Protein AF-0000000071840313 (afdb_homodimer)

Structure (mmCIF, N/CA/C/O backbone):
data_AF-0000000071840313-model_v1
#
loop_
_entity.id
_entity.type
_entity.pdbx_description
1 polymer Metalloendopeptidase
#
loop_
_atom_site.group_PDB
_atom_site.id
_atom_site.type_symbol
_atom_site.label_atom_id
_atom_site.label_alt_id
_atom_site.label_comp_id
_atom_site.label_asym_id
_atom_site.label_entity_id
_atom_site.label_seq_id
_atom_site.pdbx_PDB_ins_code
_atom_site.Cartn_x
_atom_site.Cartn_y
_atom_site.Cartn_z
_atom_site.occupancy
_atom_site.B_iso_or_equiv
_atom_site.auth_seq_id
_atom_site.auth_comp_id
_atom_site.auth_asym_id
_atom_site.auth_atom_id
_atom_site.pdbx_PDB_model_num
ATOM 1 N N . MET A 1 1 ? 75.375 -34.469 -44.5 1 18.78 1 MET A N 1
ATOM 2 C CA . MET A 1 1 ? 76.125 -34.344 -45.781 1 18.78 1 MET A CA 1
ATOM 3 C C . MET A 1 1 ? 75.25 -33.594 -46.812 1 18.78 1 MET A C 1
ATOM 5 O O . MET A 1 1 ? 75.75 -32.562 -47.344 1 18.78 1 MET A O 1
ATOM 9 N N . GLN A 1 2 ? 74.75 -34.344 -47.656 1 17 2 GLN A N 1
ATOM 10 C CA . GLN A 1 2 ? 74.75 -34.188 -49.125 1 17 2 GLN A CA 1
ATOM 11 C C . GLN A 1 2 ? 73.75 -33.156 -49.562 1 17 2 GLN A C 1
ATOM 13 O O . GLN A 1 2 ? 72.562 -33.25 -49.25 1 17 2 GLN A O 1
ATOM 18 N N . ARG A 1 3 ? 74.125 -32.031 -50.281 1 18.09 3 ARG A N 1
ATOM 19 C CA . ARG A 1 3 ? 74.188 -30.625 -50.656 1 18.09 3 ARG A CA 1
ATOM 20 C C . ARG A 1 3 ? 73.312 -30.359 -51.906 1 18.09 3 ARG A C 1
ATOM 22 O O . ARG A 1 3 ? 73.312 -29.25 -52.438 1 18.09 3 ARG A O 1
ATOM 29 N N . MET A 1 4 ? 72.938 -31.531 -52.5 1 16.64 4 MET A N 1
ATOM 30 C CA . MET A 1 4 ? 72.938 -31.453 -53.938 1 16.64 4 MET A CA 1
ATOM 31 C C . MET A 1 4 ? 72 -30.328 -54.406 1 16.64 4 MET A C 1
ATOM 33 O O . MET A 1 4 ? 71.25 -29.781 -53.625 1 16.64 4 MET A O 1
ATOM 37 N N . HIS A 1 5 ? 71.375 -30.516 -55.5 1 17.69 5 HIS A N 1
ATOM 38 C CA . HIS A 1 5 ? 71.312 -30.234 -56.938 1 17.69 5 HIS A CA 1
ATOM 39 C C . HIS A 1 5 ? 70.125 -29.328 -57.219 1 17.69 5 HIS A C 1
ATOM 41 O O . HIS A 1 5 ? 69 -29.516 -56.688 1 17.69 5 HIS A O 1
ATOM 47 N N . ARG A 1 6 ? 70.188 -28.234 -57.969 1 18.05 6 ARG A N 1
ATOM 48 C CA . ARG A 1 6 ? 70.125 -26.844 -58.406 1 18.05 6 ARG A CA 1
ATOM 49 C C . ARG A 1 6 ? 69.062 -26.609 -59.406 1 18.05 6 ARG A C 1
ATOM 51 O O . ARG A 1 6 ? 68.938 -25.516 -59.969 1 18.05 6 ARG A O 1
ATOM 58 N N . CYS A 1 7 ? 68.25 -27.781 -59.75 1 16.8 7 CYS A N 1
ATOM 59 C CA . CYS A 1 7 ? 68.125 -27.828 -61.219 1 16.8 7 CYS A CA 1
ATOM 60 C C . CYS A 1 7 ? 67.5 -26.516 -61.719 1 16.8 7 CYS A C 1
ATOM 62 O O . CYS A 1 7 ? 66.625 -25.953 -61.094 1 16.8 7 CYS A O 1
ATOM 64 N N . SER A 1 8 ? 67.688 -26.219 -62.969 1 17.03 8 SER A N 1
ATOM 65 C CA . SER A 1 8 ? 68 -25.266 -64.062 1 17.03 8 SER A CA 1
ATOM 66 C C . SER A 1 8 ? 66.75 -24.562 -64.5 1 17.03 8 SER A C 1
ATOM 68 O O . SER A 1 8 ? 66.75 -23.344 -64.75 1 17.03 8 SER A O 1
ATOM 70 N N . GLN A 1 9 ? 65.812 -25.438 -65.125 1 17.47 9 GLN A N 1
ATOM 71 C CA . GLN A 1 9 ? 65.562 -25.094 -66.5 1 17.47 9 GLN A CA 1
ATOM 72 C C . GLN A 1 9 ? 64.812 -23.766 -66.625 1 17.47 9 GLN A C 1
ATOM 74 O O . GLN A 1 9 ? 64.062 -23.375 -65.688 1 17.47 9 GLN A O 1
ATOM 79 N N . LEU A 1 10 ? 64.75 -23.062 -67.75 1 18.58 10 LEU A N 1
ATOM 80 C CA . LEU A 1 10 ? 65 -21.875 -68.562 1 18.58 10 LEU A CA 1
ATOM 81 C C . LEU A 1 10 ? 63.719 -21.062 -68.75 1 18.58 10 LEU A C 1
ATOM 83 O O . LEU A 1 10 ? 63.719 -19.844 -68.5 1 18.58 10 LEU A O 1
ATOM 87 N N . LEU A 1 11 ? 62.719 -21.688 -69.5 1 18.52 11 LEU A N 1
ATOM 88 C CA . LEU A 1 11 ? 62.469 -20.969 -70.75 1 18.52 11 LEU A CA 1
ATOM 89 C C . LEU A 1 11 ? 61.656 -19.703 -70.5 1 18.52 11 LEU A C 1
ATOM 91 O O . LEU A 1 11 ? 60.969 -19.594 -69.5 1 18.52 11 LEU A O 1
ATOM 95 N N . SER A 1 12 ? 61.5 -18.781 -71.438 1 17.52 12 SER A N 1
ATOM 96 C CA . SER A 1 12 ? 61.656 -17.406 -71.938 1 17.52 12 SER A CA 1
ATOM 97 C C . SER A 1 12 ? 60.344 -16.625 -71.812 1 17.52 12 SER A C 1
ATOM 99 O O . SER A 1 12 ? 60.344 -15.484 -71.375 1 17.52 12 SER A O 1
ATOM 101 N N . TRP A 1 13 ? 59.188 -17.219 -72.438 1 19.3 13 TRP A N 1
ATOM 102 C CA . TRP A 1 13 ? 58.688 -16.312 -73.438 1 19.3 13 TRP A CA 1
ATOM 103 C C . TRP A 1 13 ? 57.969 -15.117 -72.812 1 19.3 13 TRP A C 1
ATOM 105 O O . TRP A 1 13 ? 57.406 -15.227 -71.75 1 19.3 13 TRP A O 1
ATOM 115 N N . LEU A 1 14 ? 57.969 -13.875 -73.438 1 20.94 14 LEU A N 1
ATOM 116 C CA . LEU A 1 14 ? 57.969 -12.422 -73.438 1 20.94 14 LEU A CA 1
ATOM 117 C C . LEU A 1 14 ? 56.562 -11.859 -73.25 1 20.94 14 LEU A C 1
ATOM 119 O O . LEU A 1 14 ? 56.406 -10.68 -72.938 1 20.94 14 LEU A O 1
ATOM 123 N N . GLN A 1 15 ? 55.438 -12.703 -73.5 1 20.19 15 GLN A N 1
ATOM 124 C CA . GLN A 1 15 ? 54.5 -11.914 -74.312 1 20.19 15 GLN A CA 1
ATOM 125 C C . GLN A 1 15 ? 54.031 -10.68 -73.562 1 20.19 15 GLN A C 1
ATOM 127 O O . GLN A 1 15 ? 53.719 -10.766 -72.375 1 20.19 15 GLN A O 1
ATOM 132 N N . LEU A 1 16 ? 53.969 -9.523 -74.188 1 21.5 16 LEU A N 1
ATOM 133 C CA . LEU A 1 16 ? 53.906 -8.062 -74.125 1 21.5 16 LEU A CA 1
ATOM 134 C C . LEU A 1 16 ? 52.562 -7.602 -73.562 1 21.5 16 LEU A C 1
ATOM 136 O O . LEU A 1 16 ? 52.25 -6.414 -73.625 1 21.5 16 LEU A O 1
ATOM 140 N N . CYS A 1 17 ? 51.844 -8.477 -72.875 1 22.34 17 CYS A N 1
ATOM 141 C CA . CYS A 1 17 ? 50.469 -8.039 -72.938 1 22.34 17 CYS A CA 1
ATOM 142 C C . CYS A 1 17 ? 50.312 -6.59 -72.5 1 22.34 17 CYS A C 1
ATOM 144 O O . CYS A 1 17 ? 50.812 -6.223 -71.375 1 22.34 17 CYS A O 1
ATOM 146 N N . GLY A 1 18 ? 49.812 -5.793 -73.375 1 19.72 18 GLY A N 1
ATOM 147 C CA . GLY A 1 18 ? 49.656 -4.359 -73.5 1 19.72 18 GLY A CA 1
ATOM 148 C C . GLY A 1 18 ? 49.125 -3.668 -72.25 1 19.72 18 GLY A C 1
ATOM 149 O O . GLY A 1 18 ? 48.75 -4.328 -71.312 1 19.72 18 GLY A O 1
ATOM 150 N N . ILE A 1 19 ? 48.25 -2.572 -72.5 1 21.91 19 ILE A N 1
ATOM 151 C CA . ILE A 1 19 ? 48.344 -1.127 -72.312 1 21.91 19 ILE A CA 1
ATOM 152 C C . ILE A 1 19 ? 47.656 -0.728 -71 1 21.91 19 ILE A C 1
ATOM 154 O O . ILE A 1 19 ? 48.281 -0.032 -70.188 1 21.91 19 ILE A O 1
ATOM 158 N N . MET A 1 20 ? 46.219 -0.73 -70.812 1 23.23 20 MET A N 1
ATOM 159 C CA . MET A 1 20 ? 45.594 0.594 -70.75 1 23.23 20 MET A CA 1
ATOM 160 C C . MET A 1 20 ? 45.531 1.094 -69.312 1 23.23 20 MET A C 1
ATOM 162 O O . MET A 1 20 ? 45.375 0.301 -68.375 1 23.23 20 MET A O 1
ATOM 166 N N . TRP A 1 21 ? 45.562 2.502 -69.062 1 24.03 21 TRP A N 1
ATOM 167 C CA . TRP A 1 21 ? 45.906 3.551 -68.062 1 24.03 21 TRP A CA 1
ATOM 168 C C . TRP A 1 21 ? 44.812 3.707 -67.062 1 24.03 21 TRP A C 1
ATOM 170 O O . TRP A 1 21 ? 44.906 4.574 -66.188 1 24.03 21 TRP A O 1
ATOM 180 N N . PHE A 1 22 ? 43.719 2.91 -66.938 1 28.16 22 PHE A N 1
ATOM 181 C CA . PHE A 1 22 ? 42.594 3.73 -66.5 1 28.16 22 PHE A CA 1
ATOM 182 C C . PHE A 1 22 ? 42.906 4.359 -65.125 1 28.16 22 PHE A C 1
ATOM 184 O O . PHE A 1 22 ? 43.469 3.711 -64.25 1 28.16 22 PHE A O 1
ATOM 191 N N . LEU A 1 23 ? 42.688 5.723 -65 1 23.97 23 LEU A N 1
ATOM 192 C CA . LEU A 1 23 ? 42.938 6.859 -64.125 1 23.97 23 LEU A CA 1
ATOM 193 C C . LEU A 1 23 ? 42.156 6.691 -62.812 1 23.97 23 LEU A C 1
ATOM 195 O O . LEU A 1 23 ? 40.969 6.438 -62.844 1 23.97 23 LEU A O 1
ATOM 199 N N . THR A 1 24 ? 42.781 6.289 -61.75 1 27.94 24 THR A N 1
ATOM 200 C CA . THR A 1 24 ? 42.375 6.113 -60.375 1 27.94 24 THR A CA 1
ATOM 201 C C . THR A 1 24 ? 41.938 7.441 -59.75 1 27.94 24 THR A C 1
ATOM 203 O O . THR A 1 24 ? 42.75 8.289 -59.438 1 27.94 24 THR A O 1
ATOM 206 N N . PHE A 1 25 ? 40.938 8.156 -60.531 1 25.28 25 PHE A N 1
ATOM 207 C CA . PHE A 1 25 ? 40.625 9.453 -59.938 1 25.28 25 PHE A CA 1
ATOM 208 C C . PHE A 1 25 ? 40.281 9.312 -58.469 1 25.28 25 PHE A C 1
ATOM 210 O O . PHE A 1 25 ? 39.406 8.516 -58.094 1 25.28 25 PHE A O 1
ATOM 217 N N . VAL A 1 26 ? 41.25 9.531 -57.625 1 28.67 26 VAL A N 1
ATOM 218 C CA . VAL A 1 26 ? 41.25 9.586 -56.156 1 28.67 26 VAL A CA 1
ATOM 219 C C . VAL A 1 26 ? 40.25 10.625 -55.688 1 28.67 26 VAL A C 1
ATOM 221 O O . VAL A 1 26 ? 40.5 11.828 -55.781 1 28.67 26 VAL A O 1
ATOM 224 N N . CYS A 1 27 ? 39 10.578 -56.344 1 24.73 27 CYS A N 1
ATOM 225 C CA . CYS A 1 27 ? 38.125 11.664 -55.938 1 24.73 27 CYS A CA 1
ATOM 226 C C . CYS A 1 27 ? 38.094 11.797 -54.406 1 24.73 27 CYS A C 1
ATOM 228 O O . CYS A 1 27 ? 37.781 10.844 -53.719 1 24.73 27 CYS A O 1
ATOM 230 N N . THR A 1 28 ? 39 12.641 -53.906 1 28.7 28 THR A N 1
ATOM 231 C CA . THR A 1 28 ? 39.125 13.141 -52.531 1 28.7 28 THR A CA 1
ATOM 232 C C . THR A 1 28 ? 37.781 13.633 -52.031 1 28.7 28 THR A C 1
ATOM 234 O O . THR A 1 28 ? 37.281 14.672 -52.469 1 28.7 28 THR A O 1
ATOM 237 N N . LEU A 1 29 ? 36.719 12.797 -52.219 1 27.97 29 LEU A N 1
ATOM 238 C CA . LEU A 1 29 ? 35.438 13.328 -51.719 1 27.97 29 LEU A CA 1
ATOM 239 C C . LEU A 1 29 ? 35.594 13.93 -50.344 1 27.97 29 LEU A C 1
ATOM 241 O O . LEU A 1 29 ? 36 13.242 -49.406 1 27.97 29 LEU A O 1
ATOM 245 N N . THR A 1 30 ? 36.188 15.164 -50.281 1 29.45 30 THR A N 1
ATOM 246 C CA . THR A 1 30 ? 36.188 15.953 -49.062 1 29.45 30 THR A CA 1
ATOM 247 C C . THR A 1 30 ? 34.812 15.961 -48.406 1 29.45 30 THR A C 1
ATOM 249 O O . THR A 1 30 ? 33.875 16.516 -48.938 1 29.45 30 THR A O 1
ATOM 252 N N . VAL A 1 31 ? 34.281 14.852 -48.062 1 30.95 31 VAL A N 1
ATOM 253 C CA . VAL A 1 31 ? 32.969 14.906 -47.406 1 30.95 31 VAL A CA 1
ATOM 254 C C . VAL A 1 31 ? 33 15.914 -46.25 1 30.95 31 VAL A C 1
ATOM 256 O O . VAL A 1 31 ? 33.75 15.758 -45.312 1 30.95 31 VAL A O 1
ATOM 259 N N . ALA A 1 32 ? 32.906 17.266 -46.656 1 30.44 32 ALA A N 1
ATOM 260 C CA . ALA A 1 32 ? 32.688 18.25 -45.594 1 30.44 32 ALA A CA 1
ATOM 261 C C . ALA A 1 32 ? 31.656 17.766 -44.594 1 30.44 32 ALA A C 1
ATOM 263 O O . ALA A 1 32 ? 30.531 17.422 -44.969 1 30.44 32 ALA A O 1
ATOM 264 N N . VAL A 1 33 ? 32.094 16.984 -43.594 1 30.48 33 VAL A N 1
ATOM 265 C CA . VAL A 1 33 ? 31.25 16.609 -42.469 1 30.48 33 VAL A CA 1
ATOM 266 C C . VAL A 1 33 ? 30.516 17.828 -41.938 1 30.48 33 VAL A C 1
ATOM 268 O O . VAL A 1 33 ? 31.141 18.781 -41.438 1 30.48 33 VAL A O 1
ATOM 271 N N . VAL A 1 34 ? 29.594 18.406 -42.719 1 32.41 34 VAL A N 1
ATOM 272 C CA . VAL A 1 34 ? 28.812 19.453 -42.094 1 32.41 34 VAL A CA 1
ATOM 273 C C . VAL A 1 34 ? 28.375 19.031 -40.688 1 32.41 34 VAL A C 1
ATOM 275 O O . VAL A 1 34 ? 27.906 17.906 -40.5 1 32.41 34 VAL A O 1
ATOM 278 N N . PRO A 1 35 ? 29.031 19.703 -39.688 1 30.94 35 PRO A N 1
ATOM 279 C CA . PRO A 1 35 ? 28.641 19.422 -38.312 1 30.94 35 PRO A CA 1
ATOM 280 C C . PRO A 1 35 ? 27.141 19.375 -38.125 1 30.94 35 PRO A C 1
ATOM 282 O O . PRO A 1 35 ? 26.422 20.297 -38.531 1 30.94 35 PRO A O 1
ATOM 285 N N . GLN A 1 36 ? 26.516 18.266 -38.5 1 28.81 36 GLN A N 1
ATOM 286 C CA . GLN A 1 36 ? 25.094 18.25 -38.188 1 28.81 36 GLN A CA 1
ATOM 287 C C . GLN A 1 36 ? 24.828 18.797 -36.781 1 28.81 36 GLN A C 1
ATOM 289 O O . GLN A 1 36 ? 25.469 18.359 -35.812 1 28.81 36 GLN A O 1
ATOM 294 N N . ASN A 1 37 ? 24.641 20.094 -36.781 1 28.78 37 ASN A N 1
ATOM 295 C CA . ASN A 1 37 ? 24.125 20.641 -35.531 1 28.78 37 ASN A CA 1
ATOM 296 C C . ASN A 1 37 ? 23.062 19.75 -34.906 1 28.78 37 ASN A C 1
ATOM 298 O O . ASN A 1 37 ? 22.016 19.5 -35.531 1 28.78 37 ASN A O 1
ATOM 302 N N . VAL A 1 38 ? 23.531 18.672 -34.25 1 29.47 38 VAL A N 1
ATOM 303 C CA . VAL A 1 38 ? 22.594 17.922 -33.406 1 29.47 38 VAL A CA 1
ATOM 304 C C . VAL A 1 38 ? 21.594 18.859 -32.75 1 29.47 38 VAL A C 1
ATOM 306 O O . VAL A 1 38 ? 21.984 19.766 -32.031 1 29.47 38 VAL A O 1
ATOM 309 N N . THR A 1 39 ? 20.656 19.344 -33.531 1 29.22 39 THR A N 1
ATOM 310 C CA . THR A 1 39 ? 19.562 20.031 -32.875 1 29.22 39 THR A CA 1
ATOM 311 C C . THR A 1 39 ? 19.141 19.281 -31.609 1 29.22 39 THR A C 1
ATOM 313 O O . THR A 1 39 ? 19 18.047 -31.625 1 29.22 39 THR A O 1
ATOM 316 N N . ASN A 1 40 ? 19.656 19.812 -30.531 1 29.34 40 ASN A N 1
ATOM 317 C CA . ASN A 1 40 ? 19.266 19.406 -29.172 1 29.34 40 ASN A CA 1
ATOM 318 C C . ASN A 1 40 ? 17.781 19.016 -29.109 1 29.34 40 ASN A C 1
ATOM 320 O O . ASN A 1 40 ? 16.906 19.812 -29.453 1 29.34 40 ASN A O 1
ATOM 324 N N . PRO A 1 41 ? 17.547 17.719 -29.438 1 29.88 41 PRO A N 1
ATOM 325 C CA . PRO A 1 41 ? 16.125 17.438 -29.281 1 29.88 41 PRO A CA 1
ATOM 326 C C . PRO A 1 41 ? 15.492 18.219 -28.141 1 29.88 41 PRO A C 1
ATOM 328 O O . PRO A 1 41 ? 16.094 18.359 -27.062 1 29.88 41 PRO A O 1
ATOM 331 N N . THR A 1 42 ? 14.883 19.281 -28.484 1 26.55 42 THR A N 1
ATOM 332 C CA . THR A 1 42 ? 14.023 19.984 -27.531 1 26.55 42 THR A CA 1
ATOM 333 C C . THR A 1 42 ? 13.312 19 -26.609 1 26.55 42 THR A C 1
ATOM 335 O O . THR A 1 42 ? 12.703 18.031 -27.078 1 26.55 42 THR A O 1
ATOM 338 N N . ALA A 1 43 ? 13.914 18.828 -25.438 1 29.44 43 ALA A N 1
ATOM 339 C CA . ALA A 1 43 ? 13.258 18.172 -24.297 1 29.44 43 ALA A CA 1
ATOM 340 C C . ALA A 1 43 ? 11.742 18.266 -24.406 1 29.44 43 ALA A C 1
ATOM 342 O O . ALA A 1 43 ? 11.203 19.344 -24.688 1 29.44 43 ALA A O 1
ATOM 343 N N . ASP A 1 44 ? 11.133 17.281 -25 1 30.36 44 ASP A N 1
ATOM 344 C CA . ASP A 1 44 ? 9.68 17.234 -24.922 1 30.36 44 ASP A CA 1
ATOM 345 C C . ASP A 1 44 ? 9.172 17.922 -23.656 1 30.36 44 ASP A C 1
ATOM 347 O O . ASP A 1 44 ? 9.695 17.672 -22.562 1 30.36 44 ASP A O 1
ATOM 351 N N . PRO A 1 45 ? 8.648 19.109 -23.781 1 27.31 45 PRO A N 1
ATOM 352 C CA . PRO A 1 45 ? 8.117 19.734 -22.562 1 27.31 45 PRO A CA 1
ATOM 353 C C . PRO A 1 45 ? 7.414 18.75 -21.641 1 27.31 45 PRO A C 1
ATOM 355 O O . PRO A 1 45 ? 6.531 18 -22.078 1 27.31 45 PRO A O 1
ATOM 358 N N . VAL A 1 46 ? 8.18 18.047 -20.812 1 31.8 46 VAL A N 1
ATOM 359 C CA . VAL A 1 46 ? 7.402 17.547 -19.688 1 31.8 46 VAL A CA 1
ATOM 360 C C . VAL A 1 46 ? 6.141 18.391 -19.5 1 31.8 46 VAL A C 1
ATOM 362 O O . VAL A 1 46 ? 6.227 19.594 -19.266 1 31.8 46 VAL A O 1
ATOM 365 N N . THR A 1 47 ? 5.18 18.156 -20.328 1 29.56 47 THR A N 1
ATOM 366 C CA . THR A 1 47 ? 3.908 18.828 -20.047 1 29.56 47 THR A CA 1
ATOM 367 C C . THR A 1 47 ? 3.744 19.094 -18.562 1 29.56 47 THR A C 1
ATOM 369 O O . THR A 1 47 ? 3.666 18.156 -17.766 1 29.56 47 THR A O 1
ATOM 372 N N . SER A 1 48 ? 4.422 20.031 -18.047 1 29.56 48 SER A N 1
ATOM 373 C CA . SER A 1 48 ? 3.957 20.672 -16.828 1 29.56 48 SER A CA 1
ATOM 374 C C . SER A 1 48 ? 2.439 20.594 -16.703 1 29.56 48 SER A C 1
ATOM 376 O O . SER A 1 48 ? 1.719 21.297 -17.422 1 29.56 48 SER A O 1
ATOM 378 N N . MET A 1 49 ? 1.865 19.406 -16.688 1 32.22 49 MET A N 1
ATOM 379 C CA . MET A 1 49 ? 0.462 19.609 -16.328 1 32.22 49 MET A CA 1
ATOM 380 C C . MET A 1 49 ? 0.295 20.828 -15.445 1 32.22 49 MET A C 1
ATOM 382 O O . MET A 1 49 ? 0.977 20.969 -14.43 1 32.22 49 MET A O 1
ATOM 386 N N . LEU A 1 50 ? 0.004 21.891 -15.875 1 33.16 50 LEU A N 1
ATOM 387 C CA . LEU A 1 50 ? -0.472 23.094 -15.203 1 33.16 50 LEU A CA 1
ATOM 388 C C . LEU A 1 50 ? -1.075 22.75 -13.844 1 33.16 50 LEU A C 1
ATOM 390 O O . LEU A 1 50 ? -1.971 21.906 -13.75 1 33.16 50 LEU A O 1
ATOM 394 N N . LYS A 1 51 ? -0.287 22.859 -12.742 1 43.78 51 LYS A N 1
ATOM 395 C CA . LYS A 1 51 ? -0.757 22.812 -11.359 1 43.78 51 LYS A CA 1
ATOM 396 C C . LYS A 1 51 ? -2.086 23.547 -11.211 1 43.78 51 LYS A C 1
ATOM 398 O O . LYS A 1 51 ? -2.17 24.75 -11.461 1 43.78 51 LYS A O 1
ATOM 403 N N . PRO A 1 52 ? -3.146 22.906 -11.344 1 41.81 52 PRO A N 1
ATOM 404 C CA . PRO A 1 52 ? -4.238 23.828 -11.008 1 41.81 52 PRO A CA 1
ATOM 405 C C . PRO A 1 52 ? -3.961 24.641 -9.75 1 41.81 52 PRO A C 1
ATOM 407 O O . PRO A 1 52 ? -3.225 24.188 -8.867 1 41.81 52 PRO A O 1
ATOM 410 N N . ASN A 1 53 ? -4.168 25.875 -9.711 1 41.97 53 ASN A N 1
ATOM 411 C CA . ASN A 1 53 ? -4.25 26.766 -8.57 1 41.97 53 ASN A CA 1
ATOM 412 C C . ASN A 1 53 ? -4.906 26.094 -7.367 1 41.97 53 ASN A C 1
ATOM 414 O O . ASN A 1 53 ? -6.047 25.641 -7.453 1 41.97 53 ASN A O 1
ATOM 418 N N . GLY A 1 54 ? -4.117 25.609 -6.332 1 51.09 54 GLY A N 1
ATOM 419 C CA . GLY A 1 54 ? -4.617 25.094 -5.066 1 51.09 54 GLY A CA 1
ATOM 420 C C . GLY A 1 54 ? -4.082 23.719 -4.727 1 51.09 54 GLY A C 1
ATOM 421 O O . GLY A 1 54 ? -4.605 23.031 -3.842 1 51.09 54 GLY A O 1
ATOM 422 N N . THR A 1 55 ? -3.223 23.203 -5.488 1 63.53 55 THR A N 1
ATOM 423 C CA . THR A 1 55 ? -2.785 21.828 -5.234 1 63.53 55 THR A CA 1
ATOM 424 C C . THR A 1 55 ? -1.691 21.797 -4.172 1 63.53 55 THR A C 1
ATOM 426 O O . THR A 1 55 ? -0.751 22.594 -4.215 1 63.53 55 THR A O 1
ATOM 429 N N . SER A 1 56 ? -1.999 21.172 -3.057 1 76.25 56 SER A N 1
ATOM 430 C CA . SER A 1 56 ? -1.03 20.969 -1.986 1 76.25 56 SER A CA 1
ATOM 431 C C . SER A 1 56 ? 0.066 20 -2.416 1 76.25 56 SER A C 1
ATOM 433 O O . SER A 1 56 ? -0.16 19.125 -3.264 1 76.25 56 SER A O 1
ATOM 435 N N . ALA A 1 57 ? 1.288 20.219 -1.928 1 74.94 57 ALA A N 1
ATOM 436 C CA . ALA A 1 57 ? 2.486 19.453 -2.268 1 74.94 57 ALA A CA 1
ATOM 437 C C . ALA A 1 57 ? 2.268 17.969 -2.039 1 74.94 57 ALA A C 1
ATOM 439 O O . ALA A 1 57 ? 2.941 17.125 -2.65 1 74.94 57 ALA A O 1
ATOM 440 N N . GLU A 1 58 ? 1.355 17.609 -1.176 1 74.75 58 GLU A N 1
ATOM 441 C CA . GLU A 1 58 ? 1.09 16.203 -0.908 1 74.75 58 GLU A CA 1
ATOM 442 C C . GLU A 1 58 ? 0.322 15.547 -2.057 1 74.75 58 GLU A C 1
ATOM 444 O O . GLU A 1 58 ? 0.192 14.328 -2.113 1 74.75 58 GLU A O 1
ATOM 449 N N . THR A 1 59 ? -0.206 16.391 -2.936 1 72 59 THR A N 1
ATOM 450 C CA . THR A 1 59 ? -0.981 15.859 -4.051 1 72 59 THR A CA 1
ATOM 451 C C . THR A 1 59 ? -0.098 15.664 -5.277 1 72 59 THR A C 1
ATOM 453 O O . THR A 1 59 ? -0.582 15.266 -6.34 1 72 59 THR A O 1
ATOM 456 N N . LEU A 1 60 ? 1.09 16.109 -5.062 1 59.41 60 LEU A N 1
ATOM 457 C CA . LEU A 1 60 ? 2.004 15.977 -6.191 1 59.41 60 LEU A CA 1
ATOM 458 C C . LEU A 1 60 ? 2.145 14.516 -6.617 1 59.41 60 LEU A C 1
ATOM 460 O O . LEU A 1 60 ? 2.107 13.617 -5.773 1 59.41 60 LEU A O 1
ATOM 464 N N . GLU A 1 61 ? 1.473 14.164 -7.691 1 57.16 61 GLU A N 1
ATOM 465 C CA . GLU A 1 61 ? 1.31 12.852 -8.305 1 57.16 61 GLU A CA 1
ATOM 466 C C . GLU A 1 61 ? 2.408 11.891 -7.859 1 57.16 61 GLU A C 1
ATOM 468 O O . GLU A 1 61 ? 2.127 10.875 -7.223 1 57.16 61 GLU A O 1
ATOM 473 N N . ASP A 1 62 ? 3.387 11.68 -8.75 1 52.19 62 ASP A N 1
ATOM 474 C CA . ASP A 1 62 ? 4.062 10.414 -9.016 1 52.19 62 ASP A CA 1
ATOM 475 C C . ASP A 1 62 ? 5.164 10.156 -7.992 1 52.19 62 ASP A C 1
ATOM 477 O O . ASP A 1 62 ? 6.289 10.641 -8.148 1 52.19 62 ASP A O 1
ATOM 481 N N . PHE A 1 63 ? 4.684 10.18 -6.711 1 50.72 63 PHE A N 1
ATOM 482 C CA . PHE A 1 63 ? 5.84 9.602 -6.035 1 50.72 63 PHE A CA 1
ATOM 483 C C . PHE A 1 63 ? 6.41 8.445 -6.836 1 50.72 63 PHE A C 1
ATOM 485 O O . PHE A 1 63 ? 5.879 7.328 -6.797 1 50.72 63 PHE A O 1
ATOM 492 N N . ARG A 1 64 ? 6.68 8.898 -8.148 1 45.22 64 ARG A N 1
ATOM 493 C CA . ARG A 1 64 ? 7.309 7.965 -9.07 1 45.22 64 ARG A CA 1
ATOM 494 C C . ARG A 1 64 ? 8.477 7.242 -8.406 1 45.22 64 ARG A C 1
ATOM 496 O O . ARG A 1 64 ? 9.234 6.535 -9.07 1 45.22 64 ARG A O 1
ATOM 503 N N . GLY A 1 65 ? 8.664 7.539 -7.078 1 54.03 65 GLY A N 1
ATOM 504 C CA . GLY A 1 65 ? 9.734 6.676 -6.613 1 54.03 65 GLY A CA 1
ATOM 505 C C . GLY A 1 65 ? 9.312 5.227 -6.453 1 54.03 65 GLY A C 1
ATOM 506 O O . GLY A 1 65 ? 8.266 4.824 -6.965 1 54.03 65 GLY A O 1
ATOM 507 N N . ASN A 1 66 ? 10.164 4.41 -6.059 1 64.56 66 ASN A N 1
ATOM 508 C CA . ASN A 1 66 ? 10.125 2.957 -5.926 1 64.56 66 ASN A CA 1
ATOM 509 C C . ASN A 1 66 ? 9.258 2.521 -4.75 1 64.56 66 ASN A C 1
ATOM 511 O O . ASN A 1 66 ? 9.305 1.363 -4.332 1 64.56 66 ASN A O 1
ATOM 515 N N . ARG A 1 67 ? 8.445 3.633 -4.211 1 76.62 67 ARG A N 1
ATOM 516 C CA . ARG A 1 67 ? 7.676 3.229 -3.039 1 76.62 67 ARG A CA 1
ATOM 517 C C . ARG A 1 67 ? 6.176 3.344 -3.301 1 76.62 67 ARG A C 1
ATOM 519 O O . ARG A 1 67 ? 5.738 4.211 -4.062 1 76.62 67 ARG A O 1
ATOM 526 N N . LEU A 1 68 ? 5.402 2.48 -2.705 1 81.31 68 LEU A N 1
ATOM 527 C CA . LEU A 1 68 ? 3.947 2.553 -2.738 1 81.31 68 LEU A CA 1
ATOM 528 C C . LEU A 1 68 ? 3.436 3.668 -1.832 1 81.31 68 LEU A C 1
ATOM 530 O O . LEU A 1 68 ? 3.934 3.844 -0.718 1 81.31 68 LEU A O 1
ATOM 534 N N . VAL A 1 69 ? 2.57 4.492 -2.365 1 82.75 69 VAL A N 1
ATOM 535 C CA . VAL A 1 69 ? 2.008 5.617 -1.625 1 82.75 69 VAL A CA 1
ATOM 536 C C . VAL A 1 69 ? 0.482 5.539 -1.649 1 82.75 69 VAL A C 1
ATOM 538 O O . VAL A 1 69 ? -0.119 5.34 -2.707 1 82.75 69 VAL A O 1
ATOM 541 N N . GLY A 1 70 ? -0.142 5.574 -0.47 1 85.19 70 GLY A N 1
ATOM 542 C CA . GLY A 1 70 ? -1.584 5.68 -0.315 1 85.19 70 GLY A CA 1
ATOM 543 C C . GLY A 1 70 ? -2.045 7.082 0.037 1 85.19 70 GLY A C 1
ATOM 544 O O . GLY A 1 70 ? -1.295 7.855 0.637 1 85.19 70 GLY A O 1
ATOM 545 N N . GLU A 1 71 ? -3.244 7.383 -0.382 1 86.88 71 GLU A N 1
ATOM 546 C CA . GLU A 1 71 ? -3.875 8.648 -0.03 1 86.88 71 GLU A CA 1
ATOM 547 C C . GLU A 1 71 ? -2.986 9.836 -0.411 1 86.88 71 GLU A C 1
ATOM 549 O O . GLU A 1 71 ? -2.969 10.852 0.283 1 86.88 71 GLU A O 1
ATOM 554 N N . GLY A 1 72 ? -2.162 9.609 -1.361 1 85.25 72 GLY A N 1
ATOM 555 C CA . GLY A 1 72 ? -1.382 10.695 -1.93 1 85.25 72 GLY A CA 1
ATOM 556 C C . GLY A 1 72 ? -0.049 10.898 -1.235 1 85.25 72 GLY A C 1
ATOM 557 O O . GLY A 1 72 ? 0.932 11.297 -1.868 1 85.25 72 GLY A O 1
ATOM 558 N N . ASP A 1 73 ? 0.002 10.617 0.156 1 91 73 ASP A N 1
ATOM 559 C CA . ASP A 1 73 ? 1.244 10.969 0.837 1 91 73 ASP A CA 1
ATOM 560 C C . ASP A 1 73 ? 1.579 9.953 1.929 1 91 73 ASP A C 1
ATOM 562 O O . ASP A 1 73 ? 2.457 10.195 2.76 1 91 73 ASP A O 1
ATOM 566 N N . ILE A 1 74 ? 0.917 8.867 1.996 1 88.88 74 ILE A N 1
ATOM 567 C CA . ILE A 1 74 ? 1.207 7.859 3.014 1 88.88 74 ILE A CA 1
ATOM 568 C C . ILE A 1 74 ? 2.068 6.754 2.414 1 88.88 74 ILE A C 1
ATOM 570 O O . ILE A 1 74 ? 1.624 6.023 1.525 1 88.88 74 ILE A O 1
ATOM 574 N N . LEU A 1 75 ? 3.229 6.641 2.945 1 87.25 75 LEU A N 1
ATOM 575 C CA . LEU A 1 75 ? 4.102 5.547 2.529 1 87.25 75 LEU A CA 1
ATOM 576 C C . LEU A 1 75 ? 3.609 4.219 3.088 1 87.25 75 LEU A C 1
ATOM 578 O O . LEU A 1 75 ? 3.189 4.141 4.242 1 87.25 75 LEU A O 1
ATOM 582 N N . ILE A 1 76 ? 3.674 3.223 2.295 1 84.12 76 ILE A N 1
ATOM 583 C CA . ILE A 1 76 ? 3.232 1.888 2.684 1 84.12 76 ILE A CA 1
ATOM 584 C C . ILE A 1 76 ? 4.445 0.981 2.881 1 84.12 76 ILE A C 1
ATOM 586 O O . ILE A 1 76 ? 5.34 0.938 2.033 1 84.12 76 ILE A O 1
ATOM 590 N N . SER A 1 77 ? 4.473 0.348 4.051 1 77.5 77 SER A N 1
ATOM 591 C CA . SER A 1 77 ? 5.57 -0.564 4.344 1 77.5 77 SER A CA 1
ATOM 592 C C . SER A 1 77 ? 5.539 -1.781 3.424 1 77.5 77 SER A C 1
ATOM 594 O O . SER A 1 77 ? 4.469 -2.332 3.152 1 77.5 77 SER A O 1
ATOM 596 N N . GLU A 1 78 ? 6.707 -2.148 2.967 1 73 78 GLU A N 1
ATOM 597 C CA . GLU A 1 78 ? 6.84 -3.314 2.1 1 73 78 GLU A CA 1
ATOM 598 C C . GLU A 1 78 ? 7.492 -4.48 2.836 1 73 78 GLU A C 1
ATOM 600 O O . GLU A 1 78 ? 7.844 -5.492 2.223 1 73 78 GLU A O 1
ATOM 605 N N . ASP A 1 79 ? 7.625 -4.371 4.18 1 69.88 79 ASP A N 1
ATOM 606 C CA . ASP A 1 79 ? 8.258 -5.422 4.973 1 69.88 79 ASP A CA 1
ATOM 607 C C . ASP A 1 79 ? 7.367 -6.66 5.055 1 69.88 79 ASP A C 1
ATOM 609 O O . ASP A 1 79 ? 6.309 -6.629 5.68 1 69.88 79 ASP A O 1
ATOM 613 N N . ARG A 1 80 ? 7.871 -7.691 4.492 1 70.75 80 ARG A N 1
ATOM 614 C CA . ARG A 1 80 ? 7.117 -8.938 4.367 1 70.75 80 ARG A CA 1
ATOM 615 C C . ARG A 1 80 ? 7.191 -9.75 5.656 1 70.75 80 ARG A C 1
ATOM 617 O O . ARG A 1 80 ? 6.473 -10.734 5.812 1 70.75 80 ARG A O 1
ATOM 624 N N . ASN A 1 81 ? 8.195 -9.367 6.414 1 61.81 81 ASN A N 1
ATOM 625 C CA . ASN A 1 81 ? 8.305 -10.109 7.664 1 61.81 81 ASN A CA 1
ATOM 626 C C . ASN A 1 81 ? 7.266 -9.656 8.68 1 61.81 81 ASN A C 1
ATOM 628 O O . ASN A 1 81 ? 7.121 -10.273 9.742 1 61.81 81 ASN A O 1
ATOM 632 N N . ALA A 1 82 ? 6.695 -8.578 8.195 1 53.44 82 ALA A N 1
ATOM 633 C CA . ALA A 1 82 ? 5.566 -8.203 9.039 1 53.44 82 ALA A CA 1
ATOM 634 C C . ALA A 1 82 ? 4.477 -9.273 9 1 53.44 82 ALA A C 1
ATOM 636 O O . ALA A 1 82 ? 4.344 -10 8.016 1 53.44 82 ALA A O 1
ATOM 637 N N . VAL A 1 83 ? 3.824 -9.523 10.055 1 47.47 83 VAL A N 1
ATOM 638 C CA . VAL A 1 83 ? 3.029 -10.672 10.469 1 47.47 83 VAL A CA 1
ATOM 639 C C . VAL A 1 83 ? 2.043 -11.047 9.359 1 47.47 83 VAL A C 1
ATOM 641 O O . VAL A 1 83 ? 1.134 -10.273 9.047 1 47.47 83 VAL A O 1
ATOM 644 N N . SER A 1 84 ? 2.484 -11.523 8.156 1 60.25 84 SER A N 1
ATOM 645 C CA . SER A 1 84 ? 1.463 -12.234 7.387 1 60.25 84 SER A CA 1
ATOM 646 C C . SER A 1 84 ? 1.024 -13.508 8.094 1 60.25 84 SER A C 1
ATOM 648 O O . SER A 1 84 ? 1.861 -14.312 8.508 1 60.25 84 SER A O 1
ATOM 650 N N . ASN A 1 85 ? -0.24 -13.57 8.469 1 81.38 85 ASN A N 1
ATOM 651 C CA . ASN A 1 85 ? -0.832 -14.711 9.148 1 81.38 85 ASN A CA 1
ATOM 652 C C . ASN A 1 85 ? -1.154 -15.844 8.172 1 81.38 85 ASN A C 1
ATOM 654 O O . ASN A 1 85 ? -1.479 -15.586 7.012 1 81.38 85 ASN A O 1
ATOM 658 N N . LEU A 1 86 ? -0.753 -16.984 8.516 1 93.81 86 LEU A N 1
ATOM 659 C CA . LEU A 1 86 ? -1.094 -18.188 7.746 1 93.81 86 LEU A CA 1
ATOM 660 C C . LEU A 1 86 ? -2.486 -18.688 8.109 1 93.81 86 LEU A C 1
ATOM 662 O O . LEU A 1 86 ? -3.051 -18.281 9.133 1 93.81 86 LEU A O 1
ATOM 666 N N . TRP A 1 87 ? -2.996 -19.469 7.246 1 96.19 87 TRP A N 1
ATOM 667 C CA . TRP A 1 87 ? -4.297 -20.078 7.488 1 96.19 87 TRP A CA 1
ATOM 668 C C . TRP A 1 87 ? -4.172 -21.25 8.461 1 96.19 87 TRP A C 1
ATOM 670 O O . TRP A 1 87 ? -3.307 -22.109 8.297 1 96.19 87 TRP A O 1
ATOM 680 N N . LEU A 1 88 ? -5.023 -21.234 9.383 1 93.38 88 LEU A N 1
ATOM 681 C CA . LEU A 1 88 ? -4.984 -22.234 10.438 1 93.38 88 LEU A CA 1
ATOM 682 C C . LEU A 1 88 ? -5.227 -23.625 9.867 1 93.38 88 LEU A C 1
ATOM 684 O O . LEU A 1 88 ? -6.102 -23.812 9.023 1 93.38 88 LEU A O 1
ATOM 688 N N . ASP A 1 89 ? -4.395 -24.625 10.289 1 94.5 89 ASP A N 1
ATOM 689 C CA . ASP A 1 89 ? -4.516 -26.047 9.969 1 94.5 89 ASP A CA 1
ATOM 690 C C . ASP A 1 89 ? -4.418 -26.281 8.461 1 94.5 89 ASP A C 1
ATOM 692 O O . ASP A 1 89 ? -4.93 -27.281 7.945 1 94.5 89 ASP A O 1
ATOM 696 N N . ALA A 1 90 ? -3.91 -25.359 7.699 1 97.06 90 ALA A N 1
ATOM 697 C CA . ALA A 1 90 ? -3.74 -25.438 6.254 1 97.06 90 ALA A CA 1
ATOM 698 C C . ALA A 1 90 ? -5.086 -25.578 5.551 1 97.06 90 ALA A C 1
ATOM 700 O O . ALA A 1 90 ? -5.199 -26.281 4.543 1 97.06 90 ALA A O 1
ATOM 701 N N . ILE A 1 91 ? -6.059 -24.984 6.145 1 97.94 91 ILE A N 1
ATOM 702 C CA . ILE A 1 91 ? -7.395 -24.984 5.562 1 97.94 91 ILE A CA 1
ATOM 703 C C . ILE A 1 91 ? -7.797 -23.547 5.203 1 97.94 91 ILE A C 1
ATOM 705 O O . ILE A 1 91 ? -7.742 -22.656 6.047 1 97.94 91 ILE A O 1
ATOM 709 N N . MET A 1 92 ? -8.195 -23.359 3.988 1 98.38 92 MET A N 1
ATOM 710 C CA . MET A 1 92 ? -8.664 -22.062 3.521 1 98.38 92 MET A CA 1
ATOM 711 C C . MET A 1 92 ? -10.125 -22.141 3.092 1 98.38 92 MET A C 1
ATOM 713 O O . MET A 1 92 ? -10.438 -22.656 2.021 1 98.38 92 MET A O 1
ATOM 717 N N . PRO A 1 93 ? -10.992 -21.672 3.943 1 98.69 93 PRO A N 1
ATOM 718 C CA . PRO A 1 93 ? -12.391 -21.578 3.506 1 98.69 93 PRO A CA 1
ATOM 719 C C . PRO A 1 93 ? -12.586 -20.578 2.377 1 98.69 93 PRO A C 1
ATOM 721 O O . PRO A 1 93 ? -11.867 -19.578 2.305 1 98.69 93 PRO A O 1
ATOM 724 N N . TYR A 1 94 ? -13.641 -20.875 1.518 1 98.75 94 TYR A N 1
ATOM 725 C CA . TYR A 1 94 ? -13.852 -19.984 0.388 1 98.75 94 TYR A CA 1
ATOM 726 C C . TYR A 1 94 ? -15.336 -19.797 0.102 1 98.75 94 TYR A C 1
ATOM 728 O O . TYR A 1 94 ? -16.141 -20.688 0.41 1 98.75 94 TYR A O 1
ATOM 736 N N . ALA A 1 95 ? -15.633 -18.641 -0.415 1 98.5 95 ALA A N 1
ATOM 737 C CA . ALA A 1 95 ? -16.922 -18.328 -1.007 1 98.5 95 ALA A CA 1
ATOM 738 C C . ALA A 1 95 ? -16.766 -17.766 -2.414 1 98.5 95 ALA A C 1
ATOM 740 O O . ALA A 1 95 ? -15.82 -17.031 -2.691 1 98.5 95 ALA A O 1
ATOM 741 N N . ILE A 1 96 ? -17.734 -18.141 -3.262 1 97.88 96 ILE A N 1
ATOM 742 C CA . ILE A 1 96 ? -17.734 -17.641 -4.633 1 97.88 96 ILE A CA 1
ATOM 743 C C . ILE A 1 96 ? -18.938 -16.719 -4.844 1 97.88 96 ILE A C 1
ATOM 745 O O . ILE A 1 96 ? -20.094 -17.141 -4.656 1 97.88 96 ILE A O 1
ATOM 749 N N . SER A 1 97 ? -18.594 -15.516 -5.207 1 96.25 97 SER A N 1
ATOM 750 C CA . SER A 1 97 ? -19.672 -14.578 -5.48 1 96.25 97 SER A CA 1
ATOM 751 C C . SER A 1 97 ? -20.516 -15.031 -6.664 1 96.25 97 SER A C 1
ATOM 753 O O . SER A 1 97 ? -20.016 -15.703 -7.57 1 96.25 97 SER A O 1
ATOM 755 N N . SER A 1 98 ? -21.703 -14.609 -6.672 1 95.81 98 SER A N 1
ATOM 756 C CA . SER A 1 98 ? -22.641 -15.031 -7.715 1 95.81 98 SER A CA 1
ATOM 757 C C . SER A 1 98 ? -22.203 -14.516 -9.086 1 95.81 98 SER A C 1
ATOM 759 O O . SER A 1 98 ? -22.484 -15.156 -10.102 1 95.81 98 SER A O 1
ATOM 761 N N . GLU A 1 99 ? -21.547 -13.461 -9.141 1 94.44 99 GLU A N 1
ATOM 762 C CA . GLU A 1 99 ? -21.062 -12.883 -10.391 1 94.44 99 GLU A CA 1
ATOM 763 C C . GLU A 1 99 ? -20.062 -13.805 -11.07 1 94.44 99 GLU A C 1
ATOM 765 O O . GLU A 1 99 ? -19.797 -13.672 -12.273 1 94.44 99 GLU A O 1
ATOM 770 N N . LEU A 1 100 ? -19.516 -14.703 -10.297 1 96.25 100 LEU A N 1
ATOM 771 C CA . LEU A 1 100 ? -18.469 -15.578 -10.828 1 96.25 100 LEU A CA 1
ATOM 772 C C . LEU A 1 100 ? -19 -17 -11.023 1 96.25 100 LEU A C 1
ATOM 774 O O . LEU A 1 100 ? -18.219 -17.938 -11.109 1 96.25 100 LEU A O 1
ATOM 778 N N . ALA A 1 101 ? -20.266 -17.156 -11.062 1 95.12 101 ALA A N 1
ATOM 779 C CA . ALA A 1 101 ? -20.859 -18.484 -11.211 1 95.12 101 ALA A CA 1
ATOM 780 C C . ALA A 1 101 ? -20.328 -19.188 -12.461 1 95.12 101 ALA A C 1
ATOM 782 O O . ALA A 1 101 ? -20.078 -20.406 -12.438 1 95.12 101 ALA A O 1
ATOM 783 N N . ASN A 1 102 ? -20.125 -18.469 -13.523 1 95.75 102 ASN A N 1
ATOM 784 C CA . ASN A 1 102 ? -19.672 -19.047 -14.781 1 95.75 102 ASN A CA 1
ATOM 785 C C . ASN A 1 102 ? -18.172 -19.375 -14.734 1 95.75 102 ASN A C 1
ATOM 787 O O . ASN A 1 102 ? -17.641 -19.984 -15.672 1 95.75 102 ASN A O 1
ATOM 791 N N . ARG A 1 103 ? -17.5 -19.062 -13.688 1 96.88 103 ARG A N 1
ATOM 792 C CA . ARG A 1 103 ? -16.062 -19.297 -13.57 1 96.88 103 ARG A CA 1
ATOM 793 C C . ARG A 1 103 ? -15.766 -20.328 -12.492 1 96.88 103 ARG A C 1
ATOM 795 O O . ARG A 1 103 ? -14.602 -20.594 -12.188 1 96.88 103 ARG A O 1
ATOM 802 N N . GLU A 1 104 ? -16.75 -20.922 -11.922 1 97.25 104 GLU A N 1
ATOM 803 C CA . GLU A 1 104 ? -16.594 -21.828 -10.781 1 97.25 104 GLU A CA 1
ATOM 804 C C . GLU A 1 104 ? -15.656 -22.984 -11.117 1 97.25 104 GLU A C 1
ATOM 806 O O . GLU A 1 104 ? -14.828 -23.375 -10.289 1 97.25 104 GLU A O 1
ATOM 811 N N . SER A 1 105 ? -15.773 -23.531 -12.297 1 97.38 105 SER A N 1
ATOM 812 C CA . SER A 1 105 ? -14.922 -24.656 -12.672 1 97.38 105 SER A CA 1
ATOM 813 C C . SER A 1 105 ? -13.453 -24.266 -12.672 1 97.38 105 SER A C 1
ATOM 815 O O . SER A 1 105 ? -12.594 -25.031 -12.227 1 97.38 105 SER A O 1
ATOM 817 N N . HIS A 1 106 ? -13.109 -23.062 -13.188 1 97 106 HIS A N 1
ATOM 818 C CA . HIS A 1 106 ? -11.742 -22.562 -13.188 1 97 106 HIS A CA 1
ATOM 819 C C . HIS A 1 106 ? -11.211 -22.391 -11.766 1 97 106 HIS A C 1
ATOM 821 O O . HIS A 1 106 ? -10.039 -22.672 -11.5 1 97 106 HIS A O 1
ATOM 827 N N . ILE A 1 107 ? -12.125 -21.953 -10.891 1 98.12 107 ILE A N 1
ATOM 828 C CA . ILE A 1 107 ? -11.766 -21.75 -9.484 1 98.12 107 ILE A CA 1
ATOM 829 C C . ILE A 1 107 ? -11.445 -23.094 -8.836 1 98.12 107 ILE A C 1
ATOM 831 O O . ILE A 1 107 ? -10.406 -23.234 -8.188 1 98.12 107 ILE A O 1
ATOM 835 N N . LEU A 1 108 ? -12.242 -24.047 -9.078 1 98.25 108 LEU A N 1
ATOM 836 C CA . LEU A 1 108 ? -12.039 -25.375 -8.492 1 98.25 108 LEU A CA 1
ATOM 837 C C . LEU A 1 108 ? -10.789 -26.031 -9.07 1 98.25 108 LEU A C 1
ATOM 839 O O . LEU A 1 108 ? -10.078 -26.75 -8.359 1 98.25 108 LEU A O 1
ATOM 843 N N . ASP A 1 109 ? -10.555 -25.781 -10.336 1 98.5 109 ASP A N 1
ATOM 844 C CA . ASP A 1 109 ? -9.344 -26.312 -10.961 1 98.5 109 ASP A CA 1
ATOM 845 C C . ASP A 1 109 ? -8.094 -25.719 -10.305 1 98.5 109 ASP A C 1
ATOM 847 O O . ASP A 1 109 ? -7.102 -26.422 -10.102 1 98.5 109 ASP A O 1
ATOM 851 N N . ALA A 1 110 ? -8.125 -24.469 -10.031 1 98.62 110 ALA A N 1
ATOM 852 C CA . ALA A 1 110 ? -6.992 -23.828 -9.359 1 98.62 110 ALA A CA 1
ATOM 853 C C . ALA A 1 110 ? -6.793 -24.406 -7.961 1 98.62 110 ALA A C 1
ATOM 855 O O . ALA A 1 110 ? -5.66 -24.672 -7.551 1 98.62 110 ALA A O 1
ATOM 856 N N . PHE A 1 111 ? -7.906 -24.609 -7.266 1 98.75 111 PHE A N 1
ATOM 857 C CA . PHE A 1 111 ? -7.832 -25.25 -5.961 1 98.75 111 PHE A CA 1
ATOM 858 C C . PHE A 1 111 ? -7.191 -26.625 -6.066 1 98.75 111 PHE A C 1
ATOM 860 O O . PHE A 1 111 ? -6.316 -26.969 -5.27 1 98.75 111 PHE A O 1
ATOM 867 N N . LYS A 1 112 ? -7.617 -27.312 -7.012 1 98.62 112 LYS A N 1
ATOM 868 C CA . LYS A 1 112 ? -7.141 -28.688 -7.195 1 98.62 112 LYS A CA 1
ATOM 869 C C . LYS A 1 112 ? -5.645 -28.703 -7.504 1 98.62 112 LYS A C 1
ATOM 871 O O . LYS A 1 112 ? -4.918 -29.578 -7.016 1 98.62 112 LYS A O 1
ATOM 876 N N . MET A 1 113 ? -5.223 -27.828 -8.32 1 98.56 113 MET A N 1
ATOM 877 C CA . MET A 1 113 ? -3.801 -27.719 -8.641 1 98.56 113 MET A CA 1
ATOM 878 C C . MET A 1 113 ? -2.965 -27.609 -7.375 1 98.56 113 MET A C 1
ATOM 880 O O . MET A 1 113 ? -1.898 -28.219 -7.273 1 98.56 113 MET A O 1
ATOM 884 N N . ILE A 1 114 ? -3.441 -26.891 -6.387 1 98.81 114 ILE A N 1
ATOM 885 C CA . ILE A 1 114 ? -2.723 -26.641 -5.145 1 98.81 114 ILE A CA 1
ATOM 886 C C . ILE A 1 114 ? -2.896 -27.812 -4.195 1 98.81 114 ILE A C 1
ATOM 888 O O . ILE A 1 114 ? -1.918 -28.328 -3.648 1 98.81 114 ILE A O 1
ATOM 892 N N . SER A 1 115 ? -4.117 -28.312 -4.059 1 98.56 115 SER A N 1
ATOM 893 C CA . SER A 1 115 ? -4.406 -29.375 -3.098 1 98.56 115 SER A CA 1
ATOM 894 C C . SER A 1 115 ? -3.756 -30.688 -3.51 1 98.56 115 SER A C 1
ATOM 896 O O . SER A 1 115 ? -3.352 -31.484 -2.658 1 98.56 115 SER A O 1
ATOM 898 N N . ASP A 1 116 ? -3.623 -30.844 -4.789 1 98.19 116 ASP A N 1
ATOM 899 C CA . ASP A 1 116 ? -3 -32.062 -5.277 1 98.19 116 ASP A CA 1
ATOM 900 C C . ASP A 1 116 ? -1.51 -32.094 -4.941 1 98.19 116 ASP A C 1
ATOM 902 O O . ASP A 1 116 ? -0.909 -33.188 -4.848 1 98.19 116 ASP A O 1
ATOM 906 N N . ALA A 1 117 ? -0.958 -30.984 -4.707 1 97.94 117 ALA A N 1
ATOM 907 C CA . ALA A 1 117 ? 0.497 -30.906 -4.598 1 97.94 117 ALA A CA 1
ATOM 908 C C . ALA A 1 117 ? 0.921 -30.516 -3.186 1 97.94 117 ALA A C 1
ATOM 910 O O . ALA A 1 117 ? 2.111 -30.328 -2.918 1 97.94 117 ALA A O 1
ATOM 911 N N . SER A 1 118 ? -0.045 -30.375 -2.291 1 98.06 118 SER A N 1
ATOM 912 C CA . SER A 1 118 ? 0.254 -29.891 -0.949 1 98.06 118 SER A CA 1
ATOM 913 C C . SER A 1 118 ? -0.761 -30.406 0.066 1 98.06 118 SER A C 1
ATOM 915 O O . SER A 1 118 ? -1.645 -31.188 -0.276 1 98.06 118 SER A O 1
ATOM 917 N N . CYS A 1 119 ? -0.544 -29.984 1.328 1 98.06 119 CYS A N 1
ATOM 918 C CA . CYS A 1 119 ? -1.474 -30.375 2.385 1 98.06 119 CYS A CA 1
ATOM 919 C C . CYS A 1 119 ? -2.613 -29.359 2.502 1 98.06 119 CYS A C 1
ATOM 921 O O . CYS A 1 119 ? -3.455 -29.469 3.396 1 98.06 119 CYS A O 1
ATOM 923 N N . ILE A 1 120 ? -2.641 -28.359 1.646 1 98.44 120 ILE A N 1
ATOM 924 C CA . ILE A 1 120 ? -3.658 -27.328 1.698 1 98.44 120 ILE A CA 1
ATOM 925 C C . ILE A 1 120 ? -5.02 -27.906 1.325 1 98.44 120 ILE A C 1
ATOM 927 O O . ILE A 1 120 ? -5.133 -28.656 0.352 1 98.44 120 ILE A O 1
ATOM 931 N N . ARG A 1 121 ? -5.953 -27.562 2.062 1 98.5 121 ARG A N 1
ATOM 932 C CA . ARG A 1 121 ? -7.332 -27.938 1.763 1 98.5 121 ARG A CA 1
ATOM 933 C C . ARG A 1 121 ? -8.219 -26.703 1.618 1 98.5 121 ARG A C 1
ATOM 935 O O . ARG A 1 121 ? -8.062 -25.734 2.365 1 98.5 121 ARG A O 1
ATOM 942 N N . PHE A 1 122 ? -9.156 -26.781 0.698 1 98.69 122 PHE A N 1
ATOM 943 C CA . PHE A 1 122 ? -10.141 -25.734 0.47 1 98.69 122 PHE A CA 1
ATOM 944 C C . PHE A 1 122 ? -11.547 -26.234 0.795 1 98.69 122 PHE A C 1
ATOM 946 O O . PHE A 1 122 ? -11.945 -27.312 0.358 1 98.69 122 PHE A O 1
ATOM 953 N N . GLU A 1 123 ? -12.227 -25.453 1.535 1 98.25 123 GLU A N 1
ATOM 954 C CA . GLU A 1 123 ? -13.578 -25.859 1.891 1 98.25 123 GLU A CA 1
ATOM 955 C C . GLU A 1 123 ? -14.562 -24.703 1.728 1 98.25 123 GLU A C 1
ATOM 957 O O . GLU A 1 123 ? -14.219 -23.547 2.01 1 98.25 123 GLU A O 1
ATOM 962 N N . PRO A 1 124 ? -15.805 -25.016 1.329 1 98.25 124 PRO A N 1
ATOM 963 C CA . PRO A 1 124 ? -16.797 -23.953 1.275 1 98.25 124 PRO A CA 1
ATOM 964 C C . PRO A 1 124 ? -17.031 -23.281 2.631 1 98.25 124 PRO A C 1
ATOM 966 O O . PRO A 1 124 ? -17.047 -23.969 3.66 1 98.25 124 PRO A O 1
ATOM 969 N N . HIS A 1 125 ? -17.125 -21.938 2.551 1 98.12 125 HIS A N 1
ATOM 970 C CA . HIS A 1 125 ? -17.359 -21.172 3.766 1 98.12 125 HIS A CA 1
ATOM 971 C C . HIS A 1 125 ? -18.734 -21.453 4.348 1 98.12 125 HIS A C 1
ATOM 973 O O . HIS A 1 125 ? -19.734 -21.469 3.615 1 98.12 125 HIS A O 1
ATOM 979 N N . THR A 1 126 ? -18.766 -21.625 5.621 1 96.44 126 THR A N 1
ATOM 980 C CA . THR A 1 126 ? -20.031 -21.734 6.352 1 96.44 126 THR A CA 1
ATOM 981 C C . THR A 1 126 ? -20.062 -20.75 7.512 1 96.44 126 THR A C 1
ATOM 983 O O . THR A 1 126 ? -20.531 -19.625 7.359 1 96.44 126 THR A O 1
ATOM 986 N N . THR A 1 127 ? -19.266 -21.109 8.625 1 95.38 127 THR A N 1
ATOM 987 C CA . THR A 1 127 ? -19.297 -20.266 9.812 1 95.38 127 THR A CA 1
ATOM 988 C C . THR A 1 127 ? -17.906 -19.75 10.156 1 95.38 127 THR A C 1
ATOM 990 O O . THR A 1 127 ? -17.719 -19 11.125 1 95.38 127 THR A O 1
ATOM 993 N N . GLN A 1 128 ? -16.969 -20.219 9.391 1 95.81 128 GLN A N 1
ATOM 994 C CA . GLN A 1 128 ? -15.594 -19.812 9.688 1 95.81 128 GLN A CA 1
ATOM 995 C C . GLN A 1 128 ? -15.445 -18.297 9.695 1 95.81 128 GLN A C 1
ATOM 997 O O . GLN A 1 128 ? -16.031 -17.609 8.852 1 95.81 128 GLN A O 1
ATOM 1002 N N . LEU A 1 129 ? -14.656 -17.797 10.578 1 94 129 LEU A N 1
ATOM 1003 C CA . LEU A 1 129 ? -14.438 -16.359 10.703 1 94 129 LEU A CA 1
ATOM 1004 C C . LEU A 1 129 ? -13.672 -15.828 9.492 1 94 129 LEU A C 1
ATOM 1006 O O . LEU A 1 129 ? -14.016 -14.766 8.961 1 94 129 LEU A O 1
ATOM 1010 N N . ASN A 1 130 ? -12.664 -16.547 9.203 1 94.81 130 ASN A N 1
ATOM 1011 C CA . ASN A 1 130 ? -11.812 -16.125 8.094 1 94.81 130 ASN A CA 1
ATOM 1012 C C . ASN A 1 130 ? -12.047 -16.969 6.848 1 94.81 130 ASN A C 1
ATOM 1014 O O . ASN A 1 130 ? -12.117 -18.203 6.934 1 94.81 130 ASN A O 1
ATOM 1018 N N . TYR A 1 131 ? -12.211 -16.297 5.699 1 97.5 131 TYR A N 1
ATOM 1019 C CA . TYR A 1 131 ? -12.32 -16.984 4.418 1 97.5 131 TYR A CA 1
ATOM 1020 C C . TYR A 1 131 ? -11.984 -16.047 3.264 1 97.5 131 TYR A C 1
ATOM 1022 O O . TYR A 1 131 ? -11.969 -14.828 3.43 1 97.5 131 TYR A O 1
ATOM 1030 N N . ILE A 1 132 ? -11.664 -16.656 2.139 1 98.12 132 ILE A N 1
ATOM 1031 C CA . ILE A 1 132 ? -11.508 -15.828 0.946 1 98.12 132 ILE A CA 1
ATOM 1032 C C . ILE A 1 132 ? -12.844 -15.727 0.211 1 98.12 132 ILE A C 1
ATOM 1034 O O . ILE A 1 132 ? -13.617 -16.688 0.184 1 98.12 132 ILE A O 1
ATOM 1038 N N . GLU A 1 133 ? -13.102 -14.562 -0.245 1 97.88 133 GLU A N 1
ATOM 1039 C CA . GLU A 1 133 ? -14.242 -14.328 -1.128 1 97.88 133 GLU A CA 1
ATOM 1040 C C . GLU A 1 133 ? -13.781 -14.047 -2.557 1 97.88 133 GLU A C 1
ATOM 1042 O O . GLU A 1 133 ? -13.211 -12.984 -2.832 1 97.88 133 GLU A O 1
ATOM 1047 N N . LEU A 1 134 ? -14.062 -14.984 -3.412 1 97.94 134 LEU A N 1
ATOM 1048 C CA . LEU A 1 134 ? -13.758 -14.773 -4.824 1 97.94 134 LEU A CA 1
ATOM 1049 C C . LEU A 1 134 ? -14.82 -13.898 -5.48 1 97.94 134 LEU A C 1
ATOM 1051 O O . LEU A 1 134 ? -16 -14.25 -5.492 1 97.94 134 LEU A O 1
ATOM 1055 N N . SER A 1 135 ? -14.352 -12.789 -5.965 1 94.69 135 SER A N 1
ATOM 1056 C CA . SER A 1 135 ? -15.281 -11.797 -6.5 1 94.69 135 SER A CA 1
ATOM 1057 C C . SER A 1 135 ? -14.758 -11.188 -7.797 1 94.69 135 SER A C 1
ATOM 1059 O O . SER A 1 135 ? -13.562 -11.234 -8.07 1 94.69 135 SER A O 1
ATOM 1061 N N . GLU A 1 136 ? -15.711 -10.664 -8.516 1 91.06 136 GLU A N 1
ATOM 1062 C CA . GLU A 1 136 ? -15.328 -9.977 -9.75 1 91.06 136 GLU A CA 1
ATOM 1063 C C . GLU A 1 136 ? -14.625 -8.656 -9.453 1 91.06 136 GLU A C 1
ATOM 1065 O O . GLU A 1 136 ? -15.031 -7.914 -8.555 1 91.06 136 GLU A O 1
ATOM 1070 N N . GLY A 1 137 ? -13.547 -8.492 -10.156 1 86.06 137 GLY A N 1
ATOM 1071 C CA . GLY A 1 137 ? -12.805 -7.242 -10.078 1 86.06 137 GLY A CA 1
ATOM 1072 C C . GLY A 1 137 ? -12.328 -6.742 -11.43 1 86.06 137 GLY A C 1
ATOM 1073 O O . GLY A 1 137 ? -12.93 -7.051 -12.453 1 86.06 137 GLY A O 1
ATOM 1074 N N . ARG A 1 138 ? -11.359 -5.879 -11.484 1 80.19 138 ARG A N 1
ATOM 1075 C CA . ARG A 1 138 ? -10.836 -5.32 -12.727 1 80.19 138 ARG A CA 1
ATOM 1076 C C . ARG A 1 138 ? -9.539 -6.008 -13.125 1 80.19 138 ARG A C 1
ATOM 1078 O O . ARG A 1 138 ? -8.914 -5.641 -14.125 1 80.19 138 ARG A O 1
ATOM 1085 N N . GLY A 1 139 ? -9.195 -7.004 -12.453 1 87.12 139 GLY A N 1
ATOM 1086 C CA . GLY A 1 139 ? -8.008 -7.82 -12.641 1 87.12 139 GLY A CA 1
ATOM 1087 C C . GLY A 1 139 ? -7.898 -8.953 -11.633 1 87.12 139 GLY A C 1
ATOM 1088 O O . GLY A 1 139 ? -8.859 -9.242 -10.906 1 87.12 139 GLY A O 1
ATOM 1089 N N . CYS A 1 140 ? -6.785 -9.594 -11.711 1 92.44 140 CYS A N 1
ATOM 1090 C CA . CYS A 1 140 ? -6.516 -10.633 -10.719 1 92.44 140 CYS A CA 1
ATOM 1091 C C . CYS A 1 140 ? -5.684 -10.078 -9.57 1 92.44 140 CYS A C 1
ATOM 1093 O O . CYS A 1 140 ? -4.617 -9.5 -9.789 1 92.44 140 CYS A O 1
ATOM 1095 N N . ALA A 1 141 ? -6.168 -10.234 -8.383 1 93.31 141 ALA A N 1
ATOM 1096 C CA . ALA A 1 141 ? -5.461 -9.656 -7.246 1 93.31 141 ALA A CA 1
ATOM 1097 C C . ALA A 1 141 ? -5.844 -10.367 -5.945 1 93.31 141 ALA A C 1
ATOM 1099 O O . ALA A 1 141 ? -6.934 -10.93 -5.844 1 93.31 141 ALA A O 1
ATOM 1100 N N . SER A 1 142 ? -4.922 -10.297 -5.023 1 94.06 142 SER A N 1
ATOM 1101 C CA . SER A 1 142 ? -5.129 -10.914 -3.715 1 94.06 142 SER A CA 1
ATOM 1102 C C . SER A 1 142 ? -4.238 -10.273 -2.656 1 94.06 142 SER A C 1
ATOM 1104 O O . SER A 1 142 ? -3.219 -9.656 -2.982 1 94.06 142 SER A O 1
ATOM 1106 N N . PHE A 1 143 ? -4.684 -10.391 -1.469 1 91.56 143 PHE A N 1
ATOM 1107 C CA . PHE A 1 143 ? -3.779 -10.117 -0.359 1 91.56 143 PHE A CA 1
ATOM 1108 C C . PHE A 1 143 ? -2.748 -11.227 -0.207 1 91.56 143 PHE A C 1
ATOM 1110 O O . PHE A 1 143 ? -2.906 -12.312 -0.779 1 91.56 143 PHE A O 1
ATOM 1117 N N . VAL A 1 144 ? -1.743 -10.859 0.552 1 92.38 144 VAL A N 1
ATOM 1118 C CA . VAL A 1 144 ? -0.793 -11.906 0.927 1 92.38 144 VAL A CA 1
ATOM 1119 C C . VAL A 1 144 ? -1.124 -12.43 2.322 1 92.38 144 VAL A C 1
ATOM 1121 O O . VAL A 1 144 ? -1.207 -11.648 3.279 1 92.38 144 VAL A O 1
ATOM 1124 N N . GLY A 1 145 ? -1.388 -13.75 2.377 1 93.69 145 GLY A N 1
ATOM 1125 C CA . GLY A 1 145 ? -1.689 -14.359 3.662 1 93.69 145 GLY A CA 1
ATOM 1126 C C . GLY A 1 145 ? -3.119 -14.125 4.113 1 93.69 145 GLY A C 1
ATOM 1127 O O . GLY A 1 145 ? -3.93 -13.578 3.363 1 93.69 145 GLY A O 1
ATOM 1128 N N . CYS A 1 146 ? -3.389 -14.586 5.316 1 92.75 146 CYS A N 1
ATOM 1129 C CA . CYS A 1 146 ? -4.703 -14.438 5.934 1 92.75 146 CYS A CA 1
ATOM 1130 C C . CYS A 1 146 ? -4.828 -13.078 6.609 1 92.75 146 CYS A C 1
ATOM 1132 O O . CYS A 1 146 ? -4.129 -12.789 7.582 1 92.75 146 CYS A O 1
ATOM 1134 N N . GLN A 1 147 ? -5.766 -12.328 6.145 1 86.25 147 GLN A N 1
ATOM 1135 C CA . GLN A 1 147 ? -5.949 -10.969 6.645 1 86.25 147 GLN A CA 1
ATOM 1136 C C . GLN A 1 147 ? -7 -10.93 7.754 1 86.25 147 GLN A C 1
ATOM 1138 O O . GLN A 1 147 ? -7.055 -9.977 8.531 1 86.25 147 GLN A O 1
ATOM 1143 N N . GLY A 1 148 ? -7.883 -11.953 7.688 1 84.88 148 GLY A N 1
ATOM 1144 C CA . GLY A 1 148 ? -9.023 -11.953 8.586 1 84.88 148 GLY A CA 1
ATOM 1145 C C . GLY A 1 148 ? -10.328 -11.602 7.898 1 84.88 148 GLY A C 1
ATOM 1146 O O . GLY A 1 148 ? -10.328 -10.906 6.875 1 84.88 148 GLY A O 1
ATOM 1147 N N . GLY A 1 149 ? -11.453 -12.148 8.422 1 91.44 149 GLY A N 1
ATOM 1148 C CA . GLY A 1 149 ? -12.758 -11.883 7.836 1 91.44 149 GLY A CA 1
ATOM 1149 C C . GLY A 1 149 ? -12.898 -12.414 6.422 1 91.44 149 GLY A C 1
ATOM 1150 O O . GLY A 1 149 ? -12.25 -13.391 6.051 1 91.44 149 GLY A O 1
ATOM 1151 N N . ALA A 1 150 ? -13.828 -11.773 5.738 1 94.12 150 ALA A N 1
ATOM 1152 C CA . ALA A 1 150 ? -13.969 -12.07 4.312 1 94.12 150 ALA A CA 1
ATOM 1153 C C . ALA A 1 150 ? -12.961 -11.281 3.486 1 94.12 150 ALA A C 1
ATOM 1155 O O . ALA A 1 150 ? -13.125 -10.078 3.271 1 94.12 150 ALA A O 1
ATOM 1156 N N . GLN A 1 151 ? -11.875 -11.906 3.141 1 93.06 151 GLN A N 1
ATOM 1157 C CA . GLN A 1 151 ? -10.898 -11.195 2.32 1 93.06 151 GLN A CA 1
ATOM 1158 C C . GLN A 1 151 ? -11.078 -11.531 0.842 1 93.06 151 GLN A C 1
ATOM 1160 O O . GLN A 1 151 ? -11.281 -12.688 0.481 1 93.06 151 GLN A O 1
ATOM 1165 N N . PRO A 1 152 ? -10.977 -10.562 0.016 1 93.62 152 PRO A N 1
ATOM 1166 C CA . PRO A 1 152 ? -11.281 -10.789 -1.399 1 93.62 152 PRO A CA 1
ATOM 1167 C C . PRO A 1 152 ? -10.109 -11.406 -2.162 1 93.62 152 PRO A C 1
ATOM 1169 O O . PRO A 1 152 ? -8.953 -11.148 -1.832 1 93.62 152 PRO A O 1
ATOM 1172 N N . VAL A 1 153 ? -10.391 -12.203 -3.062 1 95.94 153 VAL A N 1
ATOM 1173 C CA . VAL A 1 153 ? -9.578 -12.562 -4.219 1 95.94 153 VAL A CA 1
ATOM 1174 C C . VAL A 1 153 ? -10.297 -12.164 -5.504 1 95.94 153 VAL A C 1
ATOM 1176 O O . VAL A 1 153 ? -11.359 -12.695 -5.816 1 95.94 153 VAL A O 1
ATOM 1179 N N . TYR A 1 154 ? -9.672 -11.258 -6.238 1 92.88 154 TYR A N 1
ATOM 1180 C CA . TYR A 1 154 ? -10.336 -10.711 -7.414 1 92.88 154 TYR A CA 1
ATOM 1181 C C . TYR A 1 154 ? -9.93 -11.461 -8.672 1 92.88 154 TYR A C 1
ATOM 1183 O O . TYR A 1 154 ? -8.766 -11.852 -8.82 1 92.88 154 TYR A O 1
ATOM 1191 N N . MET A 1 155 ? -10.922 -11.609 -9.516 1 93 155 MET A N 1
ATOM 1192 C CA . MET A 1 155 ? -10.641 -12.18 -10.828 1 93 155 MET A CA 1
ATOM 1193 C C . MET A 1 155 ? -11.562 -11.586 -11.891 1 93 155 MET A C 1
ATOM 1195 O O . MET A 1 155 ? -12.633 -11.07 -11.562 1 93 155 MET A O 1
ATOM 1199 N N . THR A 1 156 ? -11.078 -11.586 -13.086 1 89.12 156 THR A N 1
ATOM 1200 C CA . THR A 1 156 ? -11.859 -11.266 -14.273 1 89.12 156 THR A CA 1
ATOM 1201 C C . THR A 1 156 ? -11.836 -12.422 -15.266 1 89.12 156 THR A C 1
ATOM 1203 O O . THR A 1 156 ? -11.203 -13.453 -15.008 1 89.12 156 THR A O 1
ATOM 1206 N N . ASP A 1 157 ? -12.531 -12.219 -16.328 1 89.31 157 ASP A N 1
ATOM 1207 C CA . ASP A 1 157 ? -12.562 -13.25 -17.359 1 89.31 157 ASP A CA 1
ATOM 1208 C C . ASP A 1 157 ? -11.18 -13.453 -17.984 1 89.31 157 ASP A C 1
ATOM 1210 O O . ASP A 1 157 ? -10.883 -14.531 -18.516 1 89.31 157 ASP A O 1
ATOM 1214 N N . GLU A 1 158 ? -10.391 -12.531 -17.875 1 89.44 158 GLU A N 1
ATOM 1215 C CA . GLU A 1 158 ? -9.062 -12.609 -18.469 1 89.44 158 GLU A CA 1
ATOM 1216 C C . GLU A 1 158 ? -8.102 -13.391 -17.578 1 89.44 158 GLU A C 1
ATOM 1218 O O . GLU A 1 158 ? -7.012 -13.766 -18.016 1 89.44 158 GLU A O 1
ATOM 1223 N N . CYS A 1 159 ? -8.508 -13.648 -16.391 1 92.94 159 CYS A N 1
ATOM 1224 C CA . CYS A 1 159 ? -7.656 -14.414 -15.492 1 92.94 159 CYS A CA 1
ATOM 1225 C C . CYS A 1 159 ? -7.766 -15.906 -15.773 1 92.94 159 CYS A C 1
ATOM 1227 O O . CYS A 1 159 ? -8.828 -16.5 -15.586 1 92.94 159 CYS A O 1
ATOM 1229 N N . SER A 1 160 ? -6.637 -16.484 -16.203 1 95.31 160 SER A N 1
ATOM 1230 C CA . SER A 1 160 ? -6.59 -17.938 -16.422 1 95.31 160 SER A CA 1
ATOM 1231 C C . SER A 1 160 ? -6.602 -18.703 -15.109 1 95.31 160 SER A C 1
ATOM 1233 O O . SER A 1 160 ? -6.508 -18.094 -14.031 1 95.31 160 SER A O 1
ATOM 1235 N N . THR A 1 161 ? -6.793 -19.969 -15.242 1 96.88 161 THR A N 1
ATOM 1236 C CA . THR A 1 161 ? -6.695 -20.828 -14.07 1 96.88 161 THR A CA 1
ATOM 1237 C C . THR A 1 161 ? -5.34 -20.656 -13.383 1 96.88 161 THR A C 1
ATOM 1239 O O . THR A 1 161 ? -5.258 -20.641 -12.156 1 96.88 161 THR A O 1
ATOM 1242 N N . GLY A 1 162 ? -4.312 -20.531 -14.188 1 97.25 162 GLY A N 1
ATOM 1243 C CA . GLY A 1 162 ? -2.984 -20.312 -13.633 1 97.25 162 GLY A CA 1
ATOM 1244 C C . GLY A 1 162 ? -2.857 -19 -12.898 1 97.25 162 GLY A C 1
ATOM 1245 O O . GLY A 1 162 ? -2.184 -18.922 -11.875 1 97.25 162 GLY A O 1
ATOM 1246 N N . ASN A 1 163 ? -3.506 -17.922 -13.422 1 96.25 163 ASN A N 1
ATOM 1247 C CA . ASN A 1 163 ? -3.543 -16.656 -12.711 1 96.25 163 ASN A CA 1
ATOM 1248 C C . ASN A 1 163 ? -4.246 -16.781 -11.367 1 96.25 163 ASN A C 1
ATOM 1250 O O . ASN A 1 163 ? -3.809 -16.188 -10.375 1 96.25 163 ASN A O 1
ATOM 1254 N N . LEU A 1 164 ? -5.328 -17.5 -11.398 1 96.75 164 LEU A N 1
ATOM 1255 C CA . LEU A 1 164 ? -6.07 -17.688 -10.156 1 96.75 164 LEU A CA 1
ATOM 1256 C C . LEU A 1 164 ? -5.242 -18.469 -9.141 1 96.75 164 LEU A C 1
ATOM 1258 O O . LEU A 1 164 ? -5.207 -18.109 -7.961 1 96.75 164 LEU A O 1
ATOM 1262 N N . CYS A 1 165 ? -4.586 -19.516 -9.609 1 98.31 165 CYS A N 1
ATOM 1263 C CA . CYS A 1 165 ? -3.678 -20.25 -8.742 1 98.31 165 CYS A CA 1
ATOM 1264 C C . CYS A 1 165 ? -2.633 -19.344 -8.125 1 98.31 165 CYS A C 1
ATOM 1266 O O . CYS A 1 165 ? -2.387 -19.391 -6.922 1 98.31 165 CYS A O 1
ATOM 1268 N N . HIS A 1 166 ? -2.061 -18.484 -8.906 1 98.25 166 HIS A N 1
ATOM 1269 C CA . HIS A 1 166 ? -1.094 -17.484 -8.477 1 98.25 166 HIS A CA 1
ATOM 1270 C C . HIS A 1 166 ? -1.666 -16.625 -7.363 1 98.25 166 HIS A C 1
ATOM 1272 O O . HIS A 1 166 ? -1.042 -16.453 -6.312 1 98.25 166 HIS A O 1
ATOM 1278 N N . GLU A 1 167 ? -2.91 -16.094 -7.52 1 97.44 167 GLU A N 1
ATOM 1279 C CA . GLU A 1 167 ? -3.545 -15.234 -6.52 1 97.44 167 GLU A CA 1
ATOM 1280 C C . GLU A 1 167 ? -3.828 -16 -5.234 1 97.44 167 GLU A C 1
ATOM 1282 O O . GLU A 1 167 ? -3.695 -15.461 -4.137 1 97.44 167 GLU A O 1
ATOM 1287 N N . ILE A 1 168 ? -4.227 -17.234 -5.406 1 98.38 168 ILE A N 1
ATOM 1288 C CA . ILE A 1 168 ? -4.527 -18.047 -4.238 1 98.38 168 ILE A CA 1
ATOM 1289 C C . ILE A 1 168 ? -3.24 -18.328 -3.465 1 98.38 168 ILE A C 1
ATOM 1291 O O . ILE A 1 168 ? -3.24 -18.359 -2.232 1 98.38 168 ILE A O 1
ATOM 1295 N N . LEU A 1 169 ? -2.143 -18.547 -4.184 1 98.31 169 LEU A N 1
ATOM 1296 C CA . LEU A 1 169 ? -0.86 -18.75 -3.516 1 98.31 169 LEU A CA 1
ATOM 1297 C C . LEU A 1 169 ? -0.451 -17.484 -2.752 1 98.31 169 LEU A C 1
ATOM 1299 O O . LEU A 1 169 ? 0.132 -17.578 -1.67 1 98.31 169 LEU A O 1
ATOM 1303 N N . HIS A 1 170 ? -0.72 -16.281 -3.297 1 96.31 170 HIS A N 1
ATOM 1304 C CA . HIS A 1 170 ? -0.556 -15.07 -2.51 1 96.31 170 HIS A CA 1
ATOM 1305 C C . HIS A 1 170 ? -1.366 -15.133 -1.22 1 96.31 170 HIS A C 1
ATOM 1307 O O . HIS A 1 170 ? -0.836 -14.883 -0.135 1 96.31 170 HIS A O 1
ATOM 1313 N N . ALA A 1 171 ? -2.623 -15.523 -1.369 1 96.69 171 ALA A N 1
ATOM 1314 C CA . ALA A 1 171 ? -3.502 -15.594 -0.205 1 96.69 171 ALA A CA 1
ATOM 1315 C C . ALA A 1 171 ? -2.984 -16.609 0.811 1 96.69 171 ALA A C 1
ATOM 1317 O O . ALA A 1 171 ? -3.238 -16.484 2.012 1 96.69 171 ALA A O 1
ATOM 1318 N N . LEU A 1 172 ? -2.254 -17.516 0.3 1 97.06 172 LEU A N 1
ATOM 1319 C CA . LEU A 1 172 ? -1.687 -18.531 1.18 1 97.06 172 LEU A CA 1
ATOM 1320 C C . LEU A 1 172 ? -0.373 -18.047 1.788 1 97.06 172 LEU A C 1
ATOM 1322 O O . LEU A 1 172 ? 0.188 -18.719 2.664 1 97.06 172 LEU A O 1
ATOM 1326 N N . GLY A 1 173 ? 0.166 -16.984 1.272 1 94.81 173 GLY A N 1
ATOM 1327 C CA . GLY A 1 173 ? 1.29 -16.391 1.98 1 94.81 173 GLY A CA 1
ATOM 1328 C C . GLY A 1 173 ? 2.533 -16.266 1.121 1 94.81 173 GLY A C 1
ATOM 1329 O O . GLY A 1 173 ? 3.561 -15.758 1.58 1 94.81 173 GLY A O 1
ATOM 1330 N N . LEU A 1 174 ? 2.488 -16.672 -0.084 1 95.25 174 LEU A N 1
ATOM 1331 C CA . LEU A 1 174 ? 3.668 -16.594 -0.938 1 95.25 174 LEU A CA 1
ATOM 1332 C C . LEU A 1 174 ? 3.768 -15.227 -1.607 1 95.25 174 LEU A C 1
ATOM 1334 O O . LEU A 1 174 ? 2.756 -14.664 -2.029 1 95.25 174 LEU A O 1
ATOM 1338 N N . HIS A 1 175 ? 4.98 -14.766 -1.735 1 94.31 175 HIS A N 1
ATOM 1339 C CA . HIS A 1 175 ? 5.285 -13.516 -2.414 1 94.31 175 HIS A CA 1
ATOM 1340 C C . HIS A 1 175 ? 5.84 -13.766 -3.811 1 94.31 175 HIS A C 1
ATOM 1342 O O . HIS A 1 175 ? 6.141 -14.906 -4.168 1 94.31 175 HIS A O 1
ATOM 1348 N N . HIS A 1 176 ? 5.945 -12.703 -4.535 1 96.38 176 HIS A N 1
ATOM 1349 C CA . HIS A 1 176 ? 6.516 -12.828 -5.875 1 96.38 176 HIS A CA 1
ATOM 1350 C C . HIS A 1 176 ? 7.969 -13.281 -5.812 1 96.38 176 HIS A C 1
ATOM 1352 O O . HIS A 1 176 ? 8.758 -12.734 -5.039 1 96.38 176 HIS A O 1
ATOM 1358 N N . GLU A 1 177 ? 8.258 -14.125 -6.68 1 97.19 177 GLU A N 1
ATOM 1359 C CA . GLU A 1 177 ? 9.602 -14.695 -6.766 1 97.19 177 GLU A CA 1
ATOM 1360 C C . GLU A 1 177 ? 10.609 -13.656 -7.234 1 97.19 177 GLU A C 1
ATOM 1362 O O . GLU A 1 177 ? 11.719 -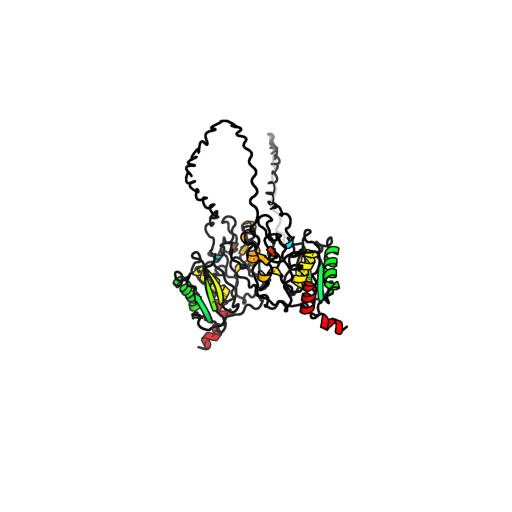13.57 -6.695 1 97.19 177 GLU A O 1
ATOM 1367 N N . HIS A 1 178 ? 10.219 -12.781 -8.125 1 96.44 178 HIS A N 1
ATOM 1368 C CA . HIS A 1 178 ? 11.164 -11.883 -8.773 1 96.44 178 HIS A CA 1
ATOM 1369 C C . HIS A 1 178 ? 11.625 -10.781 -7.82 1 96.44 178 HIS A C 1
ATOM 1371 O O . HIS A 1 178 ? 12.562 -10.047 -8.117 1 96.44 178 HIS A O 1
ATOM 1377 N N . THR A 1 179 ? 11.016 -10.695 -6.703 1 95.44 179 THR A N 1
ATOM 1378 C CA . THR A 1 179 ? 11.367 -9.625 -5.777 1 95.44 179 THR A CA 1
ATOM 1379 C C . THR A 1 179 ? 12.406 -10.109 -4.766 1 95.44 179 THR A C 1
ATOM 1381 O O . THR A 1 179 ? 12.812 -9.352 -3.883 1 95.44 179 THR A O 1
ATOM 1384 N N . ARG A 1 180 ? 12.836 -11.273 -4.859 1 95.31 180 ARG A N 1
ATOM 1385 C CA . ARG A 1 180 ? 13.805 -11.852 -3.924 1 95.31 180 ARG A CA 1
ATOM 1386 C C . ARG A 1 180 ? 15.109 -11.062 -3.932 1 95.31 180 ARG A C 1
ATOM 1388 O O . ARG A 1 180 ? 15.508 -10.523 -4.965 1 95.31 180 ARG A O 1
ATOM 1395 N N . ARG A 1 181 ? 15.812 -11.133 -2.811 1 93.31 181 ARG A N 1
ATOM 1396 C CA . ARG A 1 181 ? 17.062 -10.406 -2.623 1 93.31 181 ARG A CA 1
ATOM 1397 C C . ARG A 1 181 ? 18.141 -10.93 -3.557 1 93.31 181 ARG A C 1
ATOM 1399 O O . ARG A 1 181 ? 19.031 -10.18 -3.982 1 93.31 181 ARG A O 1
ATOM 1406 N N . ASP A 1 182 ? 18.141 -12.242 -3.922 1 96.19 182 ASP A N 1
ATOM 1407 C CA . ASP A 1 182 ? 19.188 -12.844 -4.734 1 96.19 182 ASP A CA 1
ATOM 1408 C C . ASP A 1 182 ? 18.812 -12.844 -6.211 1 96.19 182 ASP A C 1
ATOM 1410 O O . ASP A 1 182 ? 19.484 -13.469 -7.031 1 96.19 182 ASP A O 1
ATOM 1414 N N . ARG A 1 183 ? 17.734 -12.156 -6.516 1 96.12 183 ARG A N 1
ATOM 1415 C CA . ARG A 1 183 ? 17.156 -12.211 -7.852 1 96.12 183 ARG A CA 1
ATOM 1416 C C . ARG A 1 183 ? 18.172 -11.805 -8.906 1 96.12 183 ARG A C 1
ATOM 1418 O O . ARG A 1 183 ? 18.219 -12.391 -9.992 1 96.12 183 ARG A O 1
ATOM 1425 N N . ASP A 1 184 ? 19.047 -10.805 -8.648 1 96.56 184 ASP A N 1
ATOM 1426 C CA . ASP A 1 184 ? 19.922 -10.227 -9.664 1 96.56 184 ASP A CA 1
ATOM 1427 C C . ASP A 1 184 ? 21.047 -11.188 -10.031 1 96.56 184 ASP A C 1
ATOM 1429 O O . ASP A 1 184 ? 21.75 -10.977 -11.023 1 96.56 184 ASP A O 1
ATOM 1433 N N . GLN A 1 185 ? 21.172 -12.242 -9.289 1 96 185 GLN A N 1
ATOM 1434 C CA . GLN A 1 185 ? 22.094 -13.305 -9.664 1 96 185 GLN A CA 1
ATOM 1435 C C . GLN A 1 185 ? 21.516 -14.148 -10.797 1 96 185 GLN A C 1
ATOM 1437 O O . GLN A 1 185 ? 22.25 -14.867 -11.477 1 96 185 GLN A O 1
ATOM 1442 N N . TYR A 1 186 ? 20.234 -14.047 -11.086 1 96.38 186 TYR A N 1
ATOM 1443 C CA . TYR A 1 186 ? 19.594 -15.016 -11.969 1 96.38 186 TYR A CA 1
ATOM 1444 C C . TYR A 1 186 ? 18.891 -14.32 -13.125 1 96.38 186 TYR A C 1
ATOM 1446 O O . TYR A 1 186 ? 18.656 -14.922 -14.172 1 96.38 186 TYR A O 1
ATOM 1454 N N . VAL A 1 187 ? 18.5 -13.102 -12.852 1 97.38 187 VAL A N 1
ATOM 1455 C CA . VAL A 1 187 ? 17.812 -12.359 -13.898 1 97.38 187 VAL A CA 1
ATOM 1456 C C . VAL A 1 187 ? 18.359 -10.938 -13.969 1 97.38 187 VAL A C 1
ATOM 1458 O O . VAL A 1 187 ? 18.984 -10.453 -13.023 1 97.38 187 VAL A O 1
ATOM 1461 N N . SER A 1 188 ? 18.125 -10.336 -15.133 1 96.94 188 SER A N 1
ATOM 1462 C CA . SER A 1 188 ? 18.391 -8.914 -15.328 1 96.94 188 SER A CA 1
ATOM 1463 C C . SER A 1 188 ? 17.109 -8.148 -15.625 1 96.94 188 SER A C 1
ATOM 1465 O O . SER A 1 188 ? 16.297 -8.57 -16.469 1 96.94 188 SER A O 1
ATOM 1467 N N . VAL A 1 189 ? 16.984 -7.113 -14.914 1 97.38 189 VAL A N 1
ATOM 1468 C CA . VAL A 1 189 ? 15.852 -6.234 -15.18 1 97.38 189 VAL A CA 1
ATOM 1469 C C . VAL A 1 189 ? 16.219 -5.203 -16.234 1 97.38 189 VAL A C 1
ATOM 1471 O O . VAL A 1 189 ? 17.25 -4.531 -16.125 1 97.38 189 VAL A O 1
ATOM 1474 N N . GLN A 1 190 ? 15.359 -5.145 -17.234 1 97.44 190 GLN A N 1
ATOM 1475 C CA . GLN A 1 190 ? 15.539 -4.137 -18.281 1 97.44 190 GLN A CA 1
ATOM 1476 C C . GLN A 1 190 ? 14.734 -2.875 -17.969 1 97.44 190 GLN A C 1
ATOM 1478 O O . GLN A 1 190 ? 13.672 -2.648 -18.547 1 97.44 190 GLN A O 1
ATOM 1483 N N . TRP A 1 191 ? 15.289 -1.998 -17.203 1 96.19 191 TRP A N 1
ATOM 1484 C CA . TRP A 1 191 ? 14.602 -0.854 -16.609 1 96.19 191 TRP A CA 1
ATOM 1485 C C . TRP A 1 191 ? 14.055 0.071 -17.688 1 96.19 191 TRP A C 1
ATOM 1487 O O . TRP A 1 191 ? 12.977 0.647 -17.531 1 96.19 191 TRP A O 1
ATOM 1497 N N . GLU A 1 192 ? 14.75 0.218 -18.75 1 96.38 192 GLU A N 1
ATOM 1498 C CA . GLU A 1 192 ? 14.367 1.13 -19.812 1 96.38 192 GLU A CA 1
ATOM 1499 C C . GLU A 1 192 ? 13.117 0.628 -20.547 1 96.38 192 GLU A C 1
ATOM 1501 O O . GLU A 1 192 ? 12.453 1.394 -21.25 1 96.38 192 GLU A O 1
ATOM 1506 N N . ASN A 1 193 ? 12.906 -0.656 -20.391 1 96.62 193 ASN A N 1
ATOM 1507 C CA . ASN A 1 193 ? 11.781 -1.254 -21.094 1 96.62 193 ASN A CA 1
ATOM 1508 C C . ASN A 1 193 ? 10.516 -1.242 -20.25 1 96.62 193 ASN A C 1
ATOM 1510 O O . ASN A 1 193 ? 9.438 -1.588 -20.734 1 96.62 193 ASN A O 1
ATOM 1514 N N . ILE A 1 194 ? 10.562 -0.804 -19.047 1 93.38 194 ILE A N 1
ATOM 1515 C CA . ILE A 1 194 ? 9.438 -0.834 -18.109 1 93.38 194 ILE A CA 1
ATOM 1516 C C . ILE A 1 194 ? 8.547 0.386 -18.344 1 93.38 194 ILE A C 1
ATOM 1518 O O . ILE A 1 194 ? 9.047 1.497 -18.547 1 93.38 194 ILE A O 1
ATOM 1522 N N . ALA A 1 195 ? 7.23 0.16 -18.344 1 88.12 195 ALA A N 1
ATOM 1523 C CA . ALA A 1 195 ? 6.266 1.241 -18.516 1 88.12 195 ALA A CA 1
ATOM 1524 C C . ALA A 1 195 ? 6.445 2.314 -17.453 1 88.12 195 ALA A C 1
ATOM 1526 O O . ALA A 1 195 ? 6.781 2.008 -16.312 1 88.12 195 ALA A O 1
ATOM 1527 N N . PRO A 1 196 ? 6.199 3.566 -17.812 1 82.5 196 PRO A N 1
ATOM 1528 C CA . PRO A 1 196 ? 6.297 4.629 -16.797 1 82.5 196 PRO A CA 1
ATOM 1529 C C . PRO A 1 196 ? 5.434 4.359 -15.57 1 82.5 196 PRO A C 1
ATOM 1531 O O . PRO A 1 196 ? 4.293 3.9 -15.703 1 82.5 196 PRO A O 1
ATOM 1534 N N . GLY A 1 197 ? 5.996 4.539 -14.398 1 79 197 GLY A N 1
ATOM 1535 C CA . GLY A 1 197 ? 5.266 4.41 -13.148 1 79 197 GLY A CA 1
ATOM 1536 C C . GLY A 1 197 ? 5.242 2.99 -12.617 1 79 197 GLY A C 1
ATOM 1537 O O . GLY A 1 197 ? 4.699 2.734 -11.539 1 79 197 GLY A O 1
ATOM 1538 N N . LYS A 1 198 ? 5.879 2.084 -13.305 1 87.06 198 LYS A N 1
ATOM 1539 C CA . LYS A 1 198 ? 5.754 0.685 -12.914 1 87.06 198 LYS A CA 1
ATOM 1540 C C . LYS A 1 198 ? 7.094 0.122 -12.445 1 87.06 198 LYS A C 1
ATOM 1542 O O . LYS A 1 198 ? 7.195 -1.064 -12.133 1 87.06 198 LYS A O 1
ATOM 1547 N N . LYS A 1 199 ? 8.094 0.931 -12.32 1 89.19 199 LYS A N 1
ATOM 1548 C CA . LYS A 1 199 ? 9.422 0.459 -11.938 1 89.19 199 LYS A CA 1
ATOM 1549 C C . LYS A 1 199 ? 9.414 -0.1 -10.516 1 89.19 199 LYS A C 1
ATOM 1551 O O . LYS A 1 199 ? 10.164 -1.027 -10.203 1 89.19 199 LYS A O 1
ATOM 1556 N N . GLY A 1 200 ? 8.547 0.418 -9.703 1 87.62 200 GLY A N 1
ATOM 1557 C CA . GLY A 1 200 ? 8.445 -0.059 -8.336 1 87.62 200 GLY A CA 1
ATOM 1558 C C . GLY A 1 200 ? 8.047 -1.521 -8.234 1 87.62 200 GLY A C 1
ATOM 1559 O O . GLY A 1 200 ? 8.352 -2.189 -7.246 1 87.62 200 GLY A O 1
ATOM 1560 N N . ASN A 1 201 ? 7.426 -2.006 -9.242 1 90.31 201 ASN A N 1
ATOM 1561 C CA . ASN A 1 201 ? 6.98 -3.395 -9.266 1 90.31 201 ASN A CA 1
ATOM 1562 C C . ASN A 1 201 ? 8.164 -4.363 -9.32 1 90.31 201 ASN A C 1
ATOM 1564 O O . ASN A 1 201 ? 7.996 -5.562 -9.102 1 90.31 201 ASN A O 1
ATOM 1568 N N . PHE A 1 202 ? 9.328 -3.854 -9.602 1 94.06 202 PHE A N 1
ATOM 1569 C CA . PHE A 1 202 ? 10.484 -4.703 -9.828 1 94.06 202 PHE A CA 1
ATOM 1570 C C . PHE A 1 202 ? 11.508 -4.535 -8.711 1 94.06 202 PHE A C 1
ATOM 1572 O O . PHE A 1 202 ? 12.641 -5.004 -8.82 1 94.06 202 PHE A O 1
ATOM 1579 N N . LYS A 1 203 ? 11.148 -3.932 -7.73 1 90.56 203 LYS A N 1
ATOM 1580 C CA . LYS A 1 203 ? 12.07 -3.729 -6.617 1 90.56 203 LYS A CA 1
ATOM 1581 C C . LYS A 1 203 ? 12.305 -5.031 -5.855 1 90.56 203 LYS A C 1
ATOM 1583 O O . LYS A 1 203 ? 11.414 -5.879 -5.777 1 90.56 203 LYS A O 1
ATOM 1588 N N . ILE A 1 204 ? 13.484 -5.066 -5.352 1 92.5 204 ILE A N 1
ATOM 1589 C CA . ILE A 1 204 ? 13.828 -6.164 -4.453 1 92.5 204 ILE A CA 1
ATOM 1590 C C . ILE A 1 204 ? 13.258 -5.887 -3.061 1 92.5 204 ILE A C 1
ATOM 1592 O O . ILE A 1 204 ? 13.336 -4.758 -2.57 1 92.5 204 ILE A O 1
ATOM 1596 N N . VAL A 1 205 ? 12.648 -6.879 -2.545 1 88.75 205 VAL A N 1
ATOM 1597 C CA . VAL A 1 205 ? 12.062 -6.77 -1.213 1 88.75 205 VAL A CA 1
ATOM 1598 C C . VAL A 1 205 ? 12.641 -7.852 -0.303 1 88.75 205 VAL A C 1
ATOM 1600 O O . VAL A 1 205 ? 12.719 -9.023 -0.687 1 88.75 205 VAL A O 1
ATOM 1603 N N . SER A 1 206 ? 13.031 -7.395 0.91 1 84.62 206 SER A N 1
ATOM 1604 C CA . SER A 1 206 ? 13.578 -8.352 1.861 1 84.62 206 SER A CA 1
ATOM 1605 C C . SER A 1 206 ? 12.5 -9.297 2.377 1 84.62 206 SER A C 1
ATOM 1607 O O . SER A 1 206 ? 11.375 -8.875 2.652 1 84.62 206 SER A O 1
ATOM 1609 N N . GLY A 1 207 ? 12.836 -10.594 2.42 1 85.25 207 GLY A N 1
ATOM 1610 C CA . GLY A 1 207 ? 11.93 -11.609 2.922 1 85.25 207 GLY A CA 1
ATOM 1611 C C . GLY A 1 207 ? 12.586 -12.969 3.078 1 85.25 207 GLY A C 1
ATOM 1612 O O . GLY A 1 207 ? 13.719 -13.172 2.648 1 85.25 207 GLY A O 1
ATOM 1613 N N . GLU A 1 208 ? 11.828 -13.797 3.697 1 83.38 208 GLU A N 1
ATOM 1614 C CA . GLU A 1 208 ? 12.328 -15.141 3.932 1 83.38 208 GLU A CA 1
ATOM 1615 C C . GLU A 1 208 ? 12.273 -15.984 2.658 1 83.38 208 GLU A C 1
ATOM 1617 O O . GLU A 1 208 ? 11.211 -16.094 2.033 1 83.38 208 GLU A O 1
ATOM 1622 N N . THR A 1 209 ? 13.344 -16.594 2.312 1 87.88 209 THR A N 1
ATOM 1623 C CA . THR A 1 209 ? 13.422 -17.422 1.118 1 87.88 209 THR A CA 1
ATOM 1624 C C . THR A 1 209 ? 13.203 -18.891 1.471 1 87.88 209 THR A C 1
ATOM 1626 O O . THR A 1 209 ? 13.047 -19.734 0.583 1 87.88 209 THR A O 1
ATOM 1629 N N . LEU A 1 210 ? 13.203 -19.25 2.762 1 89.75 210 LEU A N 1
ATOM 1630 C CA . LEU A 1 210 ? 13.102 -20.609 3.285 1 89.75 210 LEU A CA 1
ATOM 1631 C C . LEU A 1 210 ? 14.266 -21.453 2.795 1 89.75 210 LEU A C 1
ATOM 1633 O O . LEU A 1 210 ? 14.117 -22.672 2.598 1 89.75 210 LEU A O 1
ATOM 1637 N N . ASN A 1 211 ? 15.344 -20.766 2.387 1 93 211 ASN A N 1
ATOM 1638 C CA . ASN A 1 211 ? 16.594 -21.375 1.945 1 93 211 ASN A CA 1
ATOM 1639 C C . ASN A 1 211 ? 16.406 -22.188 0.67 1 93 211 ASN A C 1
ATOM 1641 O O . ASN A 1 211 ? 17.047 -23.219 0.491 1 93 211 ASN A O 1
ATOM 1645 N N . LEU A 1 212 ? 15.492 -21.938 -0.119 1 96.62 212 LEU A N 1
ATOM 1646 C CA . LEU A 1 212 ? 15.273 -22.578 -1.413 1 96.62 212 LEU A CA 1
ATOM 1647 C C . LEU A 1 212 ? 15.906 -21.75 -2.535 1 96.62 212 LEU A C 1
ATOM 1649 O O . LEU A 1 212 ? 16.016 -20.531 -2.436 1 96.62 212 LEU A O 1
ATOM 1653 N N . PRO A 1 213 ? 16.312 -22.469 -3.617 1 96.44 213 PRO A N 1
ATOM 1654 C CA . PRO A 1 213 ? 16.906 -21.734 -4.738 1 96.44 213 PRO A CA 1
ATOM 1655 C C . PRO A 1 213 ? 15.906 -20.844 -5.469 1 96.44 213 PRO A C 1
ATOM 1657 O O . PRO A 1 213 ? 14.695 -20.984 -5.285 1 96.44 213 PRO A O 1
ATOM 1660 N N . TYR A 1 214 ? 16.547 -19.922 -6.152 1 96.75 214 TYR A N 1
ATOM 1661 C CA . TYR A 1 214 ? 15.734 -19.078 -7.016 1 96.75 214 TYR A CA 1
ATOM 1662 C C . TYR A 1 214 ? 15.039 -19.906 -8.094 1 96.75 214 TYR A C 1
ATOM 1664 O O . TYR A 1 214 ? 15.641 -20.812 -8.672 1 96.75 214 TYR A O 1
ATOM 1672 N N . ASP A 1 215 ? 13.727 -19.531 -8.398 1 97 215 ASP A N 1
ATOM 1673 C CA . ASP A 1 215 ? 12.898 -20.359 -9.273 1 97 215 ASP A CA 1
ATOM 1674 C C . ASP A 1 215 ? 12.445 -19.562 -10.5 1 97 215 ASP A C 1
ATOM 1676 O O . ASP A 1 215 ? 11.398 -18.922 -10.477 1 97 215 ASP A O 1
ATOM 1680 N N . LEU A 1 216 ? 13.148 -19.766 -11.562 1 96.56 216 LEU A N 1
ATOM 1681 C CA . LEU A 1 216 ? 12.852 -19.016 -12.789 1 96.56 216 LEU A CA 1
ATOM 1682 C C . LEU A 1 216 ? 11.492 -19.422 -13.344 1 96.56 216 LEU A C 1
ATOM 1684 O O . LEU A 1 216 ? 10.836 -18.609 -14.008 1 96.56 216 LEU A O 1
ATOM 1688 N N . GLU A 1 217 ? 11.039 -20.547 -13.023 1 95.62 217 GLU A N 1
ATOM 1689 C CA . GLU A 1 217 ? 9.805 -21.062 -13.617 1 95.62 217 GLU A CA 1
ATOM 1690 C C . GLU A 1 217 ? 8.633 -20.922 -12.656 1 95.62 217 GLU A C 1
ATOM 1692 O O . GLU A 1 217 ? 7.52 -21.359 -12.953 1 95.62 217 GLU A O 1
ATOM 1697 N N . SER A 1 218 ? 8.859 -20.328 -11.555 1 97.56 218 SER A N 1
ATOM 1698 C CA . SER A 1 218 ? 7.82 -20.203 -10.547 1 97.56 218 SER A CA 1
ATOM 1699 C C . SER A 1 218 ? 6.562 -19.562 -11.117 1 97.56 218 SER A C 1
ATOM 1701 O O . SER A 1 218 ? 6.645 -18.578 -11.867 1 97.56 218 SER A O 1
ATOM 1703 N N . ILE A 1 219 ? 5.449 -20.078 -10.727 1 98 219 ILE A N 1
ATOM 1704 C CA . ILE A 1 219 ? 4.168 -19.469 -11.062 1 98 219 ILE A CA 1
ATOM 1705 C C . ILE A 1 219 ? 4.051 -18.109 -10.375 1 98 219 ILE A C 1
ATOM 1707 O O . ILE A 1 219 ? 3.201 -17.297 -10.734 1 98 219 ILE A O 1
ATOM 1711 N N . MET A 1 220 ? 4.934 -17.812 -9.422 1 97.94 220 MET A N 1
ATOM 1712 C CA . MET A 1 220 ? 4.953 -16.578 -8.664 1 97.94 220 MET A CA 1
ATOM 1713 C C . MET A 1 220 ? 5.945 -15.586 -9.266 1 97.94 220 MET A C 1
ATOM 1715 O O . MET A 1 220 ? 6.168 -14.508 -8.711 1 97.94 220 MET A O 1
ATOM 1719 N N . HIS A 1 221 ? 6.566 -15.953 -10.352 1 97.44 221 HIS A N 1
ATOM 1720 C CA . HIS A 1 221 ? 7.531 -15.094 -11.031 1 97.44 221 HIS A CA 1
ATOM 1721 C C . HIS A 1 221 ? 6.871 -14.312 -12.164 1 97.44 221 HIS A C 1
ATOM 1723 O O . HIS A 1 221 ? 6.023 -14.852 -12.883 1 97.44 221 HIS A O 1
ATOM 1729 N N . TYR A 1 222 ? 7.344 -13.031 -12.305 1 96.19 222 TYR A N 1
ATOM 1730 C CA . TYR A 1 222 ? 6.914 -12.273 -13.477 1 96.19 222 TYR A CA 1
ATOM 1731 C C . TYR A 1 222 ? 7.352 -12.969 -14.766 1 96.19 222 TYR A C 1
ATOM 1733 O O . TYR A 1 222 ? 8.406 -13.602 -14.805 1 96.19 222 TYR A O 1
ATOM 1741 N N . GLY A 1 223 ? 6.496 -12.789 -15.734 1 94 223 GLY A N 1
ATOM 1742 C CA . GLY A 1 223 ? 6.93 -13.18 -17.062 1 94 223 GLY A CA 1
ATOM 1743 C C . GLY A 1 223 ? 7.867 -12.172 -17.719 1 94 223 GLY A C 1
ATOM 1744 O O . GLY A 1 223 ? 8.078 -11.086 -17.172 1 94 223 GLY A O 1
ATOM 1745 N N . LYS A 1 224 ? 8.273 -12.523 -18.875 1 93.25 224 LYS A N 1
ATOM 1746 C CA . LYS A 1 224 ? 9.336 -11.812 -19.562 1 93.25 224 LYS A CA 1
ATOM 1747 C C . LYS A 1 224 ? 8.922 -10.383 -19.906 1 93.25 224 LYS A C 1
ATOM 1749 O O . LYS A 1 224 ? 9.75 -9.477 -19.906 1 93.25 224 LYS A O 1
ATOM 1754 N N . ASN A 1 225 ? 7.676 -10.164 -20.141 1 93.88 225 ASN A N 1
ATOM 1755 C CA . ASN A 1 225 ? 7.285 -8.875 -20.688 1 93.88 225 ASN A CA 1
ATOM 1756 C C . ASN A 1 225 ? 6.301 -8.148 -19.766 1 93.88 225 ASN A C 1
ATOM 1758 O O . ASN A 1 225 ? 5.562 -7.27 -20.203 1 93.88 225 ASN A O 1
ATOM 1762 N N . TYR A 1 226 ? 6.234 -8.539 -18.578 1 93.94 226 TYR A N 1
ATOM 1763 C CA . TYR A 1 226 ? 5.301 -7.91 -17.656 1 93.94 226 TYR A CA 1
ATOM 1764 C C . TYR A 1 226 ? 5.605 -6.426 -17.5 1 93.94 226 TYR A C 1
ATOM 1766 O O . TYR A 1 226 ? 6.758 -6.043 -17.281 1 93.94 226 TYR A O 1
ATOM 1774 N N . PHE A 1 227 ? 4.598 -5.594 -17.672 1 92.38 227 PHE A N 1
ATOM 1775 C CA . PHE A 1 227 ? 4.645 -4.148 -17.484 1 92.38 227 PHE A CA 1
ATOM 1776 C C . PHE A 1 227 ? 5.582 -3.502 -18.5 1 92.38 227 PHE A C 1
ATOM 1778 O O . PHE A 1 227 ? 6.266 -2.527 -18.188 1 92.38 227 PHE A O 1
ATOM 1785 N N . SER A 1 228 ? 5.641 -4.133 -19.609 1 94 228 SER A N 1
ATOM 1786 C CA . SER A 1 228 ? 6.449 -3.596 -20.703 1 94 228 SER A CA 1
ATOM 1787 C C . SER A 1 228 ? 5.789 -2.371 -21.328 1 94 228 SER A C 1
ATOM 1789 O O . SER A 1 228 ? 4.566 -2.338 -21.5 1 94 228 SER A O 1
ATOM 1791 N N . LYS A 1 229 ? 6.625 -1.382 -21.672 1 91.19 229 LYS A N 1
ATOM 1792 C CA . LYS A 1 229 ? 6.094 -0.169 -22.297 1 91.19 229 LYS A CA 1
ATOM 1793 C C . LYS A 1 229 ? 5.715 -0.414 -23.75 1 91.19 229 LYS A C 1
ATOM 1795 O O . LYS A 1 229 ? 4.875 0.294 -24.312 1 91.19 229 LYS A O 1
ATOM 1800 N N . ASP A 1 230 ? 6.328 -1.398 -24.391 1 93.25 230 ASP A N 1
ATOM 1801 C CA . ASP A 1 230 ? 6.09 -1.594 -25.812 1 93.25 230 ASP A CA 1
ATOM 1802 C C . ASP A 1 230 ? 6.207 -3.068 -26.188 1 93.25 230 ASP A C 1
ATOM 1804 O O . ASP A 1 230 ? 6.406 -3.398 -27.359 1 93.25 230 ASP A O 1
ATOM 1808 N N . GLY A 1 231 ? 6.215 -3.951 -25.266 1 93.06 231 GLY A N 1
ATOM 1809 C CA . GLY A 1 231 ? 6.289 -5.379 -25.547 1 93.06 231 GLY A CA 1
ATOM 1810 C C . GLY A 1 231 ? 7.695 -5.938 -25.406 1 93.06 231 GLY A C 1
ATOM 1811 O O . GLY A 1 231 ? 7.887 -7.152 -25.391 1 93.06 231 GLY A O 1
ATOM 1812 N N . SER A 1 232 ? 8.641 -5.059 -25.312 1 95.44 232 SER A N 1
ATOM 1813 C CA . SER A 1 232 ? 10.023 -5.5 -25.109 1 95.44 232 SER A CA 1
ATOM 1814 C C . SER A 1 232 ? 10.188 -6.188 -23.75 1 95.44 232 SER A C 1
ATOM 1816 O O . SER A 1 232 ? 9.422 -5.938 -22.828 1 95.44 232 SER A O 1
ATOM 1818 N N . PRO A 1 233 ? 11.117 -7.062 -23.703 1 95 233 PRO A N 1
ATOM 1819 C CA . PRO A 1 233 ? 11.297 -7.766 -22.422 1 95 233 PRO A CA 1
ATOM 1820 C C . PRO A 1 233 ? 11.695 -6.828 -21.281 1 95 233 PRO A C 1
ATOM 1822 O O . PRO A 1 233 ? 12.539 -5.945 -21.469 1 95 233 PRO A O 1
ATOM 1825 N N . THR A 1 234 ? 11.047 -7.07 -20.125 1 96.5 234 THR A N 1
ATOM 1826 C CA . THR A 1 234 ? 11.398 -6.316 -18.922 1 96.5 234 THR A CA 1
ATOM 1827 C C . THR A 1 234 ? 12.305 -7.141 -18.016 1 96.5 234 THR A C 1
ATOM 1829 O O . THR A 1 234 ? 12.984 -6.59 -17.141 1 96.5 234 THR A O 1
ATOM 1832 N N . MET A 1 235 ? 12.234 -8.438 -18.188 1 95.69 235 MET A N 1
ATOM 1833 C CA . MET A 1 235 ? 13.094 -9.336 -17.422 1 95.69 235 MET A CA 1
ATOM 1834 C C . MET A 1 235 ? 13.695 -10.414 -18.328 1 95.69 235 MET A C 1
ATOM 1836 O O . MET A 1 235 ? 13 -11 -19.156 1 95.69 235 MET A O 1
ATOM 1840 N N . LEU A 1 236 ? 14.992 -10.617 -18.094 1 95.94 236 LEU A N 1
ATOM 1841 C CA . LEU A 1 236 ? 15.695 -11.641 -18.859 1 95.94 236 LEU A CA 1
ATOM 1842 C C . LEU A 1 236 ? 16.484 -12.562 -17.938 1 95.94 236 LEU A C 1
ATOM 1844 O O . LEU A 1 236 ? 17.188 -12.102 -17.031 1 95.94 236 LEU A O 1
ATOM 1848 N N . PRO A 1 237 ? 16.312 -13.867 -18.203 1 96 237 PRO A N 1
ATOM 1849 C CA . PRO A 1 237 ? 17.156 -14.781 -17.422 1 96 237 PRO A CA 1
ATOM 1850 C C . PRO A 1 237 ? 18.641 -14.68 -17.797 1 96 237 PRO A C 1
ATOM 1852 O O . PRO A 1 237 ? 18.969 -14.453 -18.953 1 96 237 PRO A O 1
ATOM 1855 N N . LYS A 1 238 ? 19.469 -14.766 -16.875 1 94.25 238 LYS A N 1
ATOM 1856 C CA . LYS A 1 238 ? 20.906 -14.727 -17.141 1 94.25 238 LYS A CA 1
ATOM 1857 C C . LYS A 1 238 ? 21.422 -16.078 -17.641 1 94.25 238 LYS A C 1
ATOM 1859 O O . LYS A 1 238 ? 22.453 -16.141 -18.312 1 94.25 238 LYS A O 1
ATOM 1864 N N . GLN A 1 239 ? 20.844 -17.062 -17.297 1 87.44 239 GLN A N 1
ATOM 1865 C CA . GLN A 1 239 ? 21.141 -18.375 -17.828 1 87.44 239 GLN A CA 1
ATOM 1866 C C . GLN A 1 239 ? 20.016 -18.891 -18.719 1 87.44 239 GLN A C 1
ATOM 1868 O O . GLN A 1 239 ? 18.875 -18.422 -18.609 1 87.44 239 GLN A O 1
ATOM 1873 N N . SER A 1 240 ? 20.438 -19.719 -19.625 1 79.94 240 SER A N 1
ATOM 1874 C CA . SER A 1 240 ? 19.438 -20.266 -20.516 1 79.94 240 SER A CA 1
ATOM 1875 C C . SER A 1 240 ? 18.297 -20.922 -19.75 1 79.94 240 SER A C 1
ATOM 1877 O O . SER A 1 240 ? 18.516 -21.797 -18.906 1 79.94 240 SER A O 1
ATOM 1879 N N . ALA A 1 241 ? 17.203 -20.312 -19.812 1 70.56 241 ALA A N 1
ATOM 1880 C CA . ALA A 1 241 ? 15.992 -20.875 -19.219 1 70.56 241 ALA A CA 1
ATOM 1881 C C . ALA A 1 241 ? 14.828 -20.812 -20.203 1 70.56 241 ALA A C 1
ATOM 1883 O O . ALA A 1 241 ? 14.562 -19.781 -20.812 1 70.56 241 ALA A O 1
ATOM 1884 N N . PRO A 1 242 ? 14.281 -21.938 -20.328 1 71.62 242 PRO A N 1
ATOM 1885 C CA . PRO A 1 242 ? 13.18 -21.984 -21.281 1 71.62 242 PRO A CA 1
ATOM 1886 C C . PRO A 1 242 ? 12 -21.109 -20.859 1 71.62 242 PRO A C 1
ATOM 1888 O O . PRO A 1 242 ? 11.289 -20.578 -21.719 1 71.62 242 PRO A O 1
ATOM 1891 N N . LEU A 1 243 ? 11.742 -21.047 -19.547 1 82.25 243 LEU A N 1
ATOM 1892 C CA . LEU A 1 243 ? 10.594 -20.266 -19.094 1 82.25 243 LEU A CA 1
ATOM 1893 C C . LEU A 1 243 ? 10.992 -19.312 -17.984 1 82.25 243 LEU A C 1
ATOM 1895 O O . LEU A 1 243 ? 11.867 -19.625 -17.172 1 82.25 243 LEU A O 1
ATOM 1899 N N . LEU A 1 244 ? 10.508 -18.125 -18.141 1 92.44 244 LEU A N 1
ATOM 1900 C CA . LEU A 1 244 ? 10.594 -17.141 -17.062 1 92.44 244 LEU A CA 1
ATOM 1901 C C . LEU A 1 244 ? 9.203 -16.766 -16.547 1 92.44 244 LEU A C 1
ATOM 1903 O O . LEU A 1 244 ? 8.453 -16.094 -17.25 1 92.44 244 LEU A O 1
ATOM 1907 N N . GLY A 1 245 ? 8.914 -17.219 -15.352 1 93.62 245 GLY A N 1
ATOM 1908 C CA . GLY A 1 245 ? 7.566 -16.969 -14.867 1 93.62 245 GLY A CA 1
ATOM 1909 C C . GLY A 1 245 ? 6.492 -17.516 -15.789 1 93.62 245 GLY A C 1
ATOM 1910 O O . GLY A 1 245 ? 6.504 -17.25 -16.984 1 93.62 245 GLY A O 1
ATOM 1911 N N . GLN A 1 246 ? 5.68 -18.359 -15.281 1 93.75 246 GLN A N 1
ATOM 1912 C CA . GLN A 1 246 ? 4.598 -18.938 -16.078 1 93.75 246 GLN A CA 1
ATOM 1913 C C . GLN A 1 246 ? 3.322 -19.078 -15.25 1 93.75 246 GLN A C 1
ATOM 1915 O O . GLN A 1 246 ? 3.334 -18.844 -14.039 1 93.75 246 GLN A O 1
ATOM 1920 N N . ARG A 1 247 ? 2.225 -19.328 -15.977 1 96.44 247 ARG A N 1
ATOM 1921 C CA . ARG A 1 247 ? 0.914 -19.422 -15.344 1 96.44 247 ARG A CA 1
ATOM 1922 C C . ARG A 1 247 ? 0.198 -20.703 -15.758 1 96.44 247 ARG A C 1
ATOM 1924 O O . ARG A 1 247 ? -1.013 -20.703 -15.984 1 96.44 247 ARG A O 1
ATOM 1931 N N . LYS A 1 248 ? 0.92 -21.766 -15.82 1 95.38 248 LYS A N 1
ATOM 1932 C CA . LYS A 1 248 ? 0.321 -23 -16.297 1 95.38 248 LYS A CA 1
ATOM 1933 C C . LYS A 1 248 ? 0.31 -24.062 -15.211 1 95.38 248 LYS A C 1
ATOM 1935 O O . LYS A 1 248 ? -0.573 -24.922 -15.18 1 95.38 248 LYS A O 1
ATOM 1940 N N . ARG A 1 249 ? 1.345 -24 -14.398 1 96.75 249 ARG A N 1
ATOM 1941 C CA . ARG A 1 249 ? 1.5 -25.047 -13.391 1 96.75 249 ARG A CA 1
ATOM 1942 C C . ARG A 1 249 ? 2.326 -24.547 -12.211 1 96.75 249 ARG A C 1
ATOM 1944 O O . ARG A 1 249 ? 3.023 -23.531 -12.32 1 96.75 249 ARG A O 1
ATOM 1951 N N . LEU A 1 250 ? 2.24 -25.344 -11.125 1 98.5 250 LEU A N 1
ATOM 1952 C CA . LEU A 1 250 ? 3.184 -25.156 -10.031 1 98.5 250 LEU A CA 1
ATOM 1953 C C . LEU A 1 250 ? 4.539 -25.766 -10.367 1 98.5 250 LEU A C 1
ATOM 1955 O O . LEU A 1 250 ? 4.613 -26.922 -10.781 1 98.5 250 LEU A O 1
ATOM 1959 N N . SER A 1 251 ? 5.566 -24.984 -10.188 1 97.75 251 SER A N 1
ATOM 1960 C CA . SER A 1 251 ? 6.891 -25.594 -10.258 1 97.75 251 SER A CA 1
ATOM 1961 C C . SER A 1 251 ? 7.164 -26.453 -9.031 1 97.75 251 SER A C 1
ATOM 1963 O O . SER A 1 251 ? 6.441 -26.391 -8.039 1 97.75 251 SER A O 1
ATOM 1965 N N . GLN A 1 252 ? 8.195 -27.297 -9.188 1 97.81 252 GLN A N 1
ATOM 1966 C CA . GLN A 1 252 ? 8.578 -28.109 -8.039 1 97.81 252 GLN A CA 1
ATOM 1967 C C . GLN A 1 252 ? 8.961 -27.25 -6.844 1 97.81 252 GLN A C 1
ATOM 1969 O O . GLN A 1 252 ? 8.664 -27.594 -5.699 1 97.81 252 GLN A O 1
ATOM 1974 N N . LEU A 1 253 ? 9.602 -26.156 -7.094 1 98 253 LEU A N 1
ATOM 1975 C CA . LEU A 1 253 ? 10.031 -25.281 -6.008 1 98 253 LEU A CA 1
ATOM 1976 C C . LEU A 1 253 ? 8.844 -24.5 -5.434 1 98 253 LEU A C 1
ATOM 1978 O O . LEU A 1 253 ? 8.828 -24.172 -4.246 1 98 253 LEU A O 1
ATOM 1982 N N . ASP A 1 254 ? 7.84 -24.188 -6.227 1 98.25 254 ASP A N 1
ATOM 1983 C CA . ASP A 1 254 ? 6.594 -23.641 -5.688 1 98.25 254 ASP A CA 1
ATOM 1984 C C . ASP A 1 254 ? 5.996 -24.594 -4.645 1 98.25 254 ASP A C 1
ATOM 1986 O O . ASP A 1 254 ? 5.609 -24.156 -3.559 1 98.25 254 ASP A O 1
ATOM 1990 N N . ILE A 1 255 ? 5.906 -25.812 -5.055 1 98.44 255 ILE A N 1
ATOM 1991 C CA . ILE A 1 255 ? 5.324 -26.859 -4.211 1 98.44 255 ILE A CA 1
ATOM 1992 C C . ILE A 1 255 ? 6.129 -26.984 -2.92 1 98.44 255 ILE A C 1
ATOM 1994 O O . ILE A 1 255 ? 5.559 -27 -1.825 1 98.44 255 ILE A O 1
ATOM 1998 N N . LYS A 1 256 ? 7.402 -27.062 -3.07 1 98.12 256 LYS A N 1
ATOM 1999 C CA . LYS A 1 256 ? 8.266 -27.203 -1.901 1 98.12 256 LYS A CA 1
ATOM 2000 C C . LYS A 1 256 ? 8.102 -26.016 -0.955 1 98.12 256 LYS A C 1
ATOM 2002 O O . LYS A 1 256 ? 8.008 -26.203 0.262 1 98.12 256 LYS A O 1
ATOM 2007 N N . ARG A 1 257 ? 8.062 -24.875 -1.465 1 97.19 257 ARG A N 1
ATOM 2008 C CA . ARG A 1 257 ? 7.906 -23.672 -0.651 1 97.19 257 ARG A CA 1
ATOM 2009 C C . ARG A 1 257 ? 6.594 -23.703 0.124 1 97.19 257 ARG A C 1
ATOM 2011 O O . ARG A 1 257 ? 6.57 -23.406 1.322 1 97.19 257 ARG A O 1
ATOM 2018 N N . LEU A 1 258 ? 5.562 -24 -0.579 1 97.38 258 LEU A N 1
ATOM 2019 C CA . LEU A 1 258 ? 4.25 -24.047 0.053 1 97.38 258 LEU A CA 1
ATOM 2020 C C . LEU A 1 258 ? 4.223 -25.094 1.17 1 97.38 258 LEU A C 1
ATOM 2022 O O . LEU A 1 258 ? 3.732 -24.812 2.268 1 97.38 258 LEU A O 1
ATOM 2026 N N . ASN A 1 259 ? 4.77 -26.188 0.901 1 97.31 259 ASN A N 1
ATOM 2027 C CA . ASN A 1 259 ? 4.758 -27.281 1.873 1 97.31 259 ASN A CA 1
ATOM 2028 C C . ASN A 1 259 ? 5.629 -26.953 3.084 1 97.31 259 ASN A C 1
ATOM 2030 O O . ASN A 1 259 ? 5.309 -27.359 4.207 1 97.31 259 ASN A O 1
ATOM 2034 N N . LEU A 1 260 ? 6.758 -26.312 2.861 1 96.12 260 LEU A N 1
ATOM 2035 C CA . LEU A 1 260 ? 7.59 -25.875 3.973 1 96.12 260 LEU A CA 1
ATOM 2036 C C . LEU A 1 260 ? 6.863 -24.828 4.812 1 96.12 260 LEU A C 1
ATOM 2038 O O . LEU A 1 260 ? 6.887 -24.891 6.043 1 96.12 260 LEU A O 1
ATOM 2042 N N . LEU A 1 261 ? 6.223 -23.922 4.145 1 94.19 261 LEU A N 1
ATOM 2043 C CA . LEU A 1 261 ? 5.527 -22.844 4.82 1 94.19 261 LEU A CA 1
ATOM 2044 C C . LEU A 1 261 ? 4.438 -23.375 5.738 1 94.19 261 LEU A C 1
ATOM 2046 O O . LEU A 1 261 ? 4.246 -22.875 6.848 1 94.19 261 LEU A O 1
ATOM 2050 N N . TYR A 1 262 ? 3.721 -24.422 5.359 1 95.25 262 TYR A N 1
ATOM 2051 C CA . TYR A 1 262 ? 2.59 -24.953 6.113 1 95.25 262 TYR A CA 1
ATOM 2052 C C . TYR A 1 262 ? 2.973 -26.234 6.844 1 95.25 262 TYR A C 1
ATOM 2054 O O . TYR A 1 262 ? 2.109 -26.922 7.387 1 95.25 262 TYR A O 1
ATOM 2062 N N . HIS A 1 263 ? 4.238 -26.594 6.766 1 94.94 263 HIS A N 1
ATOM 2063 C CA . HIS A 1 263 ? 4.75 -27.766 7.461 1 94.94 263 HIS A CA 1
ATOM 2064 C C . HIS A 1 263 ? 3.969 -29.016 7.082 1 94.94 263 HIS A C 1
ATOM 2066 O O . HIS A 1 263 ? 3.518 -29.75 7.957 1 94.94 263 HIS A O 1
ATOM 2072 N N . CYS A 1 264 ? 3.852 -29.219 5.848 1 96 264 CYS A N 1
ATOM 2073 C CA . CYS A 1 264 ? 3.031 -30.312 5.336 1 96 264 CYS A CA 1
ATOM 2074 C C . CYS A 1 264 ? 3.639 -31.672 5.691 1 96 264 CYS A C 1
ATOM 2076 O O . CYS A 1 264 ? 2.916 -32.656 5.895 1 96 264 CYS A O 1
ATOM 2078 N N . ASP A 1 265 ? 4.891 -31.812 5.746 1 92.62 265 ASP A N 1
ATOM 2079 C CA . ASP A 1 265 ? 5.523 -33.062 6.113 1 92.62 265 ASP A CA 1
ATOM 2080 C C . ASP A 1 265 ? 5.148 -33.469 7.531 1 92.62 265 ASP A C 1
ATOM 2082 O O . ASP A 1 265 ? 5.039 -34.688 7.828 1 92.62 265 ASP A O 1
ATOM 2086 N N . ASP A 1 266 ? 4.906 -32.562 8.344 1 89.5 266 ASP A N 1
ATOM 2087 C CA . ASP A 1 266 ? 4.539 -32.844 9.734 1 89.5 266 ASP A CA 1
ATOM 2088 C C . ASP A 1 266 ? 3.064 -33.219 9.852 1 89.5 266 ASP A C 1
ATOM 2090 O O . ASP A 1 266 ? 2.652 -33.812 10.828 1 89.5 266 ASP A O 1
ATOM 2094 N N . ARG A 1 267 ? 2.324 -32.812 8.977 1 86.06 267 ARG A N 1
ATOM 2095 C CA . ARG A 1 267 ? 0.882 -33 9.031 1 86.06 267 ARG A CA 1
ATOM 2096 C C . ARG A 1 267 ? 0.512 -34.375 8.477 1 86.06 267 ARG A C 1
ATOM 2098 O O . ARG A 1 267 ? -0.508 -34.969 8.867 1 86.06 267 ARG A O 1
ATOM 2105 N N . THR A 1 268 ? 1.069 -34.812 7.453 1 73.5 268 THR A N 1
ATOM 2106 C CA . THR A 1 268 ? 0.823 -36.156 6.887 1 73.5 268 THR A CA 1
ATOM 2107 C C . THR A 1 268 ? 1.183 -37.25 7.887 1 73.5 268 THR A C 1
ATOM 2109 O O . THR A 1 268 ? 0.573 -38.312 7.891 1 73.5 268 THR A O 1
ATOM 2112 N N . GLN A 1 269 ? 2.092 -36.938 8.672 1 59.59 269 GLN A N 1
ATOM 2113 C CA . GLN A 1 269 ? 2.436 -37.969 9.672 1 59.59 269 GLN A CA 1
ATOM 2114 C C . GLN A 1 269 ? 1.339 -38.094 10.719 1 59.59 269 GLN A C 1
ATOM 2116 O O . GLN A 1 269 ? 1.172 -39.156 11.32 1 59.59 269 GLN A O 1
ATOM 2121 N N . GLU A 1 270 ? 0.598 -37.094 10.867 1 50 270 GLU A N 1
ATOM 2122 C CA . GLU A 1 270 ? -0.461 -37.188 11.867 1 50 270 GLU A CA 1
ATOM 2123 C C . GLU A 1 270 ? -1.7 -37.875 11.297 1 50 270 GLU A C 1
ATOM 2125 O O . GLU A 1 270 ? -2.568 -38.312 12.047 1 50 270 GLU A O 1
ATOM 2130 N N . GLN A 1 271 ? -1.749 -37.969 10.023 1 42.94 271 GLN A N 1
ATOM 2131 C CA . GLN A 1 271 ? -2.867 -38.781 9.547 1 42.94 271 GLN A CA 1
ATOM 2132 C C . GLN A 1 271 ? -2.477 -40.25 9.438 1 42.94 271 GLN A C 1
ATOM 2134 O O . GLN A 1 271 ? -1.366 -40.562 9.008 1 42.94 271 GLN A O 1
ATOM 2139 N N . MET B 1 1 ? -84.625 29.516 26.594 1 20.73 1 MET B N 1
ATOM 2140 C CA . MET B 1 1 ? -85.688 30.234 25.891 1 20.73 1 MET B CA 1
ATOM 2141 C C . MET B 1 1 ? -85.25 30.719 24.531 1 20.73 1 MET B C 1
ATOM 2143 O O . MET B 1 1 ? -84 30.859 24.297 1 20.73 1 MET B O 1
ATOM 2147 N N . GLN B 1 2 ? -86.125 31.312 23.578 1 18.23 2 GLN B N 1
ATOM 2148 C CA . GLN B 1 2 ? -86.688 31.203 22.219 1 18.23 2 GLN B CA 1
ATOM 2149 C C . GLN B 1 2 ? -86 32.188 21.281 1 18.23 2 GLN B C 1
ATOM 2151 O O . GLN B 1 2 ? -86.375 32.344 20.125 1 18.23 2 GLN B O 1
ATOM 2156 N N . ARG B 1 3 ? -85 32.906 21.516 1 18.42 3 ARG B N 1
ATOM 2157 C CA . ARG B 1 3 ? -85 34.219 20.844 1 18.42 3 ARG B CA 1
ATOM 2158 C C . ARG B 1 3 ? -84.875 34.062 19.328 1 18.42 3 ARG B C 1
ATOM 2160 O O . ARG B 1 3 ? -83.938 33.5 18.828 1 18.42 3 ARG B O 1
ATOM 2167 N N . MET B 1 4 ? -85.875 34.219 18.5 1 18.92 4 MET B N 1
ATOM 2168 C CA . MET B 1 4 ? -86.625 33.938 17.266 1 18.92 4 MET B CA 1
ATOM 2169 C C . MET B 1 4 ? -85.875 34.531 16.062 1 18.92 4 MET B C 1
ATOM 2171 O O . MET B 1 4 ? -84.875 35.188 16.203 1 18.92 4 MET B O 1
ATOM 2175 N N . HIS B 1 5 ? -86.438 35.5 15.219 1 16.97 5 HIS B N 1
ATOM 2176 C CA . HIS B 1 5 ? -87.188 35.438 13.969 1 16.97 5 HIS B CA 1
ATOM 2177 C C . HIS B 1 5 ? -86.5 36.219 12.859 1 16.97 5 HIS B C 1
ATOM 2179 O O . HIS B 1 5 ? -86.875 36.156 11.695 1 16.97 5 HIS B O 1
ATOM 2185 N N . ARG B 1 6 ? -85.688 37.312 13.031 1 16.52 6 ARG B N 1
ATOM 2186 C CA . ARG B 1 6 ? -86.125 38.469 12.211 1 16.52 6 ARG B CA 1
ATOM 2187 C C . ARG B 1 6 ? -85.938 38.156 10.727 1 16.52 6 ARG B C 1
ATOM 2189 O O . ARG B 1 6 ? -85.125 37.281 10.352 1 16.52 6 ARG B O 1
ATOM 2196 N N . CYS B 1 7 ? -85.875 39.188 9.867 1 17.06 7 CYS B N 1
ATOM 2197 C CA . CYS B 1 7 ? -86.625 39.75 8.711 1 17.06 7 CYS B CA 1
ATOM 2198 C C . CYS B 1 7 ? -85.938 39.312 7.41 1 17.06 7 CYS B C 1
ATOM 2200 O O . CYS B 1 7 ? -84.688 39.188 7.332 1 17.06 7 CYS B O 1
ATOM 2202 N N . SER B 1 8 ? -86.5 39.438 6.086 1 17.58 8 SER B N 1
ATOM 2203 C CA . SER B 1 8 ? -87.188 38.906 4.906 1 17.58 8 SER B CA 1
ATOM 2204 C C . SER B 1 8 ? -86.375 39.156 3.639 1 17.58 8 SER B C 1
ATOM 2206 O O . SER B 1 8 ? -86.062 38.25 2.891 1 17.58 8 SER B O 1
ATOM 2208 N N . GLN B 1 9 ? -86.812 40.125 2.621 1 16.42 9 GLN B N 1
ATOM 2209 C CA . GLN B 1 9 ? -87.5 39.844 1.385 1 16.42 9 GLN B CA 1
ATOM 2210 C C . GLN B 1 9 ? -86.625 40 0.17 1 16.42 9 GLN B C 1
ATOM 2212 O O . GLN B 1 9 ? -86.5 39.094 -0.67 1 16.42 9 GLN B O 1
ATOM 2217 N N . LEU B 1 10 ? -86.438 41.281 -0.546 1 18.05 10 LEU B N 1
ATOM 2218 C CA . LEU B 1 10 ? -87.062 41.562 -1.837 1 18.05 10 LEU B CA 1
ATOM 2219 C C . LEU B 1 10 ? -86.188 41.156 -2.982 1 18.05 10 LEU B C 1
ATOM 2221 O O . LEU B 1 10 ? -84.938 41.125 -2.811 1 18.05 10 LEU B O 1
ATOM 2225 N N . LEU B 1 11 ? -86.438 41.406 -4.367 1 17.28 11 LEU B N 1
ATOM 2226 C CA . LEU B 1 11 ? -86.875 40.781 -5.605 1 17.28 11 LEU B CA 1
ATOM 2227 C C . LEU B 1 11 ? -85.812 40.875 -6.668 1 17.28 11 LEU B C 1
ATOM 2229 O O . LEU B 1 11 ? -85.438 39.844 -7.258 1 17.28 11 LEU B O 1
ATOM 2233 N N . SER B 1 12 ? -85.75 41.969 -7.602 1 17.23 12 SER B N 1
ATOM 2234 C CA . SER B 1 12 ? -86.188 41.844 -8.984 1 17.23 12 SER B CA 1
ATOM 2235 C C . SER B 1 12 ? -85.062 41.5 -9.914 1 17.23 12 SER B C 1
ATOM 2237 O O . SER B 1 12 ? -83.875 41.656 -9.539 1 17.23 12 SER B O 1
ATOM 2239 N N . TRP B 1 13 ? -84.938 42.125 -11.266 1 17.75 13 TRP B N 1
ATOM 2240 C CA . TRP B 1 13 ? -85.188 41.625 -12.609 1 17.75 13 TRP B CA 1
ATOM 2241 C C . TRP B 1 13 ? -83.875 41.344 -13.344 1 17.75 13 TRP B C 1
ATOM 2243 O O . TRP B 1 13 ? -82.812 41.719 -12.867 1 17.75 13 TRP B O 1
ATOM 2253 N N . LEU B 1 14 ? -83.562 42.094 -14.633 1 19.58 14 LEU B N 1
ATOM 2254 C CA . LEU B 1 14 ? -83.688 41.656 -16.016 1 19.58 14 LEU B CA 1
ATOM 2255 C C . LEU B 1 14 ? -82.312 41.281 -16.578 1 19.58 14 LEU B C 1
ATOM 2257 O O . LEU B 1 14 ? -81.25 41.562 -15.953 1 19.58 14 LEU B O 1
ATOM 2261 N N . GLN B 1 15 ? -81.812 41.906 -17.844 1 17.52 15 GLN B N 1
ATOM 2262 C CA . GLN B 1 15 ? -81.75 41.344 -19.188 1 17.52 15 GLN B CA 1
ATOM 2263 C C . GLN B 1 15 ? -80.375 40.875 -19.547 1 17.52 15 GLN B C 1
ATOM 2265 O O . GLN B 1 15 ? -80.188 39.75 -20 1 17.52 15 GLN B O 1
ATOM 2270 N N . LEU B 1 16 ? -79.5 41.781 -20.328 1 21.52 16 LEU B N 1
ATOM 2271 C CA . LEU B 1 16 ? -79.125 41.625 -21.719 1 21.52 16 LEU B CA 1
ATOM 2272 C C . LEU B 1 16 ? -77.812 40.875 -21.844 1 21.52 16 LEU B C 1
ATOM 2274 O O . LEU B 1 16 ? -76.938 40.938 -20.953 1 21.52 16 LEU B O 1
ATOM 2278 N N . CYS B 1 17 ? -77.438 40.188 -23.062 1 20.78 17 CYS B N 1
ATOM 2279 C CA . CYS B 1 17 ? -76.938 38.969 -23.703 1 20.78 17 CYS B CA 1
ATOM 2280 C C . CYS B 1 17 ? -75.438 39.031 -23.859 1 20.78 17 CYS B C 1
ATOM 2282 O O . CYS B 1 17 ? -74.75 37.969 -23.891 1 20.78 17 CYS B O 1
ATOM 2284 N N . GLY B 1 18 ? -74.75 40.188 -24.062 1 23 18 GLY B N 1
ATOM 2285 C CA . GLY B 1 18 ? -73.938 40.094 -25.266 1 23 18 GLY B CA 1
ATOM 2286 C C . GLY B 1 18 ? -72.812 39.125 -25.141 1 23 18 GLY B C 1
ATOM 2287 O O . GLY B 1 18 ? -72.125 39.094 -24.109 1 23 18 GLY B O 1
ATOM 2288 N N . ILE B 1 19 ? -72.562 38.062 -25.953 1 24.06 19 ILE B N 1
ATOM 2289 C CA . ILE B 1 19 ? -72 36.719 -26.141 1 24.06 19 ILE B CA 1
ATOM 2290 C C . ILE B 1 19 ? -70.5 36.844 -26.312 1 24.06 19 ILE B C 1
ATOM 2292 O O . ILE B 1 19 ? -69.75 35.875 -26.203 1 24.06 19 ILE B O 1
ATOM 2296 N N . MET B 1 20 ? -69.875 38.062 -26.375 1 25.7 20 MET B N 1
ATOM 2297 C CA . MET B 1 20 ? -68.812 37.969 -27.422 1 25.7 20 MET B CA 1
ATOM 2298 C C . MET B 1 20 ? -67.812 36.844 -27.109 1 25.7 20 MET B C 1
ATOM 2300 O O . MET B 1 20 ? -67.438 36.688 -25.953 1 25.7 20 MET B O 1
ATOM 2304 N N . TRP B 1 21 ? -67.312 36.062 -28.172 1 24.27 21 TRP B N 1
ATOM 2305 C CA . TRP B 1 21 ? -66.75 34.781 -28.562 1 24.27 21 TRP B CA 1
ATOM 2306 C C . TRP B 1 21 ? -65.312 34.688 -28.047 1 24.27 21 TRP B C 1
ATOM 2308 O O . TRP B 1 21 ? -64.562 35.656 -28.094 1 24.27 21 TRP B O 1
ATOM 2318 N N . PHE B 1 22 ? -64.938 33.719 -27.172 1 25.62 22 PHE B N 1
ATOM 2319 C CA . PHE B 1 22 ? -63.844 33.188 -26.375 1 25.62 22 PHE B CA 1
ATOM 2320 C C . PHE B 1 22 ? -62.719 32.719 -27.281 1 25.62 22 PHE B C 1
ATOM 2322 O O . PHE B 1 22 ? -62.531 31.531 -27.484 1 25.62 22 PHE B O 1
ATOM 2329 N N . LEU B 1 23 ? -62.531 33.406 -28.438 1 25.58 23 LEU B N 1
ATOM 2330 C CA . LEU B 1 23 ? -61.781 32.531 -29.328 1 25.58 23 LEU B CA 1
ATOM 2331 C C . LEU B 1 23 ? -60.406 32.219 -28.719 1 25.58 23 LEU B C 1
ATOM 2333 O O . LEU B 1 23 ? -59.594 33.094 -28.484 1 25.58 23 LEU B O 1
ATOM 2337 N N . THR B 1 24 ? -60.312 31.266 -27.797 1 27.52 24 THR B N 1
ATOM 2338 C CA . THR B 1 24 ? -59.156 30.75 -27.094 1 27.52 24 THR B CA 1
ATOM 2339 C C . THR B 1 24 ? -58.125 30.203 -28.078 1 27.52 24 THR B C 1
ATOM 2341 O O . THR B 1 24 ? -58.375 29.172 -28.719 1 27.52 24 THR B O 1
ATOM 2344 N N . PHE B 1 25 ? -57.656 31.062 -28.984 1 25.39 25 PHE B N 1
ATOM 2345 C CA . PHE B 1 25 ? -56.75 30.531 -29.984 1 25.39 25 PHE B CA 1
ATOM 2346 C C . PHE B 1 25 ? -55.656 29.703 -29.328 1 25.39 25 PHE B C 1
ATOM 2348 O O . PHE B 1 25 ? -54.875 30.234 -28.516 1 25.39 25 PHE B O 1
ATOM 2355 N N . VAL B 1 26 ? -55.875 28.406 -29.047 1 28.67 26 VAL B N 1
ATOM 2356 C CA . VAL B 1 26 ? -55.031 27.359 -28.5 1 28.67 26 VAL B CA 1
ATOM 2357 C C . VAL B 1 26 ? -53.75 27.234 -29.344 1 28.67 26 VAL B C 1
ATOM 2359 O O . VAL B 1 26 ? -53.812 26.75 -30.469 1 28.67 26 VAL B O 1
ATOM 2362 N N . CYS B 1 27 ? -53.094 28.328 -29.562 1 25.05 27 CYS B N 1
ATOM 2363 C CA . CYS B 1 27 ? -51.938 28.172 -30.438 1 25.05 27 CYS B CA 1
ATOM 2364 C C . CYS B 1 27 ? -51.094 26.969 -30 1 25.05 27 CYS B C 1
ATOM 2366 O O . CYS B 1 27 ? -50.562 26.938 -28.875 1 25.05 27 CYS B O 1
ATOM 2368 N N . THR B 1 28 ? -51.469 25.734 -30.391 1 29.25 28 THR B N 1
ATOM 2369 C CA . THR B 1 28 ? -50.781 24.469 -30.188 1 29.25 28 THR B CA 1
ATOM 2370 C C . THR B 1 28 ? -49.312 24.562 -30.656 1 29.25 28 THR B C 1
ATOM 2372 O O . THR B 1 28 ? -49.062 24.703 -31.859 1 29.25 28 THR B O 1
ATOM 2375 N N . LEU B 1 29 ? -48.562 25.516 -30.188 1 29.23 29 LEU B N 1
ATOM 2376 C CA . LEU B 1 29 ? -47.188 25.547 -30.625 1 29.23 29 LEU B CA 1
ATOM 2377 C C . LEU B 1 29 ? -46.562 24.141 -30.562 1 29.23 29 LEU B C 1
ATOM 2379 O O . LEU B 1 29 ? -46.5 23.531 -29.5 1 29.23 29 LEU B O 1
ATOM 2383 N N . THR B 1 30 ? -46.812 23.266 -31.562 1 29.44 30 THR B N 1
ATOM 2384 C CA . THR B 1 30 ? -46.188 21.969 -31.719 1 29.44 30 THR B CA 1
ATOM 2385 C C . THR B 1 30 ? -44.656 22.078 -31.609 1 29.44 30 THR B C 1
ATOM 2387 O O . THR B 1 30 ? -44.031 22.75 -32.438 1 29.44 30 THR B O 1
ATOM 2390 N N . VAL B 1 31 ? -44.094 22.328 -30.453 1 31.44 31 VAL B N 1
ATOM 2391 C CA . VAL B 1 31 ? -42.656 22.312 -30.281 1 31.44 31 VAL B CA 1
ATOM 2392 C C . VAL B 1 31 ? -42.062 21.031 -30.859 1 31.44 31 VAL B C 1
ATOM 2394 O O . VAL B 1 31 ? -42.344 19.938 -30.359 1 31.44 31 VAL B O 1
ATOM 2397 N N . ALA B 1 32 ? -41.969 20.875 -32.219 1 31.11 32 ALA B N 1
ATOM 2398 C CA . ALA B 1 32 ? -41.25 19.719 -32.75 1 31.11 32 ALA B CA 1
ATOM 2399 C C . ALA B 1 32 ? -39.906 19.516 -32.031 1 31.11 32 ALA B C 1
ATOM 2401 O O . ALA B 1 32 ? -39.062 20.391 -32.062 1 31.11 32 ALA B O 1
ATOM 2402 N N . VAL B 1 33 ? -39.938 19 -30.797 1 30.48 33 VAL B N 1
ATOM 2403 C CA . VAL B 1 33 ? -38.688 18.641 -30.156 1 30.48 33 VAL B CA 1
ATOM 2404 C C . VAL B 1 33 ? -37.812 17.828 -31.109 1 30.48 33 VAL B C 1
ATOM 2406 O O . VAL B 1 33 ? -38.25 16.75 -31.562 1 30.48 33 VAL B O 1
ATOM 2409 N N . VAL B 1 34 ? -37.188 18.453 -32.094 1 32.72 34 VAL B N 1
ATOM 2410 C CA . VAL B 1 34 ? -36.219 17.688 -32.844 1 32.72 34 VAL B CA 1
ATOM 2411 C C . VAL B 1 34 ? -35.375 16.828 -31.891 1 32.72 34 VAL B C 1
ATOM 2413 O O . VAL B 1 34 ? -34.875 17.328 -30.891 1 32.72 34 VAL B O 1
ATOM 2416 N N . PRO B 1 35 ? -35.719 15.516 -31.875 1 30.66 35 PRO B N 1
ATOM 2417 C CA . PRO B 1 35 ? -34.844 14.68 -31.031 1 30.66 35 PRO B CA 1
ATOM 2418 C C . PRO B 1 35 ? -33.375 14.977 -31.219 1 30.66 35 PRO B C 1
ATOM 2420 O O . PRO B 1 35 ? -32.906 15.07 -32.344 1 30.66 35 PRO B O 1
ATOM 2423 N N . GLN B 1 36 ? -32.875 16.062 -30.609 1 30 36 GLN B N 1
ATOM 2424 C CA . GLN B 1 36 ? -31.438 16.156 -30.719 1 30 36 GLN B CA 1
ATOM 2425 C C . GLN B 1 36 ? -30.781 14.781 -30.516 1 30 36 GLN B C 1
ATOM 2427 O O . GLN B 1 36 ? -31.094 14.078 -29.547 1 30 36 GLN B O 1
ATOM 2432 N N . ASN B 1 37 ? -30.672 14.078 -31.656 1 29.14 37 ASN B N 1
ATOM 2433 C CA . ASN B 1 37 ? -29.844 12.883 -31.547 1 29.14 37 ASN B CA 1
ATOM 2434 C C . ASN B 1 37 ? -28.625 13.125 -30.672 1 29.14 37 ASN B C 1
ATOM 2436 O O . ASN B 1 37 ? -27.781 13.961 -31 1 29.14 37 ASN B O 1
ATOM 2440 N N . VAL B 1 38 ? -28.859 13.258 -29.328 1 29.94 38 VAL B N 1
ATOM 2441 C CA . VAL B 1 38 ? -27.656 13.188 -28.516 1 29.94 38 VAL B CA 1
ATOM 2442 C C . VAL B 1 38 ? -26.672 12.195 -29.125 1 29.94 38 VAL B C 1
ATOM 2444 O O . VAL B 1 38 ? -26.984 11.016 -29.297 1 29.94 38 VAL B O 1
ATOM 2447 N N . THR B 1 39 ? -26.016 12.641 -30.172 1 28.97 39 THR B N 1
ATOM 2448 C CA . THR B 1 39 ? -24.875 11.812 -30.547 1 28.97 39 THR B CA 1
ATOM 2449 C C . THR B 1 39 ? -24.141 11.289 -29.328 1 28.97 39 THR B C 1
ATOM 2451 O O . THR B 1 39 ? -23.859 12.055 -28.391 1 28.97 39 THR B O 1
ATOM 2454 N N . ASN B 1 40 ? -24.625 10.086 -28.922 1 28.92 40 ASN B N 1
ATOM 2455 C CA . ASN B 1 40 ? -23.891 9.352 -27.906 1 28.92 40 ASN B CA 1
ATOM 2456 C C . ASN B 1 40 ? -22.406 9.703 -27.922 1 28.92 40 ASN B C 1
ATOM 2458 O O . ASN B 1 40 ? -21.734 9.555 -28.953 1 28.92 40 ASN B O 1
ATOM 2462 N N . PRO B 1 41 ? -22.078 10.844 -27.203 1 29.16 41 PRO B N 1
ATOM 2463 C CA . PRO B 1 41 ? -20.625 10.969 -27.266 1 29.16 41 PRO B CA 1
ATOM 2464 C C . PRO B 1 41 ? -19.922 9.617 -27.359 1 29.16 41 PRO B C 1
ATOM 2466 O O . PRO B 1 41 ? -20.328 8.656 -26.703 1 29.16 41 PRO B O 1
ATOM 2469 N N . THR B 1 42 ? -19.625 9.266 -28.547 1 26.98 42 THR B N 1
ATOM 2470 C CA . THR B 1 42 ? -18.719 8.133 -28.719 1 26.98 42 THR B CA 1
ATOM 2471 C C . THR B 1 42 ? -17.766 8.031 -27.531 1 26.98 42 THR B C 1
ATOM 2473 O O . THR B 1 42 ? -17.109 9.008 -27.172 1 26.98 42 THR B O 1
ATOM 2476 N N . ALA B 1 43 ? -18.25 7.219 -26.516 1 29.39 43 ALA B N 1
ATOM 2477 C CA . ALA B 1 43 ? -17.297 6.789 -25.484 1 29.39 43 ALA B CA 1
ATOM 2478 C C . ALA B 1 43 ? -15.859 6.914 -25.984 1 29.39 43 ALA B C 1
ATOM 2480 O O . ALA B 1 43 ? -15.539 6.492 -27.094 1 29.39 43 ALA B O 1
ATOM 2481 N N . ASP B 1 44 ? -15.289 8.086 -25.719 1 29.98 44 ASP B N 1
ATOM 2482 C CA . ASP B 1 44 ? -13.852 8.109 -25.969 1 29.98 44 ASP B CA 1
ATOM 2483 C C . ASP B 1 44 ? -13.266 6.699 -25.875 1 29.98 44 ASP B C 1
ATOM 2485 O O . ASP B 1 44 ? -13.57 5.949 -24.953 1 29.98 44 ASP B O 1
ATOM 2489 N N . PRO B 1 45 ? -13.039 6.105 -27.031 1 28.08 45 PRO B N 1
ATOM 2490 C CA . PRO B 1 45 ? -12.406 4.789 -26.906 1 28.08 45 PRO B CA 1
ATOM 2491 C C . PRO B 1 45 ? -11.492 4.68 -25.688 1 28.08 45 PRO B C 1
ATOM 2493 O O . PRO B 1 45 ? -10.641 5.543 -25.469 1 28.08 45 PRO B O 1
ATOM 2496 N N . VAL B 1 46 ? -12.125 4.371 -24.531 1 30.59 46 VAL B N 1
ATOM 2497 C CA . VAL B 1 46 ? -11.125 3.809 -23.625 1 30.59 46 VAL B CA 1
ATOM 2498 C C . VAL B 1 46 ? -9.938 3.285 -24.438 1 30.59 46 VAL B C 1
ATOM 2500 O O . VAL B 1 46 ? -10.094 2.389 -25.266 1 30.59 46 VAL B O 1
ATOM 2503 N N . THR B 1 47 ? -9.188 4.223 -24.922 1 28.95 47 THR B N 1
ATOM 2504 C CA . THR B 1 47 ? -7.961 3.703 -25.5 1 28.95 47 THR B CA 1
ATOM 2505 C C . THR B 1 47 ? -7.594 2.355 -24.891 1 28.95 47 THR B C 1
ATOM 2507 O O . THR B 1 47 ? -7.301 2.271 -23.688 1 28.95 47 THR B O 1
ATOM 2510 N N . SER B 1 48 ? -8.398 1.355 -25.203 1 30.62 48 SER B N 1
ATOM 2511 C CA . SER B 1 48 ? -7.785 0.035 -25.109 1 30.62 48 SER B CA 1
ATOM 2512 C C . SER B 1 48 ? -6.27 0.12 -25.281 1 30.62 48 SER B C 1
ATOM 2514 O O . SER B 1 48 ? -5.773 0.344 -26.375 1 30.62 48 SER B O 1
ATOM 2516 N N . MET B 1 49 ? -5.633 0.848 -24.469 1 31.48 49 MET B N 1
ATOM 2517 C CA . MET B 1 49 ? -4.215 0.58 -24.703 1 31.48 49 MET B CA 1
ATOM 2518 C C . MET B 1 49 ? -4.004 -0.852 -25.172 1 31.48 49 MET B C 1
ATOM 2520 O O . MET B 1 49 ? -4.496 -1.798 -24.562 1 31.48 49 MET B O 1
ATOM 2524 N N . LEU B 1 50 ? -3.951 -1.086 -26.375 1 30.98 50 LEU B N 1
ATOM 2525 C CA . LEU B 1 50 ? -3.467 -2.305 -27.016 1 30.98 50 LEU B CA 1
ATOM 2526 C C . LEU B 1 50 ? -2.643 -3.139 -26.047 1 30.98 50 LEU B C 1
ATOM 2528 O O . LEU B 1 50 ? -1.666 -2.646 -25.469 1 30.98 50 LEU B O 1
ATOM 2532 N N . LYS B 1 51 ? -3.307 -4.07 -25.375 1 42.06 51 LYS B N 1
ATOM 2533 C CA . LYS B 1 51 ? -2.576 -5.117 -24.672 1 42.06 51 LYS B CA 1
ATOM 2534 C C . LYS B 1 51 ? -1.325 -5.527 -25.453 1 42.06 51 LYS B C 1
ATOM 2536 O O . LYS B 1 51 ? -1.42 -6.066 -26.547 1 42.06 51 LYS B O 1
ATOM 2541 N N . PRO B 1 52 ? -0.264 -4.859 -25.25 1 41.84 52 PRO B N 1
ATOM 2542 C CA . PRO B 1 52 ? 0.781 -5.562 -26 1 41.84 52 PRO B CA 1
ATOM 2543 C C . PRO B 1 52 ? 0.677 -7.078 -25.875 1 41.84 52 PRO B C 1
ATOM 2545 O O . PRO B 1 52 ? 0.16 -7.586 -24.875 1 41.84 52 PRO B O 1
ATOM 2548 N N . ASN B 1 53 ? 0.734 -7.797 -26.844 1 41.75 53 ASN B N 1
ATOM 2549 C CA . ASN B 1 53 ? 0.945 -9.234 -26.922 1 41.75 53 ASN B CA 1
ATOM 2550 C C . ASN B 1 53 ? 1.85 -9.734 -25.797 1 41.75 53 ASN B C 1
ATOM 2552 O O . ASN B 1 53 ? 2.988 -9.281 -25.672 1 41.75 53 ASN B O 1
ATOM 2556 N N . GLY B 1 54 ? 1.288 -10.336 -24.703 1 50.22 54 GLY B N 1
ATOM 2557 C CA . GLY B 1 54 ? 2.035 -10.992 -23.641 1 50.22 54 GLY B CA 1
ATOM 2558 C C . GLY B 1 54 ? 1.671 -10.484 -22.25 1 50.22 54 GLY B C 1
ATOM 2559 O O . GLY B 1 54 ? 2.391 -10.742 -21.281 1 50.22 54 GLY B O 1
ATOM 2560 N N . THR B 1 55 ? 0.735 -9.633 -22.156 1 62.66 55 THR B N 1
ATOM 2561 C CA . THR B 1 55 ? 0.469 -9.055 -20.844 1 62.66 55 THR B CA 1
ATOM 2562 C C . THR B 1 55 ? -0.448 -9.961 -20.031 1 62.66 55 THR B C 1
ATOM 2564 O O . THR B 1 55 ? -1.442 -10.477 -20.547 1 62.66 55 THR B O 1
ATOM 2567 N N . SER B 1 56 ? 0.068 -10.469 -18.953 1 75.69 56 SER B N 1
ATOM 2568 C CA . SER B 1 56 ? -0.702 -11.266 -18 1 75.69 56 SER B CA 1
ATOM 2569 C C . SER B 1 56 ? -1.773 -10.43 -17.312 1 75.69 56 SER B C 1
ATOM 2571 O O . SER B 1 56 ? -1.623 -9.211 -17.172 1 75.69 56 SER B O 1
ATOM 2573 N N . ALA B 1 57 ? -2.92 -11.039 -17 1 74.75 57 ALA B N 1
ATOM 2574 C CA . ALA B 1 57 ? -4.094 -10.398 -16.406 1 74.75 57 ALA B CA 1
ATOM 2575 C C . ALA B 1 57 ? -3.723 -9.648 -15.133 1 74.75 57 ALA B C 1
ATOM 2577 O O . ALA B 1 57 ? -4.422 -8.719 -14.734 1 74.75 57 ALA B O 1
ATOM 2578 N N . GLU B 1 58 ? -2.654 -10.031 -14.492 1 74.25 58 GLU B N 1
ATOM 2579 C CA . GLU B 1 58 ? -2.232 -9.359 -13.273 1 74.25 58 GLU B CA 1
ATOM 2580 C C . GLU B 1 58 ? -1.626 -7.992 -13.57 1 74.25 58 GLU B C 1
ATOM 2582 O O . GLU B 1 58 ? -1.421 -7.184 -12.664 1 74.25 58 GLU B O 1
ATOM 2587 N N . THR B 1 59 ? -1.323 -7.762 -14.836 1 71.31 59 THR B N 1
ATOM 2588 C CA . THR B 1 59 ? -0.7 -6.496 -15.203 1 71.31 59 THR B CA 1
ATOM 2589 C C . THR B 1 59 ? -1.754 -5.48 -15.633 1 71.31 59 THR B C 1
ATOM 2591 O O . THR B 1 59 ? -1.418 -4.371 -16.062 1 71.31 59 THR B O 1
ATOM 2594 N N . LEU B 1 60 ? -2.904 -6 -15.609 1 58.97 60 LEU B N 1
ATOM 2595 C CA . LEU B 1 60 ? -3.977 -5.105 -16.031 1 58.97 60 LEU B CA 1
ATOM 2596 C C . LEU B 1 60 ? -4.051 -3.877 -15.133 1 58.97 60 LEU B C 1
ATOM 2598 O O . LEU B 1 60 ? -3.801 -3.967 -13.93 1 58.97 60 LEU B O 1
ATOM 2602 N N . GLU B 1 61 ? -3.508 -2.787 -15.633 1 56.66 61 GLU B N 1
ATOM 2603 C CA . GLU B 1 61 ? -3.314 -1.477 -15.016 1 56.66 61 GLU B CA 1
ATOM 2604 C C . GLU B 1 61 ? -4.238 -1.289 -13.82 1 56.66 61 GLU B C 1
ATOM 2606 O O . GLU B 1 61 ? -3.793 -0.895 -12.742 1 56.66 61 GLU B O 1
ATOM 2611 N N . ASP B 1 62 ? -5.445 -0.786 -14.133 1 52 62 ASP B N 1
ATOM 2612 C CA . ASP B 1 62 ? -6.156 0.127 -13.242 1 52 62 ASP B CA 1
ATOM 2613 C C . ASP B 1 62 ? -6.957 -0.641 -12.195 1 52 62 ASP B C 1
ATOM 2615 O O . ASP B 1 62 ? -8.117 -0.999 -12.43 1 52 62 ASP B O 1
ATOM 2619 N N . PHE B 1 63 ? -6.215 -1.616 -11.492 1 49.69 63 PHE B N 1
ATOM 2620 C CA . PHE B 1 63 ? -7.141 -1.886 -10.398 1 49.69 63 PHE B CA 1
ATOM 2621 C C . PHE B 1 63 ? -7.715 -0.588 -9.844 1 49.69 63 PHE B C 1
ATOM 2623 O O . PHE B 1 63 ? -7.113 0.039 -8.969 1 49.69 63 PHE B O 1
ATOM 2630 N N . ARG B 1 64 ? -8.203 0.214 -10.844 1 46.38 64 ARG B N 1
ATOM 2631 C CA . ARG B 1 64 ? -8.852 1.479 -10.516 1 46.38 64 ARG B CA 1
ATOM 2632 C C . ARG B 1 64 ? -9.875 1.297 -9.398 1 46.38 64 ARG B C 1
ATOM 2634 O O . ARG B 1 64 ? -10.68 2.189 -9.133 1 46.38 64 ARG B O 1
ATOM 2641 N N . GLY B 1 65 ? -9.93 0.054 -8.891 1 53.38 65 GLY B N 1
ATOM 2642 C CA . GLY B 1 65 ? -10.859 0.147 -7.777 1 53.38 65 GLY B CA 1
ATOM 2643 C C . GLY B 1 65 ? -10.312 0.956 -6.617 1 53.38 65 GLY B C 1
ATOM 2644 O O . GLY B 1 65 ? -9.336 1.692 -6.766 1 53.38 65 GLY B O 1
ATOM 2645 N N . ASN B 1 66 ? -11.039 1.057 -5.625 1 64.5 66 ASN B N 1
ATOM 2646 C CA . ASN B 1 66 ? -10.875 1.854 -4.414 1 64.5 66 ASN B CA 1
ATOM 2647 C C . ASN B 1 66 ? -9.805 1.271 -3.498 1 64.5 66 ASN B C 1
ATOM 2649 O O . ASN B 1 66 ? -9.688 1.67 -2.338 1 64.5 66 ASN B O 1
ATOM 2653 N N . ARG B 1 67 ? -8.992 0.224 -4.164 1 76.69 67 ARG B N 1
ATOM 2654 C CA . ARG B 1 67 ? -8.023 -0.389 -3.266 1 76.69 67 ARG B CA 1
ATOM 2655 C C . ARG B 1 67 ? -6.598 -0.132 -3.744 1 76.69 67 ARG B C 1
ATOM 2657 O O . ARG B 1 67 ? -6.352 -0.017 -4.945 1 76.69 67 ARG B O 1
ATOM 2664 N N . LEU B 1 68 ? -5.68 -0.009 -2.828 1 81.06 68 LEU B N 1
ATOM 2665 C CA . LEU B 1 68 ? -4.258 0.088 -3.133 1 81.06 68 LEU B CA 1
ATOM 2666 C C . LEU B 1 68 ? -3.699 -1.266 -3.559 1 81.06 68 LEU B C 1
ATOM 2668 O O . LEU B 1 68 ? -4.02 -2.291 -2.955 1 81.06 68 LEU B O 1
ATOM 2672 N N . VAL B 1 69 ? -3.006 -1.277 -4.664 1 83.06 69 VAL B N 1
ATOM 2673 C CA . VAL B 1 69 ? -2.422 -2.5 -5.207 1 83.06 69 VAL B CA 1
ATOM 2674 C C . VAL B 1 69 ? -0.92 -2.312 -5.406 1 83.06 69 VAL B C 1
ATOM 2676 O O . VAL B 1 69 ? -0.486 -1.309 -5.977 1 83.06 69 VAL B O 1
ATOM 2679 N N . GLY B 1 70 ? -0.12 -3.203 -4.84 1 85.19 70 GLY B N 1
ATOM 2680 C CA . GLY B 1 70 ? 1.314 -3.275 -5.066 1 85.19 70 GLY B CA 1
ATOM 2681 C C . GLY B 1 70 ? 1.712 -4.371 -6.035 1 85.19 70 GLY B C 1
ATOM 2682 O O . GLY B 1 70 ? 1.006 -5.375 -6.168 1 85.19 70 GLY B O 1
ATOM 2683 N N . GLU B 1 71 ? 2.805 -4.133 -6.715 1 86.94 71 GLU B N 1
ATOM 2684 C CA . GLU B 1 71 ? 3.377 -5.137 -7.605 1 86.94 71 GLU B CA 1
ATOM 2685 C C . GLU B 1 71 ? 2.348 -5.625 -8.625 1 86.94 71 GLU B C 1
ATOM 2687 O O . GLU B 1 71 ? 2.367 -6.789 -9.023 1 86.94 71 GLU B O 1
ATOM 2692 N N . GLY B 1 72 ? 1.395 -4.801 -8.859 1 85.38 72 GLY B N 1
ATOM 2693 C CA . GLY B 1 72 ? 0.445 -5.078 -9.93 1 85.38 72 GLY B CA 1
ATOM 2694 C C . GLY B 1 72 ? -0.769 -5.859 -9.461 1 85.38 72 GLY B C 1
ATOM 2695 O O . GLY B 1 72 ? -1.87 -5.676 -9.984 1 85.38 72 GLY B O 1
ATOM 2696 N N . ASP B 1 73 ? -0.565 -6.793 -8.406 1 90.75 73 ASP B N 1
ATOM 2697 C CA . ASP B 1 73 ? -1.7 -7.648 -8.078 1 90.75 73 ASP B CA 1
ATOM 2698 C C . ASP B 1 73 ? -1.769 -7.918 -6.574 1 90.75 73 ASP B C 1
ATOM 2700 O O . ASP B 1 73 ? -2.514 -8.789 -6.129 1 90.75 73 ASP B O 1
ATOM 2704 N N . ILE B 1 74 ? -1.014 -7.25 -5.781 1 89.06 74 ILE B N 1
ATOM 2705 C CA . ILE B 1 74 ? -1.051 -7.465 -4.34 1 89.06 74 ILE B CA 1
ATOM 2706 C C . ILE B 1 74 ? -1.908 -6.387 -3.68 1 89.06 74 ILE B C 1
ATOM 2708 O O . ILE B 1 74 ? -1.558 -5.207 -3.701 1 89.06 74 ILE B O 1
ATOM 2712 N N . LEU B 1 75 ? -2.953 -6.84 -3.086 1 87.25 75 LEU B N 1
ATOM 2713 C CA . LEU B 1 75 ? -3.793 -5.918 -2.33 1 87.25 75 LEU B CA 1
ATOM 2714 C C . LEU B 1 75 ? -3.113 -5.504 -1.028 1 87.25 75 LEU B C 1
ATOM 2716 O O . LEU B 1 75 ? -2.502 -6.336 -0.352 1 87.25 75 LEU B O 1
ATOM 2720 N N . ILE B 1 76 ? -3.225 -4.281 -0.708 1 83.75 76 ILE B N 1
ATOM 2721 C CA . ILE B 1 76 ? -2.621 -3.738 0.503 1 83.75 76 ILE B CA 1
ATOM 2722 C C . ILE B 1 76 ? -3.709 -3.438 1.531 1 83.75 76 ILE B C 1
ATOM 2724 O O . ILE B 1 76 ? -4.723 -2.812 1.208 1 83.75 76 ILE B O 1
ATOM 2728 N N . SER B 1 77 ? -3.5 -3.975 2.725 1 77.19 77 SER B N 1
ATOM 2729 C CA . SER B 1 77 ? -4.461 -3.74 3.795 1 77.19 77 SER B CA 1
ATOM 2730 C C . SER B 1 77 ? -4.496 -2.27 4.195 1 77.19 77 SER B C 1
ATOM 2732 O O . SER B 1 77 ? -3.449 -1.622 4.289 1 77.19 77 SER B O 1
ATOM 2734 N N . GLU B 1 78 ? -5.703 -1.773 4.406 1 72.88 78 GLU B N 1
ATOM 2735 C CA . GLU B 1 78 ? -5.891 -0.386 4.816 1 72.88 78 GLU B CA 1
ATOM 2736 C C . GLU B 1 78 ? -6.32 -0.298 6.277 1 72.88 78 GLU B C 1
ATOM 2738 O O . GLU B 1 78 ? -6.68 0.777 6.762 1 72.88 78 GLU B O 1
ATOM 2743 N N . ASP B 1 79 ? -6.238 -1.428 7.02 1 69.38 79 ASP B N 1
ATOM 2744 C CA . ASP B 1 79 ? -6.652 -1.448 8.422 1 69.38 79 ASP B CA 1
ATOM 2745 C C . ASP B 1 79 ? -5.66 -0.69 9.297 1 69.38 79 ASP B C 1
ATOM 2747 O O . ASP B 1 79 ? -4.523 -1.132 9.484 1 69.38 79 ASP B O 1
ATOM 2751 N N . ARG B 1 80 ? -6.148 0.346 9.844 1 70.25 80 ARG B N 1
ATOM 2752 C CA . ARG B 1 80 ? -5.316 1.256 10.625 1 70.25 80 ARG B CA 1
ATOM 2753 C C . ARG B 1 80 ? -5.117 0.734 12.047 1 70.25 80 ARG B C 1
ATOM 2755 O O . ARG B 1 80 ? -4.289 1.26 12.789 1 70.25 80 ARG B O 1
ATOM 2762 N N . ASN B 1 81 ? -6.023 -0.165 12.375 1 61.91 81 ASN B N 1
ATOM 2763 C CA . ASN B 1 81 ? -5.871 -0.7 13.719 1 61.91 81 ASN B CA 1
ATOM 2764 C C . ASN B 1 81 ? -4.73 -1.708 13.797 1 61.91 81 ASN B C 1
ATOM 2766 O O . ASN B 1 81 ? -4.371 -2.164 14.883 1 61.91 81 ASN B O 1
ATOM 2770 N N . ALA B 1 82 ? -4.332 -1.939 12.57 1 53.53 82 ALA B N 1
ATOM 2771 C CA . ALA B 1 82 ? -3.123 -2.758 12.586 1 53.53 82 ALA B CA 1
ATOM 2772 C C . ALA B 1 82 ? -1.958 -1.999 13.219 1 53.53 82 ALA B C 1
ATOM 2774 O O . ALA B 1 82 ? -1.922 -0.767 13.188 1 53.53 82 ALA B O 1
ATOM 2775 N N . VAL B 1 83 ? -1.121 -2.646 13.922 1 47.97 83 VAL B N 1
ATOM 2776 C CA . VAL B 1 83 ? -0.159 -2.219 14.93 1 47.97 83 VAL B CA 1
ATOM 2777 C C . VAL B 1 83 ? 0.659 -1.042 14.398 1 47.97 83 VAL B C 1
ATOM 2779 O O . VAL B 1 83 ? 1.416 -1.188 13.438 1 47.97 83 VAL B O 1
ATOM 2782 N N . SER B 1 84 ? 0.084 0.172 14.172 1 60.72 84 SER B N 1
ATOM 2783 C CA . SER B 1 84 ? 1.031 1.279 14.102 1 60.72 84 SER B CA 1
ATOM 2784 C C . SER B 1 84 ? 1.675 1.544 15.461 1 60.72 84 SER B C 1
ATOM 2786 O O . SER B 1 84 ? 0.981 1.636 16.469 1 60.72 84 SER B O 1
ATOM 2788 N N . ASN B 1 85 ? 2.986 1.395 15.523 1 81.75 85 ASN B N 1
ATOM 2789 C CA . ASN B 1 85 ? 3.771 1.597 16.734 1 81.75 85 ASN B CA 1
ATOM 2790 C C . ASN B 1 85 ? 4.027 3.078 17 1 81.75 85 ASN B C 1
ATOM 2792 O O . ASN B 1 85 ? 4.145 3.867 16.062 1 81.75 85 ASN B O 1
ATOM 2796 N N . LEU B 1 86 ? 3.789 3.463 18.188 1 93.81 86 LEU B N 1
ATOM 2797 C CA . LEU B 1 86 ? 4.098 4.82 18.625 1 93.81 86 LEU B CA 1
ATOM 2798 C C . LEU B 1 86 ? 5.566 4.949 19.016 1 93.81 86 LEU B C 1
ATOM 2800 O O . LEU B 1 86 ? 6.254 3.941 19.188 1 93.81 86 LEU B O 1
ATOM 2804 N N . TRP B 1 87 ? 5.992 6.148 19.031 1 96.25 87 TRP B N 1
ATOM 2805 C CA . TRP B 1 87 ? 7.359 6.434 19.453 1 96.25 87 TRP B CA 1
ATOM 2806 C C . TRP B 1 87 ? 7.492 6.367 20.969 1 96.25 87 TRP B C 1
ATOM 2808 O O . TRP B 1 87 ? 6.68 6.949 21.703 1 96.25 87 TRP B O 1
ATOM 2818 N N . LEU B 1 88 ? 8.477 5.699 21.359 1 93.5 88 LEU B N 1
ATOM 2819 C CA . LEU B 1 88 ? 8.695 5.48 22.781 1 93.5 88 LEU B CA 1
ATOM 2820 C C . LEU B 1 88 ? 8.953 6.797 23.5 1 93.5 88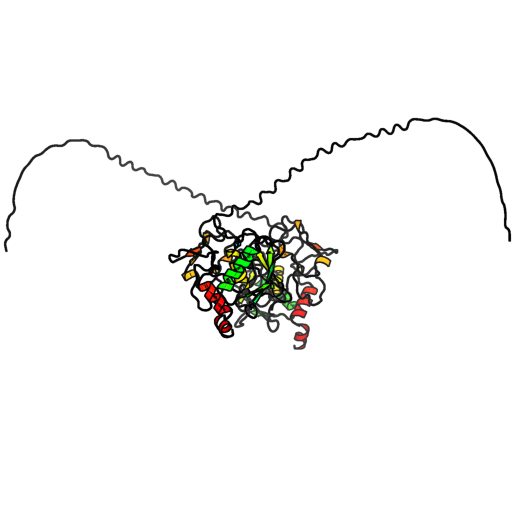 LEU B C 1
ATOM 2822 O O . LEU B 1 88 ? 9.695 7.648 23.016 1 93.5 88 LEU B O 1
ATOM 2826 N N . ASP B 1 89 ? 8.289 6.996 24.688 1 94.5 89 ASP B N 1
ATOM 2827 C CA . ASP B 1 89 ? 8.469 8.125 25.594 1 94.5 89 ASP B CA 1
ATOM 2828 C C . ASP B 1 89 ? 8.141 9.445 24.906 1 94.5 89 ASP B C 1
ATOM 2830 O O . ASP B 1 89 ? 8.641 10.5 25.297 1 94.5 89 ASP B O 1
ATOM 2834 N N . ALA B 1 90 ? 7.438 9.438 23.797 1 97.06 90 ALA B N 1
ATOM 2835 C CA . ALA B 1 90 ? 7.047 10.625 23.047 1 97.06 90 ALA B CA 1
ATOM 2836 C C . ALA B 1 90 ? 8.266 11.367 22.516 1 97.06 90 ALA B C 1
ATOM 2838 O O . ALA B 1 90 ? 8.273 12.602 22.453 1 97.06 90 ALA B O 1
ATOM 2839 N N . ILE B 1 91 ? 9.273 10.602 22.234 1 97.88 91 ILE B N 1
ATOM 2840 C CA . ILE B 1 91 ? 10.492 11.172 21.672 1 97.88 91 ILE B CA 1
ATOM 2841 C C . ILE B 1 91 ? 10.711 10.617 20.266 1 97.88 91 ILE B C 1
ATOM 2843 O O . ILE B 1 91 ? 10.719 9.406 20.062 1 97.88 91 ILE B O 1
ATOM 2847 N N . MET B 1 92 ? 10.875 11.492 19.328 1 98.38 92 MET B N 1
ATOM 2848 C CA . MET B 1 92 ? 11.164 11.109 17.953 1 98.38 92 MET B CA 1
ATOM 2849 C C . MET B 1 92 ? 12.531 11.617 17.516 1 98.38 92 MET B C 1
ATOM 2851 O O . MET B 1 92 ? 12.711 12.805 17.25 1 98.38 92 MET B O 1
ATOM 2855 N N . PRO B 1 93 ? 13.492 10.734 17.5 1 98.75 93 PRO B N 1
ATOM 2856 C CA . PRO B 1 93 ? 14.781 11.133 16.953 1 98.75 93 PRO B CA 1
ATOM 2857 C C . PRO B 1 93 ? 14.711 11.43 15.453 1 98.75 93 PRO B C 1
ATOM 2859 O O . PRO B 1 93 ? 13.914 10.828 14.734 1 98.75 93 PRO B O 1
ATOM 2862 N N . TYR B 1 94 ? 15.633 12.375 15.023 1 98.69 94 TYR B N 1
ATOM 2863 C CA . TYR B 1 94 ? 15.578 12.734 13.617 1 98.69 94 TYR B CA 1
ATOM 2864 C C . TYR B 1 94 ? 16.984 12.977 13.062 1 98.69 94 TYR B C 1
ATOM 2866 O O . TYR B 1 94 ? 17.891 13.336 13.805 1 98.69 94 TYR B O 1
ATOM 2874 N N . ALA B 1 95 ? 17.094 12.711 11.781 1 98.5 95 ALA B N 1
ATOM 2875 C CA . ALA B 1 95 ? 18.25 13.094 10.977 1 98.5 95 ALA B CA 1
ATOM 2876 C C . ALA B 1 95 ? 17.812 13.852 9.727 1 98.5 95 ALA B C 1
ATOM 2878 O O . ALA B 1 95 ? 16.781 13.555 9.141 1 98.5 95 ALA B O 1
ATOM 2879 N N . ILE B 1 96 ? 18.656 14.82 9.359 1 97.88 96 ILE B N 1
ATOM 2880 C CA . ILE B 1 96 ? 18.391 15.602 8.148 1 97.88 96 ILE B CA 1
ATOM 2881 C C . ILE B 1 96 ? 19.469 15.305 7.105 1 97.88 96 ILE B C 1
ATOM 2883 O O . ILE B 1 96 ? 20.656 15.5 7.355 1 97.88 96 ILE B O 1
ATOM 2887 N N . SER B 1 97 ? 18.969 14.836 6.008 1 96.38 97 SER B N 1
ATOM 2888 C CA . SER B 1 97 ? 19.906 14.57 4.922 1 96.38 97 SER B CA 1
ATOM 2889 C C . SER B 1 97 ? 20.594 15.852 4.445 1 96.38 97 SER B C 1
ATOM 2891 O O . SER B 1 97 ? 20 16.938 4.523 1 96.38 97 SER B O 1
ATOM 2893 N N . SER B 1 98 ? 21.719 15.688 3.912 1 95.81 98 SER B N 1
ATOM 2894 C CA . SER B 1 98 ? 22.516 16.844 3.48 1 95.81 98 SER B CA 1
ATOM 2895 C C . SER B 1 98 ? 21.812 17.578 2.34 1 95.81 98 SER B C 1
ATOM 2897 O O . SER B 1 98 ? 21.969 18.797 2.199 1 95.81 98 SER B O 1
ATOM 2899 N N . GLU B 1 99 ? 21.078 16.938 1.571 1 94.5 99 GLU B N 1
ATOM 2900 C CA . GLU B 1 99 ? 20.359 17.531 0.452 1 94.5 99 GLU B CA 1
ATOM 2901 C C . GLU B 1 99 ? 19.328 18.547 0.941 1 94.5 99 GLU B C 1
ATOM 2903 O O . GLU B 1 99 ? 18.875 19.391 0.172 1 94.5 99 GLU B O 1
ATOM 2908 N N . LEU B 1 100 ? 19 18.453 2.199 1 96.19 100 LEU B N 1
ATOM 2909 C CA . LEU B 1 100 ? 17.953 19.312 2.746 1 96.19 100 LEU B CA 1
ATOM 2910 C C . LEU B 1 100 ? 18.562 20.375 3.668 1 96.19 100 LEU B C 1
ATOM 2912 O O . LEU B 1 100 ? 17.844 20.953 4.492 1 96.19 100 LEU B O 1
ATOM 2916 N N . ALA B 1 101 ? 19.812 20.609 3.566 1 95 101 ALA B N 1
ATOM 2917 C CA . ALA B 1 101 ? 20.469 21.578 4.43 1 95 101 ALA B CA 1
ATOM 2918 C C . ALA B 1 101 ? 19.797 22.938 4.332 1 95 101 ALA B C 1
ATOM 2920 O O . ALA B 1 101 ? 19.672 23.641 5.336 1 95 101 ALA B O 1
ATOM 2921 N N . ASN B 1 102 ? 19.375 23.328 3.152 1 95.69 102 ASN B N 1
ATOM 2922 C CA . ASN B 1 102 ? 18.766 24.641 2.938 1 95.69 102 ASN B CA 1
ATOM 2923 C C . ASN B 1 102 ? 17.344 24.703 3.475 1 95.69 102 ASN B C 1
ATOM 2925 O O . ASN B 1 102 ? 16.719 25.766 3.488 1 95.69 102 ASN B O 1
ATOM 2929 N N . ARG B 1 103 ? 16.812 23.625 3.949 1 96.81 103 ARG B N 1
ATOM 2930 C CA . ARG B 1 103 ? 15.445 23.547 4.438 1 96.81 103 ARG B CA 1
ATOM 2931 C C . ARG B 1 103 ? 15.414 23.312 5.945 1 96.81 103 ARG B C 1
ATOM 2933 O O . ARG B 1 103 ? 14.336 23.125 6.527 1 96.81 103 ARG B O 1
ATOM 2940 N N . GLU B 1 104 ? 16.516 23.297 6.598 1 97.25 104 GLU B N 1
ATOM 2941 C CA . GLU B 1 104 ? 16.625 22.938 8.008 1 97.25 104 GLU B CA 1
ATOM 2942 C C . GLU B 1 104 ? 15.734 23.828 8.875 1 97.25 104 GLU B C 1
ATOM 2944 O O . GLU B 1 104 ? 15.086 23.344 9.805 1 97.25 104 GLU B O 1
ATOM 2949 N N . SER B 1 105 ? 15.711 25.109 8.602 1 97.31 105 SER B N 1
ATOM 2950 C CA . SER B 1 105 ? 14.906 26.016 9.406 1 97.31 105 SER B CA 1
ATOM 2951 C C . SER B 1 105 ? 13.43 25.656 9.336 1 97.31 105 SER B C 1
ATOM 2953 O O . SER B 1 105 ? 12.719 25.703 10.344 1 97.31 105 SER B O 1
ATOM 2955 N N . HIS B 1 106 ? 12.906 25.312 8.133 1 97 106 HIS B N 1
ATOM 2956 C CA . HIS B 1 106 ? 11.516 24.891 7.961 1 97 106 HIS B CA 1
ATOM 2957 C C . HIS B 1 106 ? 11.219 23.625 8.75 1 97 106 HIS B C 1
ATOM 2959 O O . HIS B 1 106 ? 10.133 23.484 9.32 1 97 106 HIS B O 1
ATOM 2965 N N . ILE B 1 107 ? 12.219 22.734 8.766 1 98.06 107 ILE B N 1
ATOM 2966 C CA . ILE B 1 107 ? 12.078 21.469 9.484 1 98.06 107 ILE B CA 1
ATOM 2967 C C . ILE B 1 107 ? 11.969 21.75 10.984 1 98.06 107 ILE B C 1
ATOM 2969 O O . ILE B 1 107 ? 11.07 21.25 11.656 1 98.06 107 ILE B O 1
ATOM 2973 N N . LEU B 1 108 ? 12.797 22.594 11.484 1 98.25 108 LEU B N 1
ATOM 2974 C CA . LEU B 1 108 ? 12.805 22.922 12.906 1 98.25 108 LEU B CA 1
ATOM 2975 C C . LEU B 1 108 ? 11.539 23.672 13.297 1 98.25 108 LEU B C 1
ATOM 2977 O O . LEU B 1 108 ? 11.008 23.5 14.398 1 98.25 108 LEU B O 1
ATOM 2981 N N . ASP B 1 109 ? 11.078 24.516 12.383 1 98.5 109 ASP B N 1
ATOM 2982 C CA . ASP B 1 109 ? 9.828 25.219 12.633 1 98.5 109 ASP B CA 1
ATOM 2983 C C . ASP B 1 109 ? 8.656 24.25 12.758 1 98.5 109 ASP B C 1
ATOM 2985 O O . ASP B 1 109 ? 7.773 24.438 13.594 1 98.5 109 ASP B O 1
ATOM 2989 N N . ALA B 1 110 ? 8.625 23.266 11.922 1 98.56 110 ALA B N 1
ATOM 2990 C CA . ALA B 1 110 ? 7.57 22.25 12 1 98.56 110 ALA B CA 1
ATOM 2991 C C . ALA B 1 110 ? 7.648 21.484 13.312 1 98.56 110 ALA B C 1
ATOM 2993 O O . ALA B 1 110 ? 6.621 21.219 13.945 1 98.56 110 ALA B O 1
ATOM 2994 N N . PHE B 1 111 ? 8.867 21.141 13.719 1 98.69 111 PHE B N 1
ATOM 2995 C CA . PHE B 1 111 ? 9.062 20.484 15.008 1 98.69 111 PHE B CA 1
ATOM 2996 C C . PHE B 1 111 ? 8.523 21.359 16.141 1 98.69 111 PHE B C 1
ATOM 2998 O O . PHE B 1 111 ? 7.824 20.875 17.031 1 98.69 111 PHE B O 1
ATOM 3005 N N . LYS B 1 112 ? 8.852 22.578 16.047 1 98.62 112 LYS B N 1
ATOM 3006 C CA . LYS B 1 112 ? 8.461 23.5 17.094 1 98.62 112 LYS B CA 1
ATOM 3007 C C . LYS B 1 112 ? 6.945 23.641 17.172 1 98.62 112 LYS B C 1
ATOM 3009 O O . LYS B 1 112 ? 6.375 23.719 18.266 1 98.62 112 LYS B O 1
ATOM 3014 N N . MET B 1 113 ? 6.324 23.719 16.062 1 98.56 113 MET B N 1
ATOM 3015 C CA . MET B 1 113 ? 4.867 23.797 16.016 1 98.56 113 MET B CA 1
ATOM 3016 C C . MET B 1 113 ? 4.242 22.656 16.828 1 98.56 113 MET B C 1
ATOM 3018 O O . MET B 1 113 ? 3.262 22.859 17.531 1 98.56 113 MET B O 1
ATOM 3022 N N . ILE B 1 114 ? 4.812 21.484 16.766 1 98.75 114 ILE B N 1
ATOM 3023 C CA . ILE B 1 114 ? 4.285 20.281 17.406 1 98.75 114 ILE B CA 1
ATOM 3024 C C . ILE B 1 114 ? 4.711 20.266 18.875 1 98.75 114 ILE B C 1
ATOM 3026 O O . ILE B 1 114 ? 3.877 20.062 19.766 1 98.75 114 ILE B O 1
ATOM 3030 N N . SER B 1 115 ? 5.977 20.547 19.156 1 98.56 115 SER B N 1
ATOM 3031 C CA . SER B 1 115 ? 6.504 20.453 20.516 1 98.56 115 SER B CA 1
ATOM 3032 C C . SER B 1 115 ? 5.902 21.531 21.406 1 98.56 115 SER B C 1
ATOM 3034 O O . SER B 1 115 ? 5.707 21.312 22.609 1 98.56 115 SER B O 1
ATOM 3036 N N . ASP B 1 116 ? 5.578 22.641 20.812 1 98.19 116 ASP B N 1
ATOM 3037 C CA . ASP B 1 116 ? 4.988 23.719 21.594 1 98.19 116 ASP B CA 1
ATOM 3038 C C . ASP B 1 116 ? 3.58 23.359 22.062 1 98.19 116 ASP B C 1
ATOM 3040 O O . ASP B 1 116 ? 3.096 23.875 23.062 1 98.19 116 ASP B O 1
ATOM 3044 N N . ALA B 1 117 ? 2.979 22.453 21.406 1 97.94 117 ALA B N 1
ATOM 3045 C CA . ALA B 1 117 ? 1.56 22.203 21.641 1 97.94 117 ALA B CA 1
ATOM 3046 C C . ALA B 1 117 ? 1.34 20.812 22.234 1 97.94 117 ALA B C 1
ATOM 3048 O O . ALA B 1 117 ? 0.198 20.391 22.453 1 97.94 117 ALA B O 1
ATOM 3049 N N . SER B 1 118 ? 2.43 20.094 22.5 1 98.06 118 SER B N 1
ATOM 3050 C CA . SER B 1 118 ? 2.314 18.719 22.953 1 98.06 118 SER B CA 1
ATOM 3051 C C . SER B 1 118 ? 3.521 18.312 23.797 1 98.06 118 SER B C 1
ATOM 3053 O O . SER B 1 118 ? 4.398 19.125 24.078 1 98.06 118 SER B O 1
ATOM 3055 N N . CYS B 1 119 ? 3.482 17.031 24.234 1 98.06 119 CYS B N 1
ATOM 3056 C CA . CYS B 1 119 ? 4.602 16.5 25.016 1 98.06 119 CYS B CA 1
ATOM 3057 C C . CYS B 1 119 ? 5.656 15.891 24.094 1 98.06 119 CYS B C 1
ATOM 3059 O O . CYS B 1 119 ? 6.641 15.328 24.578 1 98.06 119 CYS B O 1
ATOM 3061 N N . ILE B 1 120 ? 5.453 15.953 22.812 1 98.38 120 ILE B N 1
ATOM 3062 C CA . ILE B 1 120 ? 6.379 15.367 21.844 1 98.38 120 ILE B CA 1
ATOM 3063 C C . ILE B 1 120 ? 7.703 16.125 21.875 1 98.38 120 ILE B C 1
ATOM 3065 O O . ILE B 1 120 ? 7.719 17.359 21.859 1 98.38 120 ILE B O 1
ATOM 3069 N N . ARG B 1 121 ? 8.719 15.406 21.875 1 98.5 121 ARG B N 1
ATOM 3070 C CA . ARG B 1 121 ? 10.062 15.977 21.781 1 98.5 121 ARG B CA 1
ATOM 3071 C C . ARG B 1 121 ? 10.805 15.414 20.578 1 98.5 121 ARG B C 1
ATOM 3073 O O . ARG B 1 121 ? 10.695 14.219 20.266 1 98.5 121 ARG B O 1
ATOM 3080 N N . PHE B 1 122 ? 11.578 16.281 19.938 1 98.69 122 PHE B N 1
ATOM 3081 C CA . PHE B 1 122 ? 12.43 15.891 18.812 1 98.69 122 PHE B CA 1
ATOM 3082 C C . PHE B 1 122 ? 13.898 16.047 19.172 1 98.69 122 PHE B C 1
ATOM 3084 O O . PHE B 1 122 ? 14.312 17.094 19.703 1 98.69 122 PHE B O 1
ATOM 3091 N N . GLU B 1 123 ? 14.617 15.047 18.875 1 98.25 123 GLU B N 1
ATOM 3092 C CA . GLU B 1 123 ? 16.047 15.117 19.188 1 98.25 123 GLU B CA 1
ATOM 3093 C C . GLU B 1 123 ? 16.891 14.625 18 1 98.25 123 GLU B C 1
ATOM 3095 O O . GLU B 1 123 ? 16.5 13.68 17.312 1 98.25 123 GLU B O 1
ATOM 3100 N N . PRO B 1 124 ? 18.078 15.234 17.828 1 98.19 124 PRO B N 1
ATOM 3101 C CA . PRO B 1 124 ? 18.953 14.703 16.781 1 98.19 124 PRO B CA 1
ATOM 3102 C C . PRO B 1 124 ? 19.344 13.25 17.016 1 98.19 124 PRO B C 1
ATOM 3104 O O . PRO B 1 124 ? 19.594 12.852 18.156 1 98.19 124 PRO B O 1
ATOM 3107 N N . HIS B 1 125 ? 19.312 12.5 15.898 1 98.06 125 HIS B N 1
ATOM 3108 C CA . HIS B 1 125 ? 19.672 11.094 15.969 1 98.06 125 HIS B CA 1
ATOM 3109 C C . HIS B 1 125 ? 21.156 10.906 16.312 1 98.06 125 HIS B C 1
ATOM 3111 O O . HIS B 1 125 ? 22.016 11.586 15.742 1 98.06 125 HIS B O 1
ATOM 3117 N N . THR B 1 126 ? 21.406 10.008 17.203 1 96.5 126 THR B N 1
ATOM 3118 C CA . THR B 1 126 ? 22.766 9.594 17.531 1 96.5 126 THR B CA 1
ATOM 3119 C C . THR B 1 126 ? 22.906 8.078 17.422 1 96.5 126 THR B C 1
ATOM 3121 O O . THR B 1 126 ? 23.234 7.551 16.359 1 96.5 126 THR B O 1
ATOM 3124 N N . THR B 1 127 ? 22.328 7.348 18.484 1 95.62 127 THR B N 1
ATOM 3125 C CA . THR B 1 127 ? 22.484 5.898 18.516 1 95.62 127 THR B CA 1
ATOM 3126 C C . THR B 1 127 ? 21.125 5.207 18.531 1 95.62 127 THR B C 1
ATOM 3128 O O . THR B 1 127 ? 21.047 3.977 18.562 1 95.62 127 THR B O 1
ATOM 3131 N N . GLN B 1 128 ? 20.125 6.02 18.609 1 95.81 128 GLN B N 1
ATOM 3132 C CA . GLN B 1 128 ? 18.781 5.434 18.688 1 95.81 128 GLN B CA 1
ATOM 3133 C C . GLN B 1 128 ? 18.516 4.496 17.516 1 95.81 128 GLN B C 1
ATOM 3135 O O . GLN B 1 128 ? 18.906 4.789 16.375 1 95.81 128 GLN B O 1
ATOM 3140 N N . LEU B 1 129 ? 17.844 3.434 17.766 1 94.19 129 LEU B N 1
ATOM 3141 C CA . LEU B 1 129 ? 17.547 2.445 16.734 1 94.19 129 LEU B CA 1
ATOM 3142 C C . LEU B 1 129 ? 16.547 3.006 15.727 1 94.19 129 LEU B C 1
ATOM 3144 O O . LEU B 1 129 ? 16.703 2.805 14.523 1 94.19 129 LEU B O 1
ATOM 3148 N N . ASN B 1 130 ? 15.562 3.59 16.297 1 94.94 130 ASN B N 1
ATOM 3149 C CA . ASN B 1 130 ? 14.508 4.141 15.453 1 94.94 130 ASN B CA 1
ATOM 3150 C C . ASN B 1 130 ? 14.609 5.66 15.352 1 94.94 130 ASN B C 1
ATOM 3152 O O . ASN B 1 130 ? 14.789 6.348 16.359 1 94.94 130 ASN B O 1
ATOM 3156 N N . TYR B 1 131 ? 14.516 6.168 14.102 1 97.56 131 TYR B N 1
ATOM 3157 C CA . TYR B 1 131 ? 14.477 7.605 13.875 1 97.56 131 TYR B CA 1
ATOM 3158 C C . TYR B 1 131 ? 13.891 7.926 12.508 1 97.56 131 TYR B C 1
ATOM 3160 O O . TYR B 1 131 ? 13.805 7.051 11.641 1 97.56 131 TYR B O 1
ATOM 3168 N N . ILE B 1 132 ? 13.438 9.148 12.375 1 98.19 132 ILE B N 1
ATOM 3169 C CA . ILE B 1 132 ? 13.031 9.586 11.039 1 98.19 132 ILE B CA 1
ATOM 3170 C C . ILE B 1 132 ? 14.219 10.211 10.32 1 98.19 132 ILE B C 1
ATOM 3172 O O . ILE B 1 132 ? 15.047 10.883 10.938 1 98.19 132 ILE B O 1
ATOM 3176 N N . GLU B 1 133 ? 14.305 9.898 9.078 1 97.88 133 GLU B N 1
ATOM 3177 C CA . GLU B 1 133 ? 15.266 10.547 8.188 1 97.88 133 GLU B CA 1
ATOM 3178 C C . GLU B 1 133 ? 14.562 11.461 7.191 1 97.88 133 GLU B C 1
ATOM 3180 O O . GLU B 1 133 ? 13.867 10.992 6.289 1 97.88 133 GLU B O 1
ATOM 3185 N N . LEU B 1 134 ? 14.766 12.734 7.379 1 98 134 LEU B N 1
ATOM 3186 C CA . LEU B 1 134 ? 14.219 13.695 6.43 1 98 134 LEU B CA 1
ATOM 3187 C C . LEU B 1 134 ? 15.086 13.766 5.172 1 98 134 LEU B C 1
ATOM 3189 O O . LEU B 1 134 ? 16.281 14.086 5.25 1 98 134 LEU B O 1
ATOM 3193 N N . SER B 1 135 ? 14.453 13.445 4.082 1 94.94 135 SER B N 1
ATOM 3194 C CA . SER B 1 135 ? 15.195 13.336 2.832 1 94.94 135 SER B CA 1
ATOM 3195 C C . SER B 1 135 ? 14.422 13.945 1.67 1 94.94 135 SER B C 1
ATOM 3197 O O . SER B 1 135 ? 13.203 14.102 1.742 1 94.94 135 SER B O 1
ATOM 3199 N N . GLU B 1 136 ? 15.203 14.258 0.674 1 91.19 136 GLU B N 1
ATOM 3200 C CA . GLU B 1 136 ? 14.57 14.781 -0.534 1 91.19 136 GLU B CA 1
ATOM 3201 C C . GLU B 1 136 ? 13.812 13.688 -1.278 1 91.19 136 GLU B C 1
ATOM 3203 O O . GLU B 1 136 ? 14.297 12.555 -1.396 1 91.19 136 GLU B O 1
ATOM 3208 N N . GLY B 1 137 ? 12.617 14.078 -1.657 1 86.44 137 GLY B N 1
ATOM 3209 C CA . GLY B 1 137 ? 11.797 13.195 -2.475 1 86.44 137 GLY B CA 1
ATOM 3210 C C . GLY B 1 137 ? 11.07 13.922 -3.588 1 86.44 137 GLY B C 1
ATOM 3211 O O . GLY B 1 137 ? 11.523 14.969 -4.055 1 86.44 137 GLY B O 1
ATOM 3212 N N . ARG B 1 138 ? 10.031 13.383 -4.145 1 80.25 138 ARG B N 1
ATOM 3213 C CA . ARG B 1 138 ? 9.266 13.992 -5.23 1 80.25 138 ARG B CA 1
ATOM 3214 C C . ARG B 1 138 ? 7.98 14.625 -4.711 1 80.25 138 ARG B C 1
ATOM 3216 O O . ARG B 1 138 ? 7.184 15.156 -5.488 1 80.25 138 ARG B O 1
ATOM 3223 N N . GLY B 1 139 ? 7.832 14.656 -3.48 1 87.31 139 GLY B N 1
ATOM 3224 C CA . GLY B 1 139 ? 6.699 15.203 -2.746 1 87.31 139 GLY B CA 1
ATOM 3225 C C . GLY B 1 139 ? 6.855 15.086 -1.241 1 87.31 139 GLY B C 1
ATOM 3226 O O . GLY B 1 139 ? 7.938 14.766 -0.746 1 87.31 139 GLY B O 1
ATOM 3227 N N . CYS B 1 140 ? 5.801 15.43 -0.601 1 92.44 140 CYS B N 1
ATOM 3228 C CA . CYS B 1 140 ? 5.789 15.25 0.847 1 92.44 140 CYS B CA 1
ATOM 3229 C C . CYS B 1 140 ? 5.113 13.938 1.229 1 92.44 140 CYS B C 1
ATOM 3231 O O . CYS B 1 140 ? 3.984 13.672 0.819 1 92.44 140 CYS B O 1
ATOM 3233 N N . ALA B 1 141 ? 5.797 13.141 1.977 1 93.44 141 ALA B N 1
ATOM 3234 C CA . ALA B 1 141 ? 5.242 11.828 2.312 1 93.44 141 ALA B CA 1
ATOM 3235 C C . ALA B 1 141 ? 5.891 11.266 3.572 1 93.44 141 ALA B C 1
ATOM 3237 O O . ALA B 1 141 ? 7.023 11.625 3.906 1 93.44 141 ALA B O 1
ATOM 3238 N N . SER B 1 142 ? 5.137 10.43 4.223 1 94.06 142 SER B N 1
ATOM 3239 C CA . SER B 1 142 ? 5.609 9.789 5.441 1 94.06 142 SER B CA 1
ATOM 3240 C C . SER B 1 142 ? 4.852 8.492 5.711 1 94.06 142 SER B C 1
ATOM 3242 O O . SER B 1 142 ? 3.744 8.297 5.207 1 94.06 142 SER B O 1
ATOM 3244 N N . PHE B 1 143 ? 5.48 7.66 6.445 1 91.69 143 PHE B N 1
ATOM 3245 C CA . PHE B 1 143 ? 4.75 6.539 7.027 1 91.69 143 PHE B CA 1
ATOM 3246 C C . PHE B 1 143 ? 3.85 7.012 8.164 1 91.69 143 PHE B C 1
ATOM 3248 O O . PHE B 1 143 ? 3.996 8.133 8.648 1 91.69 143 PHE B O 1
ATOM 3255 N N . VAL B 1 144 ? 2.953 6.113 8.484 1 92.38 144 VAL B N 1
ATOM 3256 C CA . VAL B 1 144 ? 2.164 6.367 9.68 1 92.38 144 VAL B CA 1
ATOM 3257 C C . VAL B 1 144 ? 2.758 5.605 10.867 1 92.38 144 VAL B C 1
ATOM 3259 O O . VAL B 1 144 ? 2.93 4.387 10.805 1 92.38 144 VAL B O 1
ATOM 3262 N N . GLY B 1 145 ? 3.148 6.395 11.898 1 93.62 145 GLY B N 1
ATOM 3263 C CA . GLY B 1 145 ? 3.703 5.777 13.094 1 93.62 145 GLY B CA 1
ATOM 3264 C C . GLY B 1 145 ? 5.16 5.387 12.938 1 93.62 145 GLY B C 1
ATOM 3265 O O . GLY B 1 145 ? 5.793 5.711 11.93 1 93.62 145 GLY B O 1
ATOM 3266 N N . CYS B 1 146 ? 5.656 4.727 13.969 1 92.94 146 CYS B N 1
ATOM 3267 C CA . CYS B 1 146 ? 7.035 4.25 13.992 1 92.94 146 CYS B CA 1
ATOM 3268 C C . CYS B 1 146 ? 7.156 2.896 13.297 1 92.94 146 CYS B C 1
ATOM 3270 O O . CYS B 1 146 ? 6.598 1.902 13.766 1 92.94 146 CYS B O 1
ATOM 3272 N N . GLN B 1 147 ? 7.93 2.896 12.273 1 86.44 147 GLN B N 1
ATOM 3273 C CA . GLN B 1 147 ? 8.078 1.688 11.469 1 86.44 147 GLN B CA 1
ATOM 3274 C C . GLN B 1 147 ? 9.289 0.871 11.922 1 86.44 147 GLN B C 1
ATOM 3276 O O . GLN B 1 147 ? 9.383 -0.32 11.625 1 86.44 147 GLN B O 1
ATOM 3281 N N . GLY B 1 148 ? 10.242 1.619 12.555 1 85.12 148 GLY B N 1
ATOM 3282 C CA . GLY B 1 148 ? 11.516 1 12.906 1 85.12 148 GLY B CA 1
ATOM 3283 C C . GLY B 1 148 ? 12.656 1.433 12 1 85.12 148 GLY B C 1
ATOM 3284 O O . GLY B 1 148 ? 12.43 1.828 10.852 1 85.12 148 GLY B O 1
ATOM 3285 N N . GLY B 1 149 ? 13.875 1.438 12.547 1 91.5 149 GLY B N 1
ATOM 3286 C CA . GLY B 1 149 ? 15.039 1.844 11.781 1 91.5 149 GLY B CA 1
ATOM 3287 C C . GLY B 1 149 ? 14.992 3.295 11.344 1 91.5 149 GLY B C 1
ATOM 3288 O O . GLY B 1 149 ? 14.367 4.129 12.008 1 91.5 149 GLY B O 1
ATOM 3289 N N . ALA B 1 150 ? 15.75 3.529 10.305 1 94.25 150 ALA B N 1
ATOM 3290 C CA . ALA B 1 150 ? 15.688 4.844 9.672 1 94.25 150 ALA B CA 1
ATOM 3291 C C . ALA B 1 150 ? 14.5 4.938 8.719 1 94.25 150 ALA B C 1
ATOM 3293 O O . ALA B 1 150 ? 14.531 4.387 7.621 1 94.25 150 ALA B O 1
ATOM 3294 N N . GLN B 1 151 ? 13.43 5.5 9.18 1 93.25 151 GLN B N 1
ATOM 3295 C CA . GLN B 1 151 ? 12.281 5.641 8.289 1 93.25 151 GLN B CA 1
ATOM 3296 C C . GLN B 1 151 ? 12.242 7.023 7.652 1 93.25 151 GLN B C 1
ATOM 3298 O O . GLN B 1 151 ? 12.484 8.031 8.32 1 93.25 151 GLN B O 1
ATOM 3303 N N . PRO B 1 152 ? 11.93 7.094 6.418 1 93.75 152 PRO B N 1
ATOM 3304 C CA . PRO B 1 152 ? 12.016 8.375 5.711 1 93.75 152 PRO B CA 1
ATOM 3305 C C . PRO B 1 152 ? 10.789 9.258 5.938 1 93.75 152 PRO B C 1
ATOM 3307 O O . PRO B 1 152 ? 9.68 8.75 6.117 1 93.75 152 PRO B O 1
ATOM 3310 N N . VAL B 1 153 ? 10.984 10.469 5.988 1 95.94 153 VAL B N 1
ATOM 3311 C CA . VAL B 1 153 ? 10.023 11.531 5.715 1 95.94 153 VAL B CA 1
ATOM 3312 C C . VAL B 1 153 ? 10.484 12.359 4.523 1 95.94 153 VAL B C 1
ATOM 3314 O O . VAL B 1 153 ? 11.531 13.023 4.582 1 95.94 153 VAL B O 1
ATOM 3317 N N . TYR B 1 154 ? 9.68 12.352 3.479 1 92.94 154 TYR B N 1
ATOM 3318 C CA . TYR B 1 154 ? 10.102 13 2.24 1 92.94 154 TYR B CA 1
ATOM 3319 C C . TYR B 1 154 ? 9.555 14.414 2.156 1 92.94 154 TYR B C 1
ATOM 3321 O O . TYR B 1 154 ? 8.422 14.68 2.564 1 92.94 154 TYR B O 1
ATOM 3329 N N . MET B 1 155 ? 10.414 15.25 1.614 1 92.94 155 MET B N 1
ATOM 3330 C CA . MET B 1 155 ? 9.969 16.609 1.331 1 92.94 155 MET B CA 1
ATOM 3331 C C . MET B 1 155 ? 10.656 17.172 0.087 1 92.94 155 MET B C 1
ATOM 3333 O O . MET B 1 155 ? 11.719 16.672 -0.307 1 92.94 155 MET B O 1
ATOM 3337 N N . THR B 1 156 ? 9.977 18.078 -0.543 1 89.12 156 THR B N 1
ATOM 3338 C CA . THR B 1 156 ? 10.523 18.875 -1.626 1 89.12 156 THR B CA 1
ATOM 3339 C C . THR B 1 156 ? 10.445 20.375 -1.286 1 89.12 156 THR B C 1
ATOM 3341 O O . THR B 1 156 ? 9.945 20.734 -0.222 1 89.12 156 THR B O 1
ATOM 3344 N N . ASP B 1 157 ? 10.938 21.156 -2.189 1 89.31 157 ASP B N 1
ATOM 3345 C CA . ASP B 1 157 ? 10.89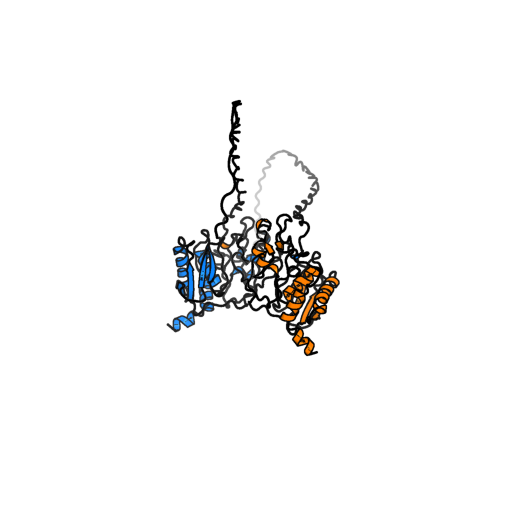1 22.594 -1.988 1 89.31 157 ASP B CA 1
ATOM 3346 C C . ASP B 1 157 ? 9.445 23.094 -1.964 1 89.31 157 ASP B C 1
ATOM 3348 O O . ASP B 1 157 ? 9.156 24.141 -1.375 1 89.31 157 ASP B O 1
ATOM 3352 N N . GLU B 1 158 ? 8.617 22.391 -2.508 1 89.56 158 GLU B N 1
ATOM 3353 C CA . GLU B 1 158 ? 7.219 22.797 -2.584 1 89.56 158 GLU B CA 1
ATOM 3354 C C . GLU B 1 158 ? 6.48 22.5 -1.283 1 89.56 158 GLU B C 1
ATOM 3356 O O . GLU B 1 158 ? 5.367 22.984 -1.066 1 89.56 158 GLU B O 1
ATOM 3361 N N . CYS B 1 159 ? 7.082 21.75 -0.436 1 93 159 CYS B N 1
ATOM 3362 C CA . CYS B 1 159 ? 6.457 21.438 0.843 1 93 159 CYS B CA 1
ATOM 3363 C C . CYS B 1 159 ? 6.637 22.578 1.836 1 93 159 CYS B C 1
ATOM 3365 O O . CYS B 1 159 ? 7.758 22.859 2.254 1 93 159 CYS B O 1
ATOM 3367 N N . SER B 1 160 ? 5.512 23.172 2.23 1 95.25 160 SER B N 1
ATOM 3368 C CA . SER B 1 160 ? 5.543 24.234 3.244 1 95.25 160 SER B CA 1
ATOM 3369 C C . SER B 1 160 ? 5.836 23.656 4.625 1 95.25 160 SER B C 1
ATOM 3371 O O . SER B 1 160 ? 5.871 22.438 4.801 1 95.25 160 SER B O 1
ATOM 3373 N N . THR B 1 161 ? 6.105 24.547 5.52 1 96.75 161 THR B N 1
ATOM 3374 C CA . THR B 1 161 ? 6.27 24.141 6.91 1 96.75 161 THR B CA 1
ATOM 3375 C C . THR B 1 161 ? 5.039 23.375 7.398 1 96.75 161 THR B C 1
ATOM 3377 O O . THR B 1 161 ? 5.156 22.391 8.125 1 96.75 161 THR B O 1
ATOM 3380 N N . GLY B 1 162 ? 3.883 23.859 7 1 97.19 162 GLY B N 1
ATOM 3381 C CA . GLY B 1 162 ? 2.652 23.188 7.367 1 97.19 162 GLY B CA 1
ATOM 3382 C C . GLY B 1 162 ? 2.539 21.797 6.777 1 97.19 162 GLY B C 1
ATOM 3383 O O . GLY B 1 162 ? 2.041 20.875 7.434 1 97.19 162 GLY B O 1
ATOM 3384 N N . ASN B 1 163 ? 3.006 21.594 5.523 1 96.31 163 ASN B N 1
ATOM 3385 C CA . ASN B 1 163 ? 3.053 20.266 4.922 1 96.31 163 ASN B CA 1
ATOM 3386 C C . ASN B 1 163 ? 3.973 19.328 5.703 1 96.31 163 ASN B C 1
ATOM 3388 O O . ASN B 1 163 ? 3.656 18.156 5.891 1 96.31 163 ASN B O 1
ATOM 3392 N N . LEU B 1 164 ? 5.094 19.875 6.07 1 96.75 164 LEU B N 1
ATOM 3393 C CA . LEU B 1 164 ? 6.043 19.078 6.832 1 96.75 164 LEU B CA 1
ATOM 3394 C C . LEU B 1 164 ? 5.457 18.672 8.188 1 96.75 164 LEU B C 1
ATOM 3396 O O . LEU B 1 164 ? 5.586 17.531 8.609 1 96.75 164 LEU B O 1
ATOM 3400 N N . CYS B 1 165 ? 4.812 19.641 8.836 1 98.25 165 CYS B N 1
ATOM 3401 C CA . CYS B 1 165 ? 4.125 19.328 10.086 1 98.25 165 CYS B CA 1
ATOM 3402 C C . CYS B 1 165 ? 3.121 18.203 9.898 1 98.25 165 CYS B C 1
ATOM 3404 O O . CYS B 1 165 ? 3.084 17.25 10.695 1 98.25 165 CYS B O 1
ATOM 3406 N N . HIS B 1 166 ? 2.363 18.25 8.859 1 98.25 166 HIS B N 1
ATOM 3407 C CA . HIS B 1 166 ? 1.401 17.219 8.484 1 98.25 166 HIS B CA 1
ATOM 3408 C C . HIS B 1 166 ? 2.074 15.859 8.359 1 98.25 166 HIS B C 1
ATOM 3410 O O . HIS B 1 166 ? 1.618 14.883 8.953 1 98.25 166 HIS B O 1
ATOM 3416 N N . GLU B 1 167 ? 3.229 15.758 7.645 1 97.44 167 GLU B N 1
ATOM 3417 C CA . GLU B 1 167 ? 3.945 14.5 7.457 1 97.44 167 GLU B CA 1
ATOM 3418 C C . GLU B 1 167 ? 4.496 13.977 8.781 1 97.44 167 GLU B C 1
ATOM 3420 O O . GLU B 1 167 ? 4.5 12.766 9.023 1 97.44 167 GLU B O 1
ATOM 3425 N N . ILE B 1 168 ? 4.961 14.891 9.578 1 98.38 168 ILE B N 1
ATOM 3426 C CA . ILE B 1 168 ? 5.516 14.484 10.867 1 98.38 168 ILE B CA 1
ATOM 3427 C C . ILE B 1 168 ? 4.398 13.945 11.758 1 98.38 168 ILE B C 1
ATOM 3429 O O . ILE B 1 168 ? 4.605 12.992 12.508 1 98.38 168 ILE B O 1
ATOM 3433 N N . LEU B 1 169 ? 3.213 14.562 11.688 1 98.31 169 LEU B N 1
ATOM 3434 C CA . LEU B 1 169 ? 2.08 14.047 12.453 1 98.31 169 LEU B CA 1
ATOM 3435 C C . LEU B 1 169 ? 1.698 12.648 11.977 1 98.31 169 LEU B C 1
ATOM 3437 O O . LEU B 1 169 ? 1.308 11.797 12.781 1 98.31 169 LEU B O 1
ATOM 3441 N N . HIS B 1 170 ? 1.77 12.367 10.664 1 96.25 170 HIS B N 1
ATOM 3442 C CA . HIS B 1 170 ? 1.637 10.992 10.195 1 96.25 170 HIS B CA 1
ATOM 3443 C C . HIS B 1 170 ? 2.648 10.078 10.875 1 96.25 170 HIS B C 1
ATOM 3445 O O . HIS B 1 170 ? 2.283 9.023 11.406 1 96.25 170 HIS B O 1
ATOM 3451 N N . ALA B 1 171 ? 3.902 10.531 10.883 1 96.69 171 ALA B N 1
ATOM 3452 C CA . ALA B 1 171 ? 4.961 9.727 11.484 1 96.69 171 ALA B CA 1
ATOM 3453 C C . ALA B 1 171 ? 4.699 9.5 12.969 1 96.69 171 ALA B C 1
ATOM 3455 O O . ALA B 1 171 ? 5.133 8.492 13.539 1 96.69 171 ALA B O 1
ATOM 3456 N N . LEU B 1 172 ? 3.973 10.398 13.5 1 97.12 172 LEU B N 1
ATOM 3457 C CA . LEU B 1 172 ? 3.641 10.273 14.914 1 97.12 172 LEU B CA 1
ATOM 3458 C C . LEU B 1 172 ? 2.408 9.398 15.109 1 97.12 172 LEU B C 1
ATOM 3460 O O . LEU B 1 172 ? 2.053 9.07 16.25 1 97.12 172 LEU B O 1
ATOM 3464 N N . GLY B 1 173 ? 1.707 9.117 14.055 1 94.81 173 GLY B N 1
ATOM 3465 C CA . GLY B 1 173 ? 0.668 8.109 14.195 1 94.81 173 GLY B CA 1
ATOM 3466 C C . GLY B 1 173 ? -0.705 8.609 13.789 1 94.81 173 GLY B C 1
ATOM 3467 O O . GLY B 1 173 ? -1.683 7.859 13.836 1 94.81 173 GLY B O 1
ATOM 3468 N N . LEU B 1 174 ? -0.825 9.805 13.383 1 95.31 174 LEU B N 1
ATOM 3469 C CA . LEU B 1 174 ? -2.131 10.344 13.016 1 95.31 174 LEU B CA 1
ATOM 3470 C C . LEU B 1 174 ? -2.449 10.031 11.555 1 95.31 174 LEU B C 1
ATOM 3472 O O . LEU B 1 174 ? -1.569 10.102 10.695 1 95.31 174 LEU B O 1
ATOM 3476 N N . HIS B 1 175 ? -3.701 9.758 11.312 1 94.44 175 HIS B N 1
ATOM 3477 C CA . HIS B 1 175 ? -4.215 9.5 9.977 1 94.44 175 HIS B CA 1
ATOM 3478 C C . HIS B 1 175 ? -4.969 10.719 9.438 1 94.44 175 HIS B C 1
ATOM 3480 O O . HIS B 1 175 ? -5.23 11.664 10.172 1 94.44 175 HIS B O 1
ATOM 3486 N N . HIS B 1 176 ? -5.27 10.625 8.172 1 96.44 176 HIS B N 1
ATOM 3487 C CA . HIS B 1 176 ? -6.035 11.719 7.574 1 96.44 176 HIS B CA 1
ATOM 3488 C C . HIS B 1 176 ? -7.418 11.828 8.211 1 96.44 176 HIS B C 1
ATOM 3490 O O . HIS B 1 176 ? -8.117 10.828 8.367 1 96.44 176 HIS B O 1
ATOM 3496 N N . GLU B 1 177 ? -7.77 13.008 8.406 1 97.19 177 GLU B N 1
ATOM 3497 C CA . GLU B 1 177 ? -9.055 13.32 9.031 1 97.19 177 GLU B CA 1
ATOM 3498 C C . GLU B 1 177 ? -10.211 12.977 8.102 1 97.19 177 GLU B C 1
ATOM 3500 O O . GLU B 1 177 ? -11.219 12.414 8.539 1 97.19 177 GLU B O 1
ATOM 3505 N N . HIS B 1 178 ? -10.055 13.188 6.812 1 96.44 178 HIS B N 1
ATOM 3506 C CA . HIS B 1 178 ? -11.164 13.078 5.875 1 96.44 178 HIS B CA 1
ATOM 3507 C C . HIS B 1 178 ? -11.555 11.617 5.648 1 96.44 178 HIS B C 1
ATOM 3509 O O . HIS B 1 178 ? -12.586 11.328 5.047 1 96.44 178 HIS B O 1
ATOM 3515 N N . THR B 1 179 ? -10.781 10.734 6.137 1 95.44 179 THR B N 1
ATOM 3516 C CA . THR B 1 179 ? -11.062 9.32 5.898 1 95.44 179 THR B CA 1
ATOM 3517 C C . THR B 1 179 ? -11.875 8.734 7.051 1 95.44 179 THR B C 1
ATOM 3519 O O . THR B 1 179 ? -12.203 7.543 7.043 1 95.44 179 THR B O 1
ATOM 3522 N N . ARG B 1 180 ? -12.219 9.484 7.992 1 95.31 180 ARG B N 1
ATOM 3523 C CA . ARG B 1 180 ? -12.969 9.023 9.156 1 95.31 180 ARG B CA 1
ATOM 3524 C C . ARG B 1 180 ? -14.32 8.445 8.75 1 95.31 180 ARG B C 1
ATOM 3526 O O . ARG B 1 180 ? -14.922 8.906 7.777 1 95.31 180 ARG B O 1
ATOM 3533 N N . ARG B 1 181 ? -14.828 7.531 9.586 1 93.5 181 ARG B N 1
ATOM 3534 C CA . ARG B 1 181 ? -16.078 6.844 9.328 1 93.5 181 ARG B CA 1
ATOM 3535 C C . ARG B 1 181 ? -17.266 7.816 9.375 1 93.5 181 ARG B C 1
ATOM 3537 O O . ARG B 1 181 ? -18.266 7.625 8.68 1 93.5 181 ARG B O 1
ATOM 3544 N N . ASP B 1 182 ? -17.188 8.898 10.188 1 96.12 182 ASP B N 1
ATOM 3545 C CA . ASP B 1 182 ? -18.312 9.828 10.359 1 96.12 182 ASP B CA 1
ATOM 3546 C C . ASP B 1 182 ? -18.172 11.023 9.422 1 96.12 182 ASP B C 1
ATOM 3548 O O . ASP B 1 182 ? -18.922 12 9.539 1 96.12 182 ASP B O 1
ATOM 3552 N N . ARG B 1 183 ? -17.25 10.93 8.523 1 96.06 183 ARG B N 1
ATOM 3553 C CA . ARG B 1 183 ? -16.891 12.07 7.68 1 96.06 183 ARG B CA 1
ATOM 3554 C C . ARG B 1 183 ? -18.094 12.57 6.898 1 96.06 183 ARG B C 1
ATOM 3556 O O . ARG B 1 183 ? -18.266 13.781 6.727 1 96.06 183 ARG B O 1
ATOM 3563 N N . ASP B 1 184 ? -18.984 11.695 6.414 1 96.5 184 ASP B N 1
ATOM 3564 C CA . ASP B 1 184 ? -20.062 12.07 5.5 1 96.5 184 ASP B CA 1
ATOM 3565 C C . ASP B 1 184 ? -21.141 12.859 6.227 1 96.5 184 ASP B C 1
ATOM 3567 O O . ASP B 1 184 ? -22.016 13.461 5.586 1 96.5 184 ASP B O 1
ATOM 3571 N N . GLN B 1 185 ? -21.047 12.906 7.504 1 96 185 GLN B N 1
ATOM 3572 C CA . GLN B 1 185 ? -21.938 13.781 8.273 1 96 185 GLN B CA 1
ATOM 3573 C C . GLN B 1 185 ? -21.484 15.234 8.18 1 96 185 GLN B C 1
ATOM 3575 O O . GLN B 1 185 ? -22.25 16.156 8.461 1 96 185 GLN B O 1
ATOM 3580 N N . TYR B 1 186 ? -20.281 15.5 7.73 1 96.38 186 TYR B N 1
ATOM 3581 C CA . TYR B 1 186 ? -19.719 16.828 7.871 1 96.38 186 TYR B CA 1
ATOM 3582 C C . TYR B 1 186 ? -19.266 17.375 6.52 1 96.38 186 TYR B C 1
ATOM 3584 O O . TYR B 1 186 ? -19.156 18.594 6.34 1 96.38 186 TYR B O 1
ATOM 3592 N N . VAL B 1 187 ? -18.938 16.453 5.637 1 97.38 187 VAL B N 1
ATOM 3593 C CA . VAL B 1 187 ? -18.5 16.891 4.312 1 97.38 187 VAL B CA 1
ATOM 3594 C C . VAL B 1 187 ? -19.172 16.047 3.24 1 97.38 187 VAL B C 1
ATOM 3596 O O . VAL B 1 187 ? -19.672 14.953 3.527 1 97.38 187 VAL B O 1
ATOM 3599 N N . SER B 1 188 ? -19.188 16.625 2.049 1 96.94 188 SER B N 1
ATOM 3600 C CA . SER B 1 188 ? -19.594 15.891 0.855 1 96.94 188 SER B CA 1
ATOM 3601 C C . SER B 1 188 ? -18.438 15.758 -0.137 1 96.94 188 SER B C 1
ATOM 3603 O O . SER B 1 188 ? -17.75 16.734 -0.427 1 96.94 188 SER B O 1
ATOM 3605 N N . VAL B 1 189 ? -18.297 14.555 -0.558 1 97.44 189 VAL B N 1
ATOM 3606 C CA . VAL B 1 189 ? -17.297 14.312 -1.589 1 97.44 189 VAL B CA 1
ATOM 3607 C C . VAL B 1 189 ? -17.922 14.492 -2.971 1 97.44 189 VAL B C 1
ATOM 3609 O O . VAL B 1 189 ? -18.969 13.906 -3.264 1 97.44 189 VAL B O 1
ATOM 3612 N N . GLN B 1 190 ? -17.234 15.352 -3.748 1 97.5 190 GLN B N 1
ATOM 3613 C CA . GLN B 1 190 ? -17.656 15.539 -5.129 1 97.5 190 GLN B CA 1
ATOM 3614 C C . GLN B 1 190 ? -16.922 14.594 -6.07 1 97.5 190 GLN B C 1
ATOM 3616 O O . GLN B 1 190 ? -15.992 15 -6.77 1 97.5 190 GLN B O 1
ATOM 3621 N N . TRP B 1 191 ? -17.422 13.398 -6.223 1 96.25 191 TRP B N 1
ATOM 3622 C CA . TRP B 1 191 ? -16.734 12.289 -6.887 1 96.25 191 TRP B CA 1
ATOM 3623 C C . TRP B 1 191 ? -16.453 12.625 -8.344 1 96.25 191 TRP B C 1
ATOM 3625 O O . TRP B 1 191 ? -15.414 12.234 -8.883 1 96.25 191 TRP B O 1
ATOM 3635 N N . GLU B 1 192 ? -17.328 13.312 -8.969 1 96.38 192 GLU B N 1
ATOM 3636 C CA . GLU B 1 192 ? -17.188 13.633 -10.383 1 96.38 192 GLU B CA 1
ATOM 3637 C C . GLU B 1 192 ? -16.047 14.609 -10.625 1 96.38 192 GLU B C 1
ATOM 3639 O O . GLU B 1 192 ? -15.57 14.758 -11.75 1 96.38 192 GLU B O 1
ATOM 3644 N N . ASN B 1 193 ? -15.711 15.281 -9.555 1 96.69 193 ASN B N 1
ATOM 3645 C CA . ASN B 1 193 ? -14.672 16.297 -9.695 1 96.69 193 ASN B CA 1
ATOM 3646 C C . ASN B 1 193 ? -13.289 15.727 -9.414 1 96.69 193 ASN B C 1
ATOM 3648 O O . ASN B 1 193 ? -12.273 16.406 -9.602 1 96.69 193 ASN B O 1
ATOM 3652 N N . ILE B 1 194 ? -13.164 14.5 -9.031 1 93.44 194 ILE B N 1
ATOM 3653 C CA . ILE B 1 194 ? -11.906 13.875 -8.648 1 93.44 194 ILE B CA 1
ATOM 3654 C C . ILE B 1 194 ? -11.172 13.383 -9.898 1 93.44 194 ILE B C 1
ATOM 3656 O O . ILE B 1 194 ? -11.789 12.828 -10.805 1 93.44 194 ILE B O 1
ATOM 3660 N N . ALA B 1 195 ? -9.859 13.633 -9.938 1 87.94 195 ALA B N 1
ATOM 3661 C CA . ALA B 1 195 ? -9.023 13.188 -11.047 1 87.94 195 ALA B CA 1
ATOM 3662 C C . ALA B 1 195 ? -9.109 11.672 -11.234 1 87.94 195 ALA B C 1
ATOM 3664 O O . ALA B 1 195 ? -9.227 10.93 -10.258 1 87.94 195 ALA B O 1
ATOM 3665 N N . PRO B 1 196 ? -9.016 11.203 -12.469 1 82.5 196 PRO B N 1
ATOM 3666 C CA . PRO B 1 196 ? -9.039 9.75 -12.695 1 82.5 196 PRO B CA 1
ATOM 3667 C C . PRO B 1 196 ? -7.965 9.016 -11.891 1 82.5 196 PRO B C 1
ATOM 3669 O O . PRO B 1 196 ? -6.828 9.492 -11.789 1 82.5 196 PRO B O 1
ATOM 3672 N N . GLY B 1 197 ? -8.344 7.93 -11.258 1 79.31 197 GLY B N 1
ATOM 3673 C CA . GLY B 1 197 ? -7.41 7.082 -10.539 1 79.31 197 GLY B CA 1
ATOM 3674 C C . GLY B 1 197 ? -7.188 7.531 -9.102 1 79.31 197 GLY B C 1
ATOM 3675 O O . GLY B 1 197 ? -6.457 6.883 -8.352 1 79.31 197 GLY B O 1
ATOM 3676 N N . LYS B 1 198 ? -7.859 8.586 -8.695 1 87.06 198 LYS B N 1
ATOM 3677 C CA . LYS B 1 198 ? -7.559 9.133 -7.375 1 87.06 198 LYS B CA 1
ATOM 3678 C C . LYS B 1 198 ? -8.75 9 -6.438 1 87.06 198 LYS B C 1
ATOM 3680 O O . LYS B 1 198 ? -8.711 9.469 -5.293 1 87.06 198 LYS B O 1
ATOM 3685 N N . LYS B 1 199 ? -9.773 8.328 -6.828 1 89.12 199 LYS B N 1
ATOM 3686 C CA . LYS B 1 199 ? -10.977 8.195 -6.012 1 89.12 199 LYS B CA 1
ATOM 3687 C C . LYS B 1 199 ? -10.688 7.422 -4.73 1 89.12 199 LYS B C 1
ATOM 3689 O O . LYS B 1 199 ? -11.297 7.68 -3.689 1 89.12 199 LYS B O 1
ATOM 3694 N N . GLY B 1 200 ? -9.75 6.527 -4.805 1 87.94 200 GLY B N 1
ATOM 3695 C CA . GLY B 1 200 ? -9.383 5.75 -3.631 1 87.94 200 GLY B CA 1
ATOM 3696 C C . GLY B 1 200 ? -8.867 6.598 -2.488 1 87.94 200 GLY B C 1
ATOM 3697 O O . GLY B 1 200 ? -8.945 6.199 -1.324 1 87.94 200 GLY B O 1
ATOM 3698 N N . ASN B 1 201 ? -8.375 7.742 -2.797 1 90.38 201 ASN B N 1
ATOM 3699 C CA . ASN B 1 201 ? -7.832 8.648 -1.788 1 90.38 201 ASN B CA 1
ATOM 3700 C C . ASN B 1 201 ? -8.922 9.188 -0.868 1 90.38 201 ASN B C 1
ATOM 3702 O O . ASN B 1 201 ? -8.633 9.758 0.183 1 90.38 201 ASN B O 1
ATOM 3706 N N . PHE B 1 202 ? -10.156 9 -1.246 1 94.06 202 PHE B N 1
ATOM 3707 C CA . PHE B 1 202 ? -11.266 9.602 -0.518 1 94.06 202 PHE B CA 1
ATOM 3708 C C . PHE B 1 202 ? -12.109 8.531 0.174 1 94.06 202 PHE B C 1
ATOM 3710 O O . PHE B 1 202 ? -13.203 8.812 0.664 1 94.06 202 PHE B O 1
ATOM 3717 N N . LYS B 1 203 ? -11.633 7.414 0.211 1 90.69 203 LYS B N 1
ATOM 3718 C CA . LYS B 1 203 ? -12.375 6.336 0.861 1 90.69 203 LYS B CA 1
ATOM 3719 C C . LYS B 1 203 ? -12.375 6.508 2.377 1 90.69 203 LYS B C 1
ATOM 3721 O O . LYS B 1 203 ? -11.414 7.012 2.951 1 90.69 203 LYS B O 1
ATOM 3726 N N . ILE B 1 204 ? -13.445 6.047 2.893 1 92.5 204 ILE B N 1
ATOM 3727 C CA . ILE B 1 204 ? -13.547 5.977 4.348 1 92.5 204 ILE B CA 1
ATOM 3728 C C . ILE B 1 204 ? -12.797 4.75 4.855 1 92.5 204 ILE B C 1
ATOM 3730 O O . ILE B 1 204 ? -12.891 3.67 4.27 1 92.5 204 ILE B O 1
ATOM 3734 N N . VAL B 1 205 ? -12.039 4.984 5.844 1 89 205 VAL B N 1
ATOM 3735 C CA . VAL B 1 205 ? -11.258 3.91 6.449 1 89 205 VAL B CA 1
ATOM 3736 C C . VAL B 1 205 ? -11.594 3.801 7.934 1 89 205 VAL B C 1
ATOM 3738 O O . VAL B 1 205 ? -11.633 4.809 8.641 1 89 205 VAL B O 1
ATOM 3741 N N . SER B 1 206 ? -11.797 2.545 8.359 1 84.5 206 SER B N 1
ATOM 3742 C CA . SER B 1 206 ? -12.094 2.33 9.773 1 84.5 206 SER B CA 1
ATOM 3743 C C . SER B 1 206 ? -10.875 2.59 10.641 1 84.5 206 SER B C 1
ATOM 3745 O O . SER B 1 206 ? -9.758 2.211 10.281 1 84.5 206 SER B O 1
ATOM 3747 N N . GLY B 1 207 ? -11.102 3.297 11.75 1 85.31 207 GLY B N 1
ATOM 3748 C CA . GLY B 1 207 ? -10.039 3.598 12.688 1 85.31 207 GLY B CA 1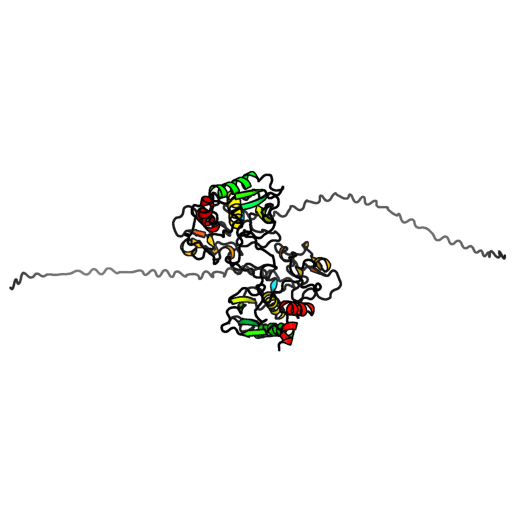
ATOM 3749 C C . GLY B 1 207 ? -10.539 4.254 13.961 1 85.31 207 GLY B C 1
ATOM 3750 O O . GLY B 1 207 ? -11.711 4.629 14.055 1 85.31 207 GLY B O 1
ATOM 3751 N N . GLU B 1 208 ? -9.633 4.336 14.852 1 83.5 208 GLU B N 1
ATOM 3752 C CA . GLU B 1 208 ? -9.969 4.934 16.141 1 83.5 208 GLU B CA 1
ATOM 3753 C C . GLU B 1 208 ? -10.055 6.453 16.047 1 83.5 208 GLU B C 1
ATOM 3755 O O . GLU B 1 208 ? -9.109 7.102 15.594 1 83.5 208 GLU B O 1
ATOM 3760 N N . THR B 1 209 ? -11.109 7.008 16.5 1 87.88 209 THR B N 1
ATOM 3761 C CA . THR B 1 209 ? -11.305 8.453 16.469 1 87.88 209 THR B CA 1
ATOM 3762 C C . THR B 1 209 ? -10.922 9.078 17.812 1 87.88 209 THR B C 1
ATOM 3764 O O . THR B 1 209 ? -10.828 10.305 17.922 1 87.88 209 THR B O 1
ATOM 3767 N N . LEU B 1 210 ? -10.672 8.273 18.859 1 89.75 210 LEU B N 1
ATOM 3768 C CA . LEU B 1 210 ? -10.391 8.688 20.219 1 89.75 210 LEU B CA 1
ATOM 3769 C C . LEU B 1 210 ? -11.539 9.5 20.797 1 89.75 210 LEU B C 1
ATOM 3771 O O . LEU B 1 210 ? -11.328 10.406 21.609 1 89.75 210 LEU B O 1
ATOM 3775 N N . ASN B 1 211 ? -12.719 9.312 20.188 1 93 211 ASN B N 1
ATOM 3776 C CA . ASN B 1 211 ? -13.977 9.922 20.594 1 93 211 ASN B CA 1
ATOM 3777 C C . ASN B 1 211 ? -13.938 11.438 20.453 1 93 211 ASN B C 1
ATOM 3779 O O . ASN B 1 211 ? -14.523 12.156 21.266 1 93 211 ASN B O 1
ATOM 3783 N N . LEU B 1 212 ? -13.188 11.984 19.656 1 96.62 212 LEU B N 1
ATOM 3784 C CA . LEU B 1 212 ? -13.133 13.414 19.359 1 96.62 212 LEU B CA 1
ATOM 3785 C C . LEU B 1 212 ? -14.008 13.75 18.156 1 96.62 212 LEU B C 1
ATOM 3787 O O . LEU B 1 212 ? -14.188 12.914 17.266 1 96.62 212 LEU B O 1
ATOM 3791 N N . PRO B 1 213 ? -14.523 15 18.141 1 96.44 213 PRO B N 1
ATOM 3792 C CA . PRO B 1 213 ? -15.359 15.391 17 1 96.44 213 PRO B CA 1
ATOM 3793 C C . PRO B 1 213 ? -14.562 15.508 15.695 1 96.44 213 PRO B C 1
ATOM 3795 O O . PRO B 1 213 ? -13.336 15.555 15.727 1 96.44 213 PRO B O 1
ATOM 3798 N N . TYR B 1 214 ? -15.383 15.43 14.664 1 96.69 214 TYR B N 1
ATOM 3799 C CA . TYR B 1 214 ? -14.781 15.672 13.359 1 96.69 214 TYR B CA 1
ATOM 3800 C C . TYR B 1 214 ? -14.211 17.078 13.266 1 96.69 214 TYR B C 1
ATOM 3802 O O . TYR B 1 214 ? -14.82 18.031 13.742 1 96.69 214 TYR B O 1
ATOM 3810 N N . ASP B 1 215 ? -13 17.219 12.57 1 97 215 ASP B N 1
ATOM 3811 C CA . ASP B 1 215 ? -12.266 18.469 12.578 1 97 215 ASP B CA 1
ATOM 3812 C C . ASP B 1 215 ? -12.086 19 11.156 1 97 215 ASP B C 1
ATOM 3814 O O . ASP B 1 215 ? -11.102 18.672 10.484 1 97 215 ASP B O 1
ATOM 3818 N N . LEU B 1 216 ? -12.93 19.906 10.789 1 96.56 216 LEU B N 1
ATOM 3819 C CA . LEU B 1 216 ? -12.898 20.453 9.438 1 96.56 216 LEU B CA 1
ATOM 3820 C C . LEU B 1 216 ? -11.617 21.234 9.195 1 96.56 216 LEU B C 1
ATOM 3822 O O . LEU B 1 216 ? -11.141 21.328 8.062 1 96.56 216 LEU B O 1
ATOM 3826 N N . GLU B 1 217 ? -11.016 21.703 10.211 1 95.69 217 GLU B N 1
ATOM 3827 C CA . GLU B 1 217 ? -9.859 22.594 10.062 1 95.69 217 GLU B CA 1
ATOM 3828 C C . GLU B 1 217 ? -8.562 21.828 10.328 1 95.69 217 GLU B C 1
ATOM 3830 O O . GLU B 1 217 ? -7.48 22.438 10.32 1 95.69 217 GLU B O 1
ATOM 3835 N N . SER B 1 218 ? -8.656 20.594 10.531 1 97.56 218 SER B N 1
ATOM 3836 C CA . SER B 1 218 ? -7.48 19.797 10.867 1 97.56 218 SER B CA 1
ATOM 3837 C C . SER B 1 218 ? -6.391 19.953 9.812 1 97.56 218 SER B C 1
ATOM 3839 O O . SER B 1 218 ? -6.672 19.938 8.609 1 97.56 218 SER B O 1
ATOM 3841 N N . ILE B 1 219 ? -5.188 20.062 10.273 1 98 219 ILE B N 1
ATOM 3842 C CA . ILE B 1 219 ? -4.031 20.062 9.383 1 98 219 ILE B CA 1
ATOM 3843 C C . ILE B 1 219 ? -3.916 18.703 8.695 1 98 219 ILE B C 1
ATOM 3845 O O . ILE B 1 219 ? -3.203 18.562 7.703 1 98 219 ILE B O 1
ATOM 3849 N N . MET B 1 220 ? -4.652 17.703 9.172 1 97.94 220 MET B N 1
ATOM 3850 C CA . MET B 1 220 ? -4.652 16.344 8.641 1 97.94 220 MET B CA 1
ATOM 3851 C C . MET B 1 220 ? -5.805 16.141 7.668 1 97.94 220 MET B C 1
ATOM 3853 O O . MET B 1 220 ? -6.02 15.023 7.176 1 97.94 220 MET B O 1
ATOM 3857 N N . HIS B 1 221 ? -6.562 17.172 7.41 1 97.44 221 HIS B N 1
ATOM 3858 C CA . HIS B 1 221 ? -7.691 17.109 6.492 1 97.44 221 HIS B CA 1
ATOM 3859 C C . HIS B 1 221 ? -7.293 17.578 5.098 1 97.44 221 HIS B C 1
ATOM 3861 O O . HIS B 1 221 ? -6.531 18.547 4.957 1 97.44 221 HIS B O 1
ATOM 3867 N N . TYR B 1 222 ? -7.891 16.875 4.078 1 96.25 222 TYR B N 1
ATOM 3868 C CA . TYR B 1 222 ? -7.723 17.375 2.719 1 96.25 222 TYR B CA 1
ATOM 3869 C C . TYR B 1 222 ? -8.305 18.781 2.576 1 96.25 222 TYR B C 1
ATOM 3871 O O . TYR B 1 222 ? -9.297 19.109 3.223 1 9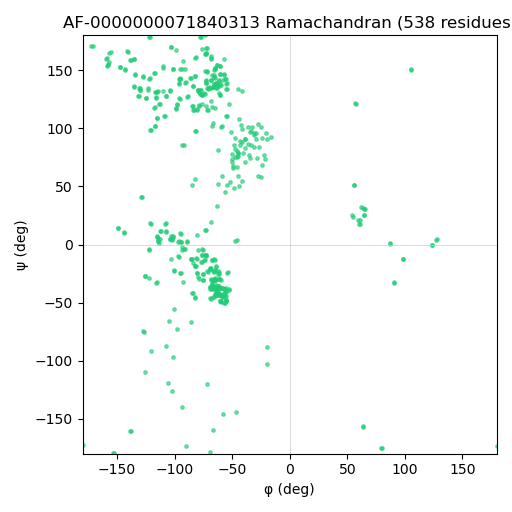6.25 222 TYR B O 1
ATOM 3879 N N . GLY B 1 223 ? -7.625 19.5 1.726 1 93.88 223 GLY B N 1
ATOM 3880 C CA . GLY B 1 223 ? -8.234 20.766 1.322 1 93.88 223 GLY B CA 1
ATOM 3881 C C . GLY B 1 223 ? -9.344 20.578 0.302 1 93.88 223 GLY B C 1
ATOM 3882 O O . GLY B 1 223 ? -9.562 19.484 -0.206 1 93.88 223 GLY B O 1
ATOM 3883 N N . LYS B 1 224 ? -9.914 21.688 -0.041 1 93.19 224 LYS B N 1
ATOM 3884 C CA . LYS B 1 224 ? -11.133 21.719 -0.838 1 93.19 224 LYS B CA 1
ATOM 3885 C C . LYS B 1 224 ? -10.898 21.156 -2.234 1 93.19 224 LYS B C 1
ATOM 3887 O O . LYS B 1 224 ? -11.789 20.516 -2.814 1 93.19 224 LYS B O 1
ATOM 3892 N N . ASN B 1 225 ? -9.727 21.297 -2.754 1 93.81 225 ASN B N 1
ATOM 3893 C CA . ASN B 1 225 ? -9.539 20.969 -4.164 1 93.81 225 ASN B CA 1
ATOM 3894 C C . ASN B 1 225 ? -8.484 19.891 -4.352 1 93.81 225 ASN B C 1
ATOM 3896 O O . ASN B 1 225 ? -7.902 19.766 -5.43 1 93.81 225 ASN B O 1
ATOM 3900 N N . TYR B 1 226 ? -8.188 19.188 -3.359 1 94.06 226 TYR B N 1
ATOM 3901 C CA . TYR B 1 226 ? -7.168 18.141 -3.465 1 94.06 226 TYR B CA 1
ATOM 3902 C C . TYR B 1 226 ? -7.57 17.094 -4.488 1 94.06 226 TYR B C 1
ATOM 3904 O O . TYR B 1 226 ? -8.695 16.594 -4.469 1 94.06 226 TYR B O 1
ATOM 3912 N N . PHE B 1 227 ? -6.668 16.797 -5.422 1 92.56 227 PHE B N 1
ATOM 3913 C CA . PHE B 1 227 ? -6.801 15.766 -6.445 1 92.56 227 PHE B CA 1
ATOM 3914 C C . PHE B 1 227 ? -7.945 16.094 -7.398 1 92.56 227 PHE B C 1
ATOM 3916 O O . PHE B 1 227 ? -8.648 15.195 -7.867 1 92.56 227 PHE B O 1
ATOM 3923 N N . SER B 1 228 ? -8.141 17.359 -7.547 1 94.06 228 SER B N 1
ATOM 3924 C CA . SER B 1 228 ? -9.156 17.828 -8.484 1 94.06 228 SER B CA 1
ATOM 3925 C C . SER B 1 228 ? -8.711 17.625 -9.93 1 94.06 228 SER B C 1
ATOM 3927 O O . SER B 1 228 ? -7.543 17.844 -10.258 1 94.06 228 SER B O 1
ATOM 3929 N N . LYS B 1 229 ? -9.664 17.234 -10.789 1 91.38 229 LYS B N 1
ATOM 3930 C CA . LYS B 1 229 ? -9.352 17.031 -12.195 1 91.38 229 LYS B CA 1
ATOM 3931 C C . LYS B 1 229 ? -9.195 18.359 -12.93 1 91.38 229 LYS B C 1
ATOM 3933 O O . LYS B 1 229 ? -8.523 18.438 -13.953 1 91.38 229 LYS B O 1
ATOM 3938 N N . ASP B 1 230 ? -9.82 19.406 -12.422 1 93.31 230 ASP B N 1
ATOM 3939 C CA . ASP B 1 230 ? -9.805 20.672 -13.148 1 93.31 230 ASP B CA 1
ATOM 3940 C C . ASP B 1 230 ? -9.859 21.859 -12.195 1 93.31 230 ASP B C 1
ATOM 3942 O O . ASP B 1 230 ? -10.227 22.969 -12.594 1 93.31 230 ASP B O 1
ATOM 3946 N N . GLY B 1 231 ? -9.641 21.672 -10.953 1 93 231 GLY B N 1
ATOM 3947 C CA . GLY B 1 231 ? -9.641 22.75 -9.969 1 93 231 GLY B CA 1
ATOM 3948 C C . GLY B 1 231 ? -10.953 22.859 -9.219 1 93 231 GLY B C 1
ATOM 3949 O O . GLY B 1 231 ? -11.039 23.578 -8.219 1 93 231 GLY B O 1
ATOM 3950 N N . SER B 1 232 ? -11.945 22.188 -9.695 1 95.31 232 SER B N 1
ATOM 3951 C CA . SER B 1 232 ? -13.227 22.188 -9 1 95.31 232 SER B CA 1
ATOM 3952 C C . SER B 1 232 ? -13.117 21.531 -7.629 1 95.31 232 SER B C 1
ATOM 3954 O O . SER B 1 232 ? -12.234 20.688 -7.402 1 95.31 232 SER B O 1
ATOM 3956 N N . PRO B 1 233 ? -13.953 21.953 -6.746 1 94.94 233 PRO B N 1
ATOM 3957 C CA . PRO B 1 233 ? -13.867 21.359 -5.41 1 94.94 233 PRO B CA 1
ATOM 3958 C C . PRO B 1 233 ? -14.156 19.859 -5.41 1 94.94 233 PRO B C 1
ATOM 3960 O O . PRO B 1 233 ? -15.102 19.406 -6.07 1 94.94 233 PRO B O 1
ATOM 3963 N N . THR B 1 234 ? -13.297 19.125 -4.637 1 96.44 234 THR B N 1
ATOM 3964 C CA . THR B 1 234 ? -13.516 17.703 -4.469 1 96.44 234 THR B CA 1
ATOM 3965 C C . THR B 1 234 ? -14.188 17.406 -3.131 1 96.44 234 THR B C 1
ATOM 3967 O O . THR B 1 234 ? -14.766 16.328 -2.939 1 96.44 234 THR B O 1
ATOM 3970 N N . MET B 1 235 ? -14.047 18.344 -2.221 1 95.69 235 MET B N 1
ATOM 3971 C CA . MET B 1 235 ? -14.688 18.219 -0.917 1 95.69 235 MET B CA 1
ATOM 3972 C C . MET B 1 235 ? -15.344 19.531 -0.506 1 95.69 235 MET B C 1
ATOM 3974 O O . MET B 1 235 ? -14.742 20.609 -0.649 1 95.69 235 MET B O 1
ATOM 3978 N N . LEU B 1 236 ? -16.562 19.391 0.008 1 96 236 LEU B N 1
ATOM 3979 C CA . LEU B 1 236 ? -17.297 20.562 0.479 1 96 236 LEU B CA 1
ATOM 3980 C C . LEU B 1 236 ? -17.828 20.328 1.885 1 96 236 LEU B C 1
ATOM 3982 O O . LEU B 1 236 ? -18.422 19.281 2.168 1 96 236 LEU B O 1
ATOM 3986 N N . PRO B 1 237 ? -17.609 21.328 2.734 1 96 237 PRO B N 1
ATOM 3987 C CA . PRO B 1 237 ? -18.234 21.203 4.055 1 96 237 PRO B CA 1
ATOM 3988 C C . PRO B 1 237 ? -19.766 21.312 4 1 96 237 PRO B C 1
ATOM 3990 O O . PRO B 1 237 ? -20.297 22.062 3.188 1 96 237 PRO B O 1
ATOM 3993 N N . LYS B 1 238 ? -20.422 20.578 4.742 1 94.25 238 LYS B N 1
ATOM 3994 C CA . LYS B 1 238 ? -21.891 20.641 4.805 1 94.25 238 LYS B CA 1
ATOM 3995 C C . LYS B 1 238 ? -22.344 21.828 5.652 1 94.25 238 LYS B C 1
ATOM 3997 O O . LYS B 1 238 ? -23.469 22.312 5.48 1 94.25 238 LYS B O 1
ATOM 4002 N N . GLN B 1 239 ? -21.641 22.188 6.527 1 87.25 239 GLN B N 1
ATOM 4003 C CA . GLN B 1 239 ? -21.922 23.391 7.309 1 87.25 239 GLN B CA 1
ATOM 4004 C C . GLN B 1 239 ? -20.922 24.5 6.992 1 87.25 239 GLN B C 1
ATOM 4006 O O . GLN B 1 239 ? -19.828 24.219 6.48 1 87.25 239 GLN B O 1
ATOM 4011 N N . SER B 1 240 ? -21.406 25.688 7.211 1 79.81 240 SER B N 1
ATOM 4012 C CA . SER B 1 240 ? -20.516 26.812 6.945 1 79.81 240 SER B CA 1
ATOM 4013 C C . SER B 1 240 ? -19.203 26.688 7.727 1 79.81 240 SER B C 1
ATOM 4015 O O . SER B 1 240 ? -19.234 26.516 8.945 1 79.81 240 SER B O 1
ATOM 4017 N N . ALA B 1 241 ? -18.188 26.453 7.02 1 70.5 241 ALA B N 1
ATOM 4018 C CA . ALA B 1 241 ? -16.859 26.422 7.613 1 70.5 241 ALA B CA 1
ATOM 4019 C C . ALA B 1 241 ? -15.875 27.266 6.801 1 70.5 241 ALA B C 1
ATOM 4021 O O . ALA B 1 241 ? -15.805 27.141 5.578 1 70.5 241 ALA B O 1
ATOM 4022 N N . PRO B 1 242 ? -15.273 28.078 7.539 1 71.44 242 PRO B N 1
ATOM 4023 C CA . PRO B 1 242 ? -14.344 28.953 6.828 1 71.44 242 PRO B CA 1
ATOM 4024 C C . PRO B 1 242 ? -13.188 28.188 6.18 1 71.44 242 PRO B C 1
ATOM 4026 O O . PRO B 1 242 ? -12.68 28.594 5.133 1 71.44 242 PRO B O 1
ATOM 4029 N N . LEU B 1 243 ? -12.727 27.109 6.855 1 81.94 243 LEU B N 1
ATOM 4030 C CA . LEU B 1 243 ? -11.586 26.375 6.324 1 81.94 243 LEU B CA 1
ATOM 4031 C C . LEU B 1 243 ? -11.875 24.875 6.285 1 81.94 243 LEU B C 1
ATOM 4033 O O . LEU B 1 243 ? -12.57 24.359 7.152 1 81.94 243 LEU B O 1
ATOM 4037 N N . LEU B 1 244 ? -11.531 24.312 5.176 1 92.44 244 LEU B N 1
ATOM 4038 C CA . LEU B 1 244 ? -11.523 22.859 5.047 1 92.44 244 LEU B CA 1
ATOM 4039 C C . LEU B 1 244 ? -10.102 22.344 4.824 1 92.44 244 LEU B C 1
ATOM 4041 O O . LEU B 1 244 ? -9.539 22.531 3.746 1 92.44 244 LEU B O 1
ATOM 4045 N N . GLY B 1 245 ? -9.578 21.703 5.844 1 93.56 245 GLY B N 1
ATOM 4046 C CA . GLY B 1 245 ? -8.195 21.266 5.707 1 93.56 245 GLY B CA 1
ATOM 4047 C C . GLY B 1 245 ? -7.246 22.422 5.422 1 93.56 245 GLY B C 1
ATOM 4048 O O . GLY B 1 245 ? -7.465 23.203 4.492 1 93.56 245 GLY B O 1
ATOM 4049 N N . GLN B 1 246 ? -6.297 22.609 6.273 1 93.75 246 GLN B N 1
ATOM 4050 C CA . GLN B 1 246 ? -5.316 23.688 6.082 1 93.75 246 GLN B CA 1
ATOM 4051 C C . GLN B 1 246 ? -3.916 23.219 6.469 1 93.75 246 GLN B C 1
ATOM 4053 O O . GLN B 1 246 ? -3.748 22.125 7.012 1 93.75 246 GLN B O 1
ATOM 4058 N N . ARG B 1 247 ? -2.926 24.016 6.051 1 96.44 247 ARG B N 1
ATOM 4059 C CA . ARG B 1 247 ? -1.527 23.672 6.293 1 96.44 247 ARG B CA 1
ATOM 4060 C C . ARG B 1 247 ? -0.786 24.844 6.945 1 96.44 247 ARG B C 1
ATOM 4062 O O . ARG B 1 247 ? 0.37 25.109 6.613 1 96.44 247 ARG B O 1
ATOM 4069 N N . LYS B 1 248 ? -1.429 25.5 7.863 1 95.38 248 LYS B N 1
ATOM 4070 C CA . LYS B 1 248 ? -0.817 26.672 8.461 1 95.38 248 LYS B CA 1
ATOM 4071 C C . LYS B 1 248 ? -0.542 26.469 9.953 1 95.38 248 LYS B C 1
ATOM 4073 O O . LYS B 1 248 ? 0.395 27.047 10.5 1 95.38 248 LYS B O 1
ATOM 4078 N N . ARG B 1 249 ? -1.43 25.688 10.539 1 96.69 249 ARG B N 1
ATOM 4079 C CA . ARG B 1 249 ? -1.332 25.516 11.984 1 96.69 249 ARG B CA 1
ATOM 4080 C C . ARG B 1 249 ? -1.996 24.219 12.422 1 96.69 249 ARG B C 1
ATOM 4082 O O . ARG B 1 249 ? -2.783 23.625 11.68 1 96.69 249 ARG B O 1
ATOM 4089 N N . LEU B 1 250 ? -1.665 23.828 13.68 1 98.44 250 LEU B N 1
ATOM 4090 C CA . LEU B 1 250 ? -2.432 22.781 14.32 1 98.44 250 LEU B CA 1
ATOM 4091 C C . LEU B 1 250 ? -3.77 23.297 14.828 1 98.44 250 LEU B C 1
ATOM 4093 O O . LEU B 1 250 ? -3.818 24.328 15.508 1 98.44 250 LEU B O 1
ATOM 4097 N N . SER B 1 251 ? -4.816 22.594 14.477 1 97.75 251 SER B N 1
ATOM 4098 C CA . SER B 1 251 ? -6.082 22.922 15.133 1 97.75 251 SER B CA 1
ATOM 4099 C C . SER B 1 251 ? -6.082 22.453 16.578 1 97.75 251 SER B C 1
ATOM 4101 O O . SER B 1 251 ? -5.219 21.688 17 1 97.75 251 SER B O 1
ATOM 4103 N N . GLN B 1 252 ? -7.059 23 17.312 1 97.75 252 GLN B N 1
ATOM 4104 C CA . GLN B 1 252 ? -7.18 22.578 18.703 1 97.75 252 GLN B CA 1
ATOM 4105 C C . GLN B 1 252 ? -7.434 21.062 18.797 1 97.75 252 GLN B C 1
ATOM 4107 O O . GLN B 1 252 ? -6.922 20.406 19.688 1 97.75 252 GLN B O 1
ATOM 4112 N N . LEU B 1 253 ? -8.195 20.547 17.891 1 97.94 253 LEU B N 1
ATOM 4113 C CA . LEU B 1 253 ? -8.508 19.125 17.922 1 97.94 253 LEU B CA 1
ATOM 4114 C C . LEU B 1 253 ? -7.316 18.297 17.453 1 97.94 253 LEU B C 1
ATOM 4116 O O . LEU B 1 253 ? -7.133 17.156 17.891 1 97.94 253 LEU B O 1
ATOM 4120 N N . ASP B 1 254 ? -6.484 18.797 16.562 1 98.25 254 ASP B N 1
ATOM 4121 C CA . ASP B 1 254 ? -5.219 18.141 16.25 1 98.25 254 ASP B CA 1
ATOM 4122 C C . ASP B 1 254 ? -4.383 17.953 17.516 1 98.25 254 ASP B C 1
ATOM 4124 O O . ASP B 1 254 ? -3.861 16.859 17.766 1 98.25 254 ASP B O 1
ATOM 4128 N N . ILE B 1 255 ? -4.254 19.031 18.234 1 98.44 255 ILE B N 1
ATOM 4129 C CA . ILE B 1 255 ? -3.461 19.047 19.453 1 98.44 255 ILE B CA 1
ATOM 4130 C C . ILE B 1 255 ? -4.031 18.031 20.453 1 98.44 255 ILE B C 1
ATOM 4132 O O . ILE B 1 255 ? -3.293 17.234 21.016 1 98.44 255 ILE B O 1
ATOM 4136 N N . LYS B 1 256 ? -5.301 18.109 20.641 1 98.12 256 LYS B N 1
ATOM 4137 C CA . LYS B 1 256 ? -5.949 17.188 21.578 1 98.12 256 LYS B CA 1
ATOM 4138 C C . LYS B 1 256 ? -5.73 15.734 21.172 1 98.12 256 LYS B C 1
ATOM 4140 O O . LYS B 1 256 ? -5.422 14.891 22.016 1 98.12 256 LYS B O 1
ATOM 4145 N N . ARG B 1 257 ? -5.867 15.445 19.953 1 97.25 257 ARG B N 1
ATOM 4146 C CA . ARG B 1 257 ? -5.684 14.086 19.453 1 97.25 257 ARG B CA 1
ATOM 4147 C C . ARG B 1 257 ? -4.266 13.594 19.719 1 97.25 257 ARG B C 1
ATOM 4149 O O . ARG B 1 257 ? -4.07 12.477 20.203 1 97.25 257 ARG B O 1
ATOM 4156 N N . LEU B 1 258 ? -3.336 14.414 19.375 1 97.38 258 LEU B N 1
ATOM 4157 C CA . LEU B 1 258 ? -1.937 14.047 19.578 1 97.38 258 LEU B CA 1
ATOM 4158 C C . LEU B 1 258 ? -1.646 13.805 21.062 1 97.38 258 LEU B C 1
ATOM 4160 O O . LEU B 1 258 ? -1.01 12.805 21.406 1 97.38 258 LEU B O 1
ATOM 4164 N N . ASN B 1 259 ? -2.143 14.641 21.859 1 97.25 259 ASN B N 1
ATOM 4165 C CA . ASN B 1 259 ? -1.883 14.539 23.281 1 97.25 259 ASN B CA 1
ATOM 4166 C C . ASN B 1 259 ? -2.568 13.32 23.891 1 97.25 259 ASN B C 1
ATOM 4168 O O . ASN B 1 259 ? -2.041 12.703 24.812 1 97.25 259 ASN B O 1
ATOM 4172 N N . LEU B 1 260 ? -3.764 13.008 23.453 1 96.12 260 LEU B N 1
ATOM 4173 C CA . LEU B 1 260 ? -4.438 11.789 23.891 1 96.12 260 LEU B CA 1
ATOM 4174 C C . LEU B 1 260 ? -3.672 10.555 23.438 1 96.12 260 LEU B C 1
ATOM 4176 O O . LEU B 1 260 ? -3.484 9.617 24.219 1 96.12 260 LEU B O 1
ATOM 4180 N N . LEU B 1 261 ? -3.223 10.578 22.234 1 94.19 261 LEU B N 1
ATOM 4181 C CA . LEU B 1 261 ? -2.52 9.438 21.656 1 94.19 261 LEU B CA 1
ATOM 4182 C C . LEU B 1 261 ? -1.25 9.133 22.438 1 94.19 261 LEU B C 1
ATOM 4184 O O . LEU B 1 261 ? -0.92 7.965 22.672 1 94.19 261 LEU B O 1
ATOM 4188 N N . TYR B 1 262 ? -0.526 10.125 22.922 1 95.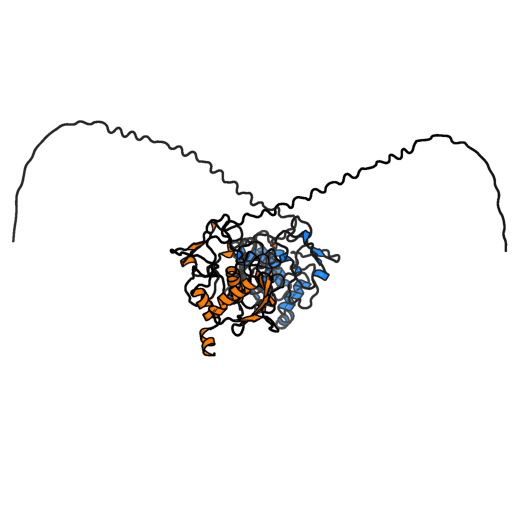12 262 TYR B N 1
ATOM 4189 C CA . TYR B 1 262 ? 0.753 9.938 23.609 1 95.12 262 TYR B CA 1
ATOM 4190 C C . TYR B 1 262 ? 0.603 10.109 25.109 1 95.12 262 TYR B C 1
ATOM 4192 O O . TYR B 1 262 ? 1.598 10.18 25.844 1 95.12 262 TYR B O 1
ATOM 4200 N N . HIS B 1 263 ? -0.621 10.289 25.547 1 94.88 263 HIS B N 1
ATOM 4201 C CA . HIS B 1 263 ? -0.916 10.414 26.969 1 94.88 263 HIS B CA 1
ATOM 4202 C C . HIS B 1 263 ? -0.105 11.539 27.609 1 94.88 263 HIS B C 1
ATOM 4204 O O . HIS B 1 263 ? 0.543 11.336 28.641 1 94.88 263 HIS B O 1
ATOM 4210 N N . CYS B 1 264 ? -0.169 12.648 27.031 1 95.88 264 CYS B N 1
ATOM 4211 C CA . CYS B 1 264 ? 0.644 13.789 27.453 1 95.88 264 CYS B CA 1
ATOM 4212 C C . CYS B 1 264 ? 0.214 14.281 28.828 1 95.88 264 CYS B C 1
ATOM 4214 O O . CYS B 1 264 ? 1.037 14.781 29.609 1 95.88 264 CYS B O 1
ATOM 4216 N N . ASP B 1 265 ? -0.995 14.227 29.172 1 92.44 265 ASP B N 1
ATOM 4217 C CA . ASP B 1 265 ? -1.456 14.656 30.5 1 92.44 265 ASP B CA 1
ATOM 4218 C C . ASP B 1 265 ? -0.821 13.82 31.594 1 92.44 265 ASP B C 1
ATOM 4220 O O . ASP B 1 265 ? -0.555 14.32 32.688 1 92.44 265 ASP B O 1
ATOM 4224 N N . ASP B 1 266 ? -0.527 12.633 31.297 1 89.31 266 ASP B N 1
ATOM 4225 C CA . ASP B 1 266 ? 0.08 11.734 32.281 1 89.31 266 ASP B CA 1
ATOM 4226 C C . ASP B 1 266 ? 1.581 11.984 32.406 1 89.31 266 ASP B C 1
ATOM 4228 O O . ASP B 1 266 ? 2.197 11.625 33.406 1 89.31 266 ASP B O 1
ATOM 4232 N N . ARG B 1 267 ? 2.125 12.477 31.438 1 86.06 267 ARG B N 1
ATOM 4233 C CA . ARG B 1 267 ? 3.57 12.68 31.406 1 86.06 267 ARG B CA 1
ATOM 4234 C C . ARG B 1 267 ? 3.959 13.977 32.094 1 86.06 267 ARG B C 1
ATOM 4236 O O . ARG B 1 267 ? 5.074 14.109 32.594 1 86.06 267 ARG B O 1
ATOM 4243 N N . THR B 1 268 ? 3.287 15.023 31.922 1 73.31 268 THR B N 1
ATOM 4244 C CA . THR B 1 268 ? 3.549 16.297 32.594 1 73.31 268 THR B CA 1
ATOM 4245 C C . THR B 1 268 ? 3.451 16.141 34.094 1 73.31 268 THR B C 1
ATOM 4247 O O . THR B 1 268 ? 4.141 16.844 34.844 1 73.31 268 THR B O 1
ATOM 4250 N N . GLN B 1 269 ? 2.674 15.297 34.469 1 58.4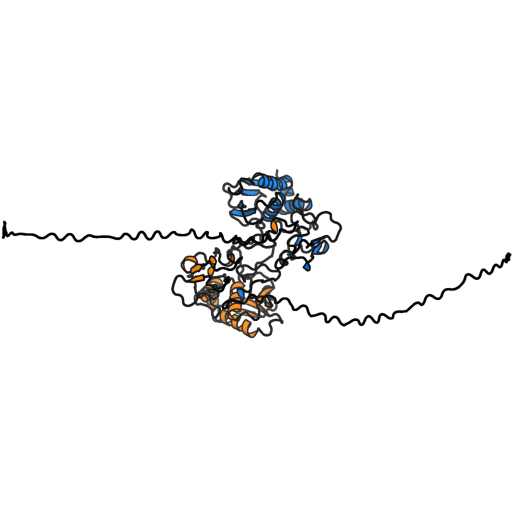4 269 GLN B N 1
ATOM 4251 C CA . GLN B 1 269 ? 2.584 15.102 35.938 1 58.44 269 GLN B CA 1
ATOM 4252 C C . GLN B 1 269 ? 3.85 14.438 36.469 1 58.44 269 GLN B C 1
ATOM 4254 O O . GLN B 1 269 ? 4.203 14.633 37.625 1 58.44 269 GLN B O 1
ATOM 4259 N N . GLU B 1 270 ? 4.508 13.766 35.625 1 49.66 270 GLU B N 1
ATOM 4260 C CA . GLU B 1 270 ? 5.723 13.117 36.125 1 49.66 270 GLU B CA 1
ATOM 4261 C C . GLU B 1 270 ? 6.906 14.086 36.094 1 49.66 270 GLU B C 1
ATOM 4263 O O . GLU B 1 270 ? 7.926 13.836 36.75 1 49.66 270 GLU B O 1
ATOM 4268 N N . GLN B 1 271 ? 6.754 15.164 35.438 1 42.97 271 GLN B N 1
ATOM 4269 C CA . GLN B 1 271 ? 7.84 16.125 35.594 1 42.97 271 GLN B CA 1
ATOM 4270 C C . GLN B 1 271 ? 7.555 17.078 36.75 1 42.97 271 GLN B C 1
ATOM 4272 O O . GLN B 1 271 ? 6.418 17.516 36.938 1 42.97 271 GLN B O 1
#

pLDDT: mean 77.52, std 27.73, range [16.42, 98.81]

Organism: NCBI:txid481459

Nearest PDB structures (foldseek):
  3lqb-assembly1_A  TM=9.010E-01  e=5.767E-21  Danio rerio
  3vtg-assembly1_A  TM=9.386E-01  e=1.319E-20  Oryzias latipes
  3edg-assembly1_A  TM=9.415E-01  e=8.902E-20  Homo sapiens
  7uai-assembly1_D  TM=9.553E-01  e=4.605E-18  Homo sapiens
  7uab-assembly1_H  TM=8.676E-01  e=3.350E-18  Homo sapiens

Sequence (542 aa):
MQRMHRCSQLLSWLQLCGIMWFLTFVCTLTVAVVPQNVTNPTADPVTSMLKPNGTSAETLEDFRGNRLVGEGDILISEDRNAVSNLWLDAIMPYAISSELANRESHILDAFKMISDASCIRFEPHTTQLNYIELSEGRGCASFVGCQGGAQPVYMTDECSTGNLCHEILHALGLHHEHTRRDRDQYVSVQWENIAPGKKGNFKIVSGETLNLPYDLESIMHYGKNYFSKDGSPTMLPKQSAPLLGQRKRLSQLDIKRLNLLYHCDDRTQEQMQRMHRCSQLLSWLQLCGIMWFLTFVCTLTVAVVPQNVTNPTADPVTSMLKPNGTSAETLEDFRGNRLVGEGDILISEDRNAVSNLWLDAIMPYAISSELANRESHILDAFKMISDASCIRFEPHTTQLNYIELSEGRGCASFVGCQGGAQPVYMTDECSTGNLCHEILHALGLHHEHTRRDRDQYVSVQWENIAPGKKGNFKIVSGETLNLPYDLESIMHYGKNYFSKDGSPTMLPKQSAPLLGQRKRLSQLDIKRLNLLYHCDDRTQEQ

Foldseek 3Di:
DDDDDDDDDDDDDDDPPDDDDPDPPPPPPPVPPPVPPPPPPPPPPPPPVPPPDPDDPLQPPQCLDLFDDPPSHRTDDPALPPDQEADPPLEAEEEEDPVCPVVVVLLVVLQCQQVVLAVHYYHHDDPDFWHEYEDEDPAFAAAAHTPTGHGYTYHDPPQGSLSSNLRVNRHRHDAALQQAPCNVVWKDFPQVFAARSCSSVRHHYDDDPVPDDRDQAALRFDFQQPRGNPRHGGMDTPDDDPTGHDRDHGDPVNSVVSCVVSVRVVVVVVD/DAPDDDDDDDDDDYDDDDDPDPPVVPVPPVPPPPPPPPPPPPPPPPCPVPPPDPDDPLQPPCCLPLFDDPPSHRTDDPALPPDQEADPPLEAEEEEDPVCPVVVVLLVVLQCQQVVLAVHYYHHDDPDFWHEYEDEDPAFAAAAHTPTGHGYTYHDPPQGSLSSNLRVVRHRHDAALQQAPCNVVWKDFPQVFAARSCSSVRHHYDDDPVPDDRDQAALRFDFQQPRGNPRHGGMDTPDDDPTGHDRDHGDPVNSVVSCVVSVRVVVVVVD

InterPro domains:
  IPR001506 Peptidase M12A [PF01400] (82-262)
  IPR001506 Peptidase M12A [PR00480] (107-125)
  IPR001506 Peptidase M12A [PR00480] (158-176)
  IPR001506 Peptidase M12A [PR00480] (177-194)
  IPR001506 Peptidase M12A [PR00480] (213-228)
  IPR001506 Peptidase M12A [PR00480] (250-263)
  IPR001506 Peptidase M12A [PS51864] (81-265)
  IPR006026 Peptidase, metallopeptidase [SM00235] (83-218)
  IPR024079 Metallopeptidase, catalytic domain superfamily [G3DSA:3.40.390.10] (55-267)
  IPR034035 Astacin-like metallopeptidase domain [cd04280] (89-262)

Solvent-accessible surface area (backbone atoms only — not comparable to full-atom values): 31594 Å² total; per-residue (Å²): 134,92,77,79,86,77,86,74,90,77,89,76,87,73,82,72,78,80,84,88,76,86,78,79,76,73,73,73,72,72,72,73,74,66,75,70,72,72,68,70,74,71,70,70,70,70,71,67,70,75,71,51,85,71,64,52,40,40,57,42,71,66,57,62,54,74,56,56,63,44,69,56,28,32,43,54,84,72,64,58,78,48,87,58,37,67,52,67,92,39,42,47,29,32,42,74,37,75,87,41,60,92,44,45,68,47,53,51,48,24,50,44,63,49,35,75,60,41,66,47,42,78,41,78,60,82,81,67,68,52,30,39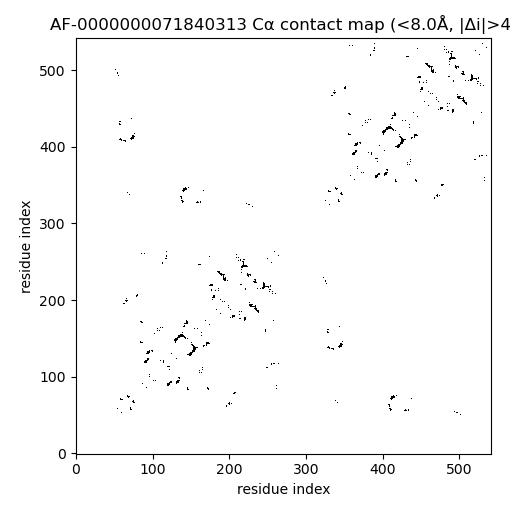,31,39,37,77,48,72,25,33,28,16,31,60,12,47,85,56,39,79,34,61,32,31,33,37,91,70,40,46,43,29,49,49,33,37,31,50,41,17,35,62,52,49,68,57,49,62,23,35,79,68,33,71,81,48,35,44,75,34,70,87,30,38,25,90,83,48,64,40,54,65,46,69,38,70,65,86,66,84,87,54,80,90,57,55,48,19,37,48,18,62,39,38,29,50,58,29,61,79,46,44,56,21,41,42,66,70,51,98,59,97,53,45,17,42,54,79,55,79,29,72,66,48,38,50,50,52,27,60,74,66,44,28,76,66,52,58,68,73,99,140,76,90,80,76,84,93,88,84,93,85,87,87,90,84,89,76,85,73,83,82,76,79,70,77,72,74,73,73,75,74,75,71,67,74,69,72,70,68,66,71,68,67,66,68,69,70,65,66,71,70,49,82,68,61,52,39,40,56,42,74,63,55,59,53,73,55,56,62,46,69,56,27,32,42,54,85,73,64,58,77,48,88,58,37,66,53,68,92,40,41,48,28,32,42,75,38,76,89,40,60,90,45,45,66,46,52,51,50,23,50,44,62,49,34,74,59,41,66,46,42,76,42,78,59,80,80,66,68,49,30,38,31,39,36,78,50,74,26,32,28,15,31,60,13,46,84,56,39,80,34,61,32,31,35,36,90,70,40,46,42,28,49,48,33,40,32,50,41,18,35,62,51,49,68,58,50,62,23,35,78,70,33,72,80,47,34,45,76,34,70,87,29,38,24,91,82,48,63,41,55,64,44,67,38,67,65,88,65,86,87,55,78,88,56,56,48,18,38,47,20,63,39,37,29,52,58,29,60,79,48,44,57,20,42,41,66,70,53,98,61,96,52,45,18,40,55,79,54,79,29,74,64,48,38,50,50,54,28,61,74,65,42,28,78,67,50,58,68,74,99

Radius of gyration: 36.9 Å; Cα contacts (8 Å, |Δi|>4): 885; chains: 2; bounding box: 164×81×110 Å

Secondary structure (DSSP, 8-state):
----------------------------------------------------TT--GGG-S---SSS-EETTTEE----TTS-PBPPGGGEEEEEE-GGGGGGHHHHHHHHHHHHTTSS-EEEE-SS-S-EEEEEE-SS-EE-SSB-SSEEEEEE-TT--HHHHHHHHHHHTTPPPGGGSTTGGGTEEE-GGGBPTT-GGGG-------TTPPP-TT-TTS--TTTTBSSS--SEEESS--S-SS-SSS--HHHHHHHHHHTTHHHHHTT-/----------------------------------------------------TT--GGG-S---SSS-EETTTEE----TTS-PBPPGGGEEEEEE-GGGGGGHHHHHHHHHHHHTTSS-EEEE-SS-S-EEEEEE-SS-EE-SSB-SSEEEEEE-TT--HHHHHHHHHHHTTPPPGGGSTTGGGTEEE-GGGBPTT-GGGG-------TTPPP-TT-TTS--TTTTBSSS--SEEESS--S-SS-SSS--HHHHHHHHHHTTHHHHHTT-